Protein AF-A0A9P5LDB5-F1 (afdb_monomer)

Foldseek 3Di:
DDDDDPPPPVVVVVCPVVPPPDDDFQEEEEAEAAALDDFDRHLLVLLVVVLCVVVVRYYYDYQDFQSYCQDVSSPRDHLLQRLVRSLLSCLVVLQVSCVVVLNHAYEYGAAESRLSSCLCQQQACAFVSNPGPGRDRSHDPSSNVRHQAYEYALYQQDAAPQPQEDEAAHGFFPRHHDPPRDGPSSLRYHHYDYCQRVGGHVHDDVVVSSCCCVVCSVVRSVSSCVRSVPPDDDDDDDDDDDDDDDDDDDDDDDDDDDDDDDDDDDDDDDDDDDDDDPDPPPPPQDKDFFFAADDPPVWFKFFWADFPDDAFDWDAAQQFGTWTHTLADIDTGGHNHTFGFHDAPDDHGDMHGGGHTGTIGGHDDDRDDDDDDDDDDDDDDDDDDDDDDDDDDDDDDDDDDDDDDDDDPDPPPPDDDDDDDDDDPPDDDDDDPPDDDDDDDDDDSNVVVVVVQLVVLVVQFPKDKDKDKFFQVVVVVVCVVCQVVLCVVPVFGQDCVLLLVLLLLVLCVVQQLQLWFADDPPSHDDIGTDPAAKEFEWEAAPVGIATFIHGRSNPDHSRRVRVVVVVVNVCRPVVNQDPNRRDDGSEYEYECAVVVAQDDDDGDRPRHFKYKYKHHFDFDFDQDPNDTDTTRMIMIMMIGGCVRDDPCSRVSSVVSSSVCSNPVVVSVD

InterPro domains:
  IPR000089 Biotin/lipoyl attachment [PF00364] (290-361)
  IPR000089 Biotin/lipoyl attachment [PS50968] (287-362)
  IPR000675 Cutinase/acetylxylan esterase [PF01083] (23-228)
  IPR000675 Cutinase/acetylxylan esterase [SM01110] (22-228)
  IPR001078 2-oxoacid dehydrogenase acyltransferase, catalytic domain [PF00198] (437-669)
  IPR003016 2-oxo acid dehydrogenase, lipoyl-binding site [PS00189] (312-341)
  IPR006255 Dihydrolipoamide succinyltransferase [TIGR01347] (290-669)
  IPR011053 Single hybrid motif [SSF51230] (288-377)
  IPR023213 Chloramphenicol acetyltransferase-like domain superfamily [G3DSA:3.30.559.10] (424-667)
  IPR029058 Alpha/Beta hydrolase fold [G3DSA:3.40.50.1820] (23-229)
  IPR029058 Alpha/Beta hydrolase fold [SSF53474] (23-228)
  IPR050537 2-oxoacid dehydrogenase [PTHR43416] (258-669)

Structure (mmCIF, N/CA/C/O backbone):
data_AF-A0A9P5LDB5-F1
#
_entry.id   AF-A0A9P5LDB5-F1
#
loop_
_atom_site.group_PDB
_atom_site.id
_atom_site.type_symbol
_atom_site.label_atom_id
_atom_site.label_alt_id
_atom_site.label_comp_id
_atom_site.label_asym_id
_atom_site.label_entity_id
_atom_site.label_seq_id
_atom_site.pdbx_PDB_ins_code
_atom_site.Cartn_x
_atom_site.Cartn_y
_atom_site.Cartn_z
_atom_site.occupancy
_atom_site.B_iso_or_equiv
_atom_site.auth_seq_id
_atom_site.auth_comp_id
_atom_site.auth_asym_id
_atom_site.auth_atom_id
_atom_site.pdbx_PDB_model_num
ATOM 1 N N . MET A 1 1 ? 12.053 -43.725 -1.637 1.00 34.31 1 MET A N 1
ATOM 2 C CA . MET A 1 1 ? 11.702 -43.994 -3.046 1.00 34.31 1 MET A CA 1
ATOM 3 C C . MET A 1 1 ? 10.293 -43.474 -3.301 1.00 34.31 1 MET A C 1
ATOM 5 O O . MET A 1 1 ? 9.358 -44.252 -3.274 1.00 34.31 1 MET A O 1
ATOM 9 N N . TRP A 1 2 ? 10.161 -42.161 -3.485 1.00 26.25 2 TRP A N 1
ATOM 10 C CA . TRP A 1 2 ? 9.055 -41.468 -4.162 1.00 26.25 2 TRP A CA 1
ATOM 11 C C . TRP A 1 2 ? 9.595 -40.092 -4.571 1.00 26.25 2 TRP A C 1
ATOM 13 O O . TRP A 1 2 ? 10.530 -39.595 -3.939 1.00 26.25 2 TRP A O 1
ATOM 23 N N . SER A 1 3 ? 9.137 -39.592 -5.717 1.00 30.70 3 SER A N 1
ATOM 24 C CA . SER A 1 3 ? 9.854 -38.575 -6.494 1.00 30.70 3 SER A CA 1
ATOM 25 C C . SER A 1 3 ? 9.546 -37.149 -6.048 1.00 30.70 3 SER A C 1
ATOM 27 O O . SER A 1 3 ? 8.459 -36.865 -5.553 1.00 30.70 3 SER A O 1
ATOM 29 N N . ASN A 1 4 ? 10.486 -36.242 -6.328 1.00 35.53 4 ASN A N 1
ATOM 30 C CA . ASN A 1 4 ? 10.155 -34.839 -6.556 1.00 35.53 4 ASN A CA 1
ATOM 31 C C . ASN A 1 4 ? 9.077 -34.753 -7.639 1.00 35.53 4 ASN A C 1
ATOM 33 O O . ASN A 1 4 ? 9.261 -35.334 -8.711 1.00 35.53 4 ASN A O 1
ATOM 37 N N . ASP A 1 5 ? 8.045 -33.951 -7.400 1.00 32.66 5 ASP A N 1
ATOM 38 C CA . ASP A 1 5 ? 7.218 -33.413 -8.472 1.00 32.66 5 ASP A CA 1
ATOM 39 C C . ASP A 1 5 ? 6.846 -31.959 -8.149 1.00 32.66 5 ASP A C 1
ATOM 41 O O . ASP A 1 5 ? 5.915 -31.668 -7.398 1.00 32.66 5 ASP A O 1
ATOM 45 N N . LYS A 1 6 ? 7.649 -31.020 -8.664 1.00 32.81 6 LYS A N 1
ATOM 46 C CA . LYS A 1 6 ? 7.428 -29.570 -8.491 1.00 32.81 6 LYS A CA 1
ATOM 47 C C . LYS A 1 6 ? 6.323 -29.029 -9.413 1.00 32.81 6 LYS A C 1
ATOM 49 O O . LYS A 1 6 ? 6.007 -27.845 -9.354 1.00 32.81 6 LYS A O 1
ATOM 54 N N . SER A 1 7 ? 5.722 -29.893 -10.228 1.00 31.25 7 SER A N 1
ATOM 55 C CA . SER A 1 7 ? 4.744 -29.547 -11.262 1.00 31.25 7 SER A CA 1
ATOM 56 C C . SER A 1 7 ? 3.359 -29.188 -10.706 1.00 31.25 7 SER A C 1
ATOM 58 O O . SER A 1 7 ? 2.568 -28.554 -11.395 1.00 31.25 7 SER A O 1
ATOM 60 N N . LEU A 1 8 ? 3.050 -29.563 -9.457 1.00 32.16 8 LEU A N 1
ATOM 61 C CA . LEU A 1 8 ? 1.697 -29.423 -8.899 1.00 32.16 8 LEU A CA 1
ATOM 62 C C . LEU A 1 8 ? 1.356 -28.014 -8.375 1.00 32.16 8 LEU A C 1
ATOM 64 O O . LEU A 1 8 ? 0.181 -27.685 -8.247 1.00 32.16 8 LEU A O 1
ATOM 68 N N . PHE A 1 9 ? 2.357 -27.179 -8.072 1.00 30.17 9 PHE A N 1
ATOM 69 C CA . PHE A 1 9 ? 2.138 -25.856 -7.460 1.00 30.17 9 PHE A CA 1
ATOM 70 C C . PHE A 1 9 ? 1.911 -24.715 -8.466 1.00 30.17 9 PHE A C 1
ATOM 72 O O . PHE A 1 9 ? 1.441 -23.654 -8.072 1.00 30.17 9 PHE A O 1
ATOM 79 N N . LEU A 1 10 ? 2.191 -24.932 -9.756 1.00 31.20 10 LEU A N 1
ATOM 80 C CA . LEU A 1 10 ? 1.934 -23.954 -10.826 1.00 31.20 10 LEU A CA 1
ATOM 81 C C . LEU A 1 10 ? 0.507 -24.034 -11.399 1.00 31.20 10 LEU A C 1
ATOM 83 O O . LEU A 1 10 ? 0.040 -23.086 -12.017 1.00 31.20 10 LEU A O 1
ATOM 87 N N . ILE A 1 11 ? -0.213 -25.133 -11.155 1.00 32.62 11 ILE A N 1
ATOM 88 C CA . ILE A 1 11 ? -1.557 -25.376 -11.714 1.00 32.62 11 ILE A CA 1
ATOM 89 C C . ILE A 1 11 ? -2.665 -24.705 -10.869 1.00 32.62 11 ILE A C 1
ATOM 91 O O . ILE A 1 11 ? -3.774 -24.476 -11.347 1.00 32.62 11 ILE A O 1
ATOM 95 N N . LEU A 1 12 ? -2.376 -24.343 -9.614 1.00 30.19 12 LEU A N 1
ATOM 96 C CA . LEU A 1 12 ? -3.375 -23.823 -8.670 1.00 30.19 12 LEU A CA 1
ATOM 97 C C . LEU A 1 12 ? -3.737 -22.339 -8.854 1.00 30.19 12 LEU A C 1
ATOM 99 O O . LEU A 1 12 ? -4.822 -21.953 -8.430 1.00 30.19 12 LEU A O 1
ATOM 103 N N . SER A 1 13 ? -2.913 -21.535 -9.537 1.00 34.22 13 SER A N 1
ATOM 104 C CA . SER A 1 13 ? -3.291 -20.158 -9.906 1.00 34.22 13 SER A CA 1
ATOM 105 C C . SER A 1 13 ? -4.214 -20.109 -11.130 1.00 34.22 13 SER A C 1
ATOM 107 O O . SER A 1 13 ? -5.124 -19.288 -11.167 1.00 34.22 13 SER A O 1
ATOM 109 N N . ALA A 1 14 ? -4.058 -21.032 -12.088 1.00 31.95 14 ALA A N 1
ATOM 110 C CA . ALA A 1 14 ? -4.931 -21.122 -13.265 1.00 31.95 14 ALA A CA 1
ATOM 111 C C . ALA A 1 14 ? -6.365 -21.573 -12.912 1.00 31.95 14 ALA A C 1
ATOM 113 O O . ALA A 1 14 ? -7.330 -21.185 -13.563 1.00 31.95 14 ALA A O 1
ATOM 114 N N . LEU A 1 15 ? -6.550 -22.352 -11.835 1.00 31.67 15 LEU A N 1
ATOM 115 C CA . LEU A 1 15 ? -7.893 -22.769 -11.407 1.00 31.67 15 LEU A CA 1
ATOM 116 C C . LEU A 1 15 ? -8.741 -21.647 -10.778 1.00 31.67 15 LEU A C 1
ATOM 118 O O . LEU A 1 15 ? -9.950 -21.840 -10.634 1.00 31.67 15 LEU A O 1
ATOM 122 N N . ALA A 1 16 ? -8.166 -20.490 -10.431 1.00 34.69 16 ALA A N 1
ATOM 123 C CA . ALA A 1 16 ? -8.909 -19.398 -9.794 1.00 34.69 16 ALA A CA 1
ATOM 124 C C . ALA A 1 16 ? -9.986 -18.776 -10.710 1.00 34.69 16 ALA A C 1
ATOM 126 O O . ALA A 1 16 ? -11.029 -18.346 -10.214 1.00 34.69 16 ALA A O 1
ATOM 127 N N . LEU A 1 17 ? -9.806 -18.808 -12.039 1.00 34.59 17 LEU A N 1
ATOM 128 C CA . LEU A 1 17 ? -10.821 -18.335 -12.996 1.00 34.59 17 LEU A CA 1
ATOM 129 C C . LEU A 1 17 ? -12.061 -19.248 -13.078 1.00 34.59 17 LEU A C 1
ATOM 131 O O . LEU A 1 17 ? -13.136 -18.801 -13.481 1.00 34.59 17 LEU A O 1
ATOM 135 N N . ARG A 1 18 ? -11.973 -20.516 -12.649 1.00 40.00 18 ARG A N 1
ATOM 136 C CA . ARG A 1 18 ? -13.082 -21.486 -12.780 1.00 40.00 18 ARG A CA 1
ATOM 137 C C . ARG A 1 18 ? -14.210 -21.329 -11.754 1.00 40.00 18 ARG A C 1
ATOM 139 O O . ARG A 1 18 ? -15.162 -22.106 -11.795 1.00 40.00 18 ARG A O 1
ATOM 146 N N . ALA A 1 19 ? -14.137 -20.348 -10.853 1.00 33.22 19 ALA A N 1
ATOM 147 C CA . ALA A 1 19 ? -15.140 -20.150 -9.804 1.00 33.22 19 ALA A CA 1
ATOM 148 C C . ALA A 1 19 ? -16.340 -19.266 -10.210 1.00 33.22 19 ALA A C 1
ATOM 150 O O . ALA A 1 19 ? -17.417 -19.442 -9.646 1.00 33.22 19 ALA A O 1
ATOM 151 N N . ASN A 1 20 ? -16.182 -18.342 -11.171 1.00 36.16 20 ASN A N 1
ATOM 152 C CA . ASN A 1 20 ? -17.122 -17.220 -11.357 1.00 36.16 20 ASN A CA 1
ATOM 153 C C . ASN A 1 20 ? -17.871 -17.154 -12.703 1.00 36.16 20 ASN A C 1
ATOM 155 O O . ASN A 1 20 ? -18.594 -16.189 -12.934 1.00 36.16 20 ASN A O 1
ATOM 159 N N . GLY A 1 21 ? -17.753 -18.159 -13.581 1.00 38.62 21 GLY A N 1
ATOM 160 C CA . GLY A 1 21 ? -18.580 -18.252 -14.801 1.00 38.62 21 GLY A CA 1
ATOM 161 C C . GLY A 1 21 ? -18.473 -17.043 -15.743 1.00 38.62 21 GLY A C 1
ATOM 162 O O . GLY A 1 21 ? -19.442 -16.695 -16.416 1.00 38.62 21 GLY A O 1
ATOM 163 N N . GLN A 1 22 ? -17.320 -16.378 -15.743 1.00 52.81 22 GLN A N 1
ATOM 164 C CA . GLN A 1 22 ? -17.105 -15.111 -16.427 1.00 52.81 22 GLN A CA 1
ATOM 165 C C . GLN A 1 22 ? -16.874 -15.363 -17.923 1.00 52.81 22 GLN A C 1
ATOM 167 O O . GLN A 1 22 ? -16.046 -16.191 -18.300 1.00 52.81 22 GLN A O 1
ATOM 172 N N . SER A 1 23 ? -17.645 -14.692 -18.778 1.00 81.38 23 SER A N 1
ATOM 173 C CA . SER A 1 23 ? -17.515 -14.797 -20.233 1.00 81.38 23 SER A CA 1
ATOM 174 C C . SER A 1 23 ? -16.180 -14.226 -20.706 1.00 81.38 23 SER A C 1
ATOM 176 O O . SER A 1 23 ? -15.759 -13.183 -20.206 1.00 81.38 23 SER A O 1
ATOM 178 N N . CYS A 1 24 ? -15.567 -14.861 -21.708 1.00 90.38 24 CYS A N 1
ATOM 179 C CA . CYS A 1 24 ? -14.395 -14.318 -22.390 1.00 90.38 24 CYS A CA 1
ATOM 180 C C . CYS A 1 24 ? -14.658 -12.872 -22.855 1.00 90.38 24 CYS A C 1
ATOM 182 O O . CYS A 1 24 ? -15.714 -12.617 -23.445 1.00 90.38 24 CYS A O 1
ATOM 184 N N . PRO A 1 25 ? -13.745 -11.927 -22.580 1.00 93.12 25 PRO A N 1
ATOM 185 C CA . PRO A 1 25 ? -13.914 -10.531 -22.958 1.00 93.12 25 PRO A CA 1
ATOM 186 C C . PRO A 1 25 ? -13.691 -10.342 -24.460 1.00 93.12 25 PRO A C 1
ATOM 188 O O . PRO A 1 25 ? -13.112 -11.191 -25.137 1.00 93.12 25 PRO A O 1
ATOM 191 N N . GLU A 1 26 ? -14.143 -9.210 -24.989 1.00 92.19 26 GLU A N 1
ATOM 192 C CA . GLU A 1 26 ? -13.971 -8.861 -26.404 1.00 92.19 26 GLU A CA 1
ATOM 193 C C . GLU A 1 26 ? -12.502 -8.550 -26.734 1.00 92.19 26 GLU A C 1
ATOM 195 O O . GLU A 1 26 ? -11.965 -9.029 -27.737 1.00 92.19 26 GLU A O 1
ATOM 200 N N . VAL A 1 27 ? -11.841 -7.811 -25.837 1.00 96.81 27 VAL A N 1
ATOM 201 C CA . VAL A 1 27 ? -10.433 -7.410 -25.926 1.00 96.81 27 VAL A CA 1
ATOM 202 C C . VAL A 1 27 ? -9.714 -7.778 -24.628 1.00 96.81 27 VAL A C 1
ATOM 204 O O . VAL A 1 27 ? -10.236 -7.559 -23.534 1.00 96.81 27 VAL A O 1
ATOM 207 N N . TYR A 1 28 ? -8.504 -8.318 -24.744 1.00 98.06 28 TYR A N 1
ATOM 208 C CA . TYR A 1 28 ? -7.637 -8.660 -23.622 1.00 98.06 28 TYR A CA 1
ATOM 209 C C . TYR A 1 28 ? -6.236 -8.081 -23.813 1.00 98.06 28 TYR A C 1
ATOM 211 O O . TYR A 1 28 ? -5.644 -8.217 -24.885 1.00 98.06 28 TYR A O 1
ATOM 219 N N . ILE A 1 29 ? -5.701 -7.432 -22.781 1.00 98.62 29 ILE A N 1
ATOM 220 C CA . ILE A 1 29 ? -4.459 -6.660 -22.864 1.00 98.62 29 ILE A CA 1
ATOM 221 C C . ILE A 1 29 ? -3.402 -7.269 -21.940 1.00 98.62 29 ILE A C 1
ATOM 223 O O . ILE A 1 29 ? -3.539 -7.240 -20.718 1.00 98.62 29 ILE A O 1
ATOM 227 N N . PHE A 1 30 ? -2.311 -7.773 -22.510 1.00 98.75 30 PHE A N 1
ATOM 228 C CA . PHE A 1 30 ? -1.143 -8.186 -21.733 1.00 98.75 30 PHE A CA 1
ATOM 229 C C . PHE A 1 30 ? -0.166 -7.024 -21.617 1.00 98.75 30 PHE A C 1
ATOM 231 O O . PHE A 1 30 ? 0.255 -6.472 -22.634 1.00 98.75 30 PHE A O 1
ATOM 238 N N . GLY A 1 31 ? 0.233 -6.688 -20.393 1.00 98.44 31 GLY A N 1
ATOM 239 C CA . GLY A 1 31 ? 1.203 -5.628 -20.129 1.00 98.44 31 GLY A CA 1
ATOM 240 C C . GLY A 1 31 ? 2.512 -6.141 -19.532 1.00 98.44 31 GLY A C 1
ATOM 241 O O . GLY A 1 31 ? 2.486 -6.923 -18.583 1.00 98.44 31 GLY A O 1
ATOM 242 N N . ALA A 1 32 ? 3.659 -5.685 -20.033 1.00 98.50 32 ALA A N 1
ATOM 243 C CA . ALA A 1 32 ? 4.974 -6.001 -19.478 1.00 98.50 32 ALA A CA 1
ATOM 244 C C . ALA A 1 32 ? 5.755 -4.726 -19.125 1.00 98.50 32 ALA A C 1
ATOM 246 O O . ALA A 1 32 ? 6.035 -3.885 -19.978 1.00 98.50 32 ALA A O 1
ATOM 247 N N . ARG A 1 33 ? 6.112 -4.624 -17.843 1.00 97.75 33 ARG A N 1
ATOM 248 C CA . ARG A 1 33 ? 6.837 -3.501 -17.234 1.00 97.75 33 ARG A CA 1
ATOM 249 C C . ARG A 1 33 ? 8.315 -3.427 -17.616 1.00 97.75 33 ARG A C 1
ATOM 251 O O . ARG A 1 33 ? 8.891 -4.376 -18.129 1.00 97.75 33 ARG A O 1
ATOM 258 N N . GLU A 1 34 ? 8.940 -2.319 -17.259 1.00 96.62 34 GLU A N 1
ATOM 259 C CA . GLU A 1 34 ? 10.363 -2.046 -17.404 1.00 96.62 34 GLU A CA 1
ATOM 260 C C . GLU A 1 34 ? 11.257 -2.709 -16.339 1.00 96.62 34 GLU A C 1
ATOM 262 O O . GLU A 1 34 ? 10.808 -3.185 -15.293 1.00 96.62 34 GLU A O 1
ATOM 267 N N . THR A 1 35 ? 12.569 -2.730 -16.599 1.00 95.31 35 THR A N 1
ATOM 268 C CA . THR A 1 35 ? 13.573 -3.255 -15.659 1.00 95.31 35 THR A CA 1
ATOM 269 C C . THR A 1 35 ? 13.516 -2.514 -14.318 1.00 95.31 35 THR A C 1
ATOM 271 O O . THR A 1 35 ? 13.441 -1.291 -14.275 1.00 95.31 35 THR A O 1
ATOM 274 N N . THR A 1 36 ? 13.637 -3.246 -13.213 1.00 92.06 36 THR A N 1
ATOM 275 C CA . THR A 1 36 ? 13.550 -2.804 -11.806 1.00 92.06 36 THR A CA 1
ATOM 276 C C . THR A 1 36 ? 12.183 -2.314 -11.327 1.00 92.06 36 THR A C 1
ATOM 278 O O . THR A 1 36 ? 12.018 -2.088 -10.126 1.00 92.06 36 THR A O 1
ATOM 281 N N . ALA A 1 37 ? 11.181 -2.230 -12.203 1.00 92.06 37 ALA A N 1
ATOM 282 C CA . ALA A 1 37 ? 9.819 -1.914 -11.799 1.00 92.06 37 ALA A CA 1
ATOM 283 C C . ALA A 1 37 ? 9.223 -3.009 -10.898 1.00 92.06 37 ALA A C 1
ATOM 285 O O . ALA A 1 37 ? 9.471 -4.209 -11.072 1.00 92.06 37 ALA A O 1
ATOM 286 N N . SER A 1 38 ? 8.391 -2.595 -9.941 1.00 89.81 38 SER A N 1
ATOM 287 C CA . SER A 1 38 ? 7.624 -3.516 -9.090 1.00 89.81 38 SER A CA 1
ATOM 288 C C . SER A 1 38 ? 6.597 -4.301 -9.910 1.00 89.81 38 SER A C 1
ATOM 290 O O . SER A 1 38 ? 6.120 -3.811 -10.929 1.00 89.81 38 SER A O 1
ATOM 292 N N . ALA A 1 39 ? 6.242 -5.511 -9.465 1.00 90.19 39 ALA A N 1
ATOM 293 C CA . ALA A 1 39 ? 5.260 -6.356 -10.150 1.00 90.19 39 ALA A CA 1
ATOM 294 C C . ALA A 1 39 ? 3.942 -5.605 -10.437 1.00 90.19 39 ALA A C 1
ATOM 296 O O . ALA A 1 39 ? 3.437 -4.871 -9.589 1.00 90.19 39 ALA A O 1
ATOM 297 N N . GLY A 1 40 ? 3.414 -5.788 -11.648 1.00 94.12 40 GLY A N 1
AT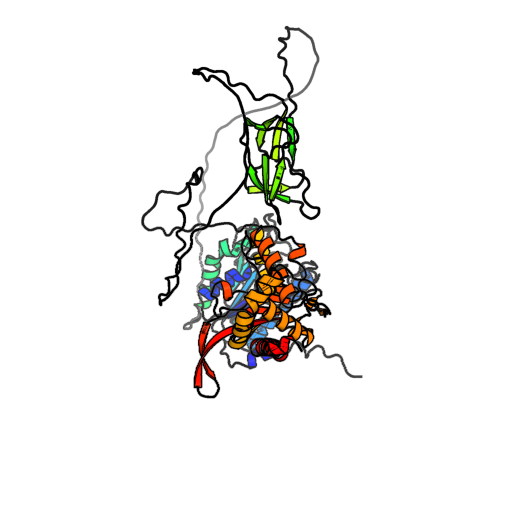OM 298 C CA . GLY A 1 40 ? 2.376 -4.943 -12.239 1.00 94.12 40 GLY A CA 1
ATOM 299 C C . GLY A 1 40 ? 2.798 -4.456 -13.628 1.00 94.12 40 GLY A C 1
ATOM 300 O O . GLY A 1 40 ? 3.689 -5.040 -14.247 1.00 94.12 40 GLY A O 1
ATOM 301 N N . PHE A 1 41 ? 2.159 -3.391 -14.112 1.00 96.12 41 PHE A N 1
ATOM 302 C CA . PHE A 1 41 ? 2.352 -2.879 -15.473 1.00 96.12 41 PHE A CA 1
ATOM 303 C C . PHE A 1 41 ? 3.557 -1.943 -15.657 1.00 96.12 41 PHE A C 1
ATOM 305 O O . PHE A 1 41 ? 4.018 -1.786 -16.782 1.00 96.12 41 PHE A O 1
ATOM 312 N N . GLY A 1 42 ? 4.083 -1.330 -14.589 1.00 95.88 42 GLY A N 1
ATOM 313 C CA . GLY A 1 42 ? 5.099 -0.273 -14.715 1.00 95.88 42 GLY A CA 1
ATOM 314 C C . GLY A 1 42 ? 4.613 0.878 -15.604 1.00 95.88 42 GLY A C 1
ATOM 315 O O . GLY A 1 42 ? 3.419 1.191 -15.618 1.00 95.88 42 GLY A O 1
ATOM 316 N N . SER A 1 43 ? 5.513 1.457 -16.392 1.00 95.81 43 SER A N 1
ATOM 317 C CA . SER A 1 43 ? 5.218 2.528 -17.353 1.00 95.81 43 SER A CA 1
ATOM 318 C C . SER A 1 43 ? 4.340 2.090 -18.533 1.00 95.81 43 SER A C 1
ATOM 320 O O . SER A 1 43 ? 3.682 2.937 -19.137 1.00 95.81 43 SER A O 1
ATOM 322 N N . ALA A 1 44 ? 4.213 0.783 -18.813 1.00 96.81 44 ALA A N 1
ATOM 323 C CA . ALA A 1 44 ? 3.193 0.286 -19.748 1.00 96.81 44 ALA A CA 1
ATOM 324 C C . ALA A 1 44 ? 1.759 0.560 -19.249 1.00 96.81 44 ALA A C 1
ATOM 326 O O . ALA A 1 44 ? 0.837 0.637 -20.060 1.00 96.81 44 ALA A O 1
ATOM 327 N N . GLY A 1 45 ? 1.565 0.737 -17.934 1.00 97.31 45 GLY A N 1
ATOM 328 C CA . GLY A 1 45 ? 0.252 0.941 -17.317 1.00 97.31 45 GLY A CA 1
ATOM 329 C C . GLY A 1 45 ? -0.514 2.127 -17.898 1.00 97.31 45 GLY A C 1
ATOM 330 O O . GLY A 1 45 ? -1.672 1.970 -18.256 1.00 97.31 45 GLY A O 1
ATOM 331 N N . ALA A 1 46 ? 0.147 3.268 -18.113 1.00 96.56 46 ALA A N 1
ATOM 332 C CA . ALA A 1 46 ? -0.512 4.457 -18.657 1.00 96.56 46 ALA A CA 1
ATOM 333 C C . ALA A 1 46 ? -1.054 4.241 -20.087 1.00 96.56 46 ALA A C 1
ATOM 335 O O . ALA A 1 46 ? -2.129 4.731 -20.420 1.00 96.56 46 ALA A O 1
ATOM 336 N N . MET A 1 47 ? -0.354 3.460 -20.918 1.00 98.06 47 MET A N 1
ATOM 337 C CA . MET A 1 47 ? -0.832 3.087 -22.256 1.00 98.06 47 MET A CA 1
ATOM 338 C C . MET A 1 47 ? -2.008 2.097 -22.181 1.00 98.06 47 MET A C 1
ATOM 340 O O . MET A 1 47 ? -2.944 2.177 -22.972 1.00 98.06 47 MET A O 1
ATOM 344 N N . ILE A 1 48 ? -1.986 1.176 -21.214 1.00 98.19 48 ILE A N 1
ATOM 345 C CA . ILE A 1 48 ? -3.072 0.210 -20.982 1.00 98.19 48 ILE A CA 1
ATOM 346 C C . ILE A 1 48 ? -4.330 0.928 -20.479 1.00 98.19 48 ILE A C 1
ATOM 348 O O . ILE A 1 48 ? -5.414 0.666 -20.996 1.00 98.19 48 ILE A O 1
ATOM 352 N N . ASP A 1 49 ? -4.186 1.883 -19.558 1.00 97.62 49 ASP A N 1
ATOM 353 C CA . ASP A 1 49 ? -5.280 2.723 -19.062 1.00 97.62 49 ASP A CA 1
ATOM 354 C C . ASP A 1 49 ? -5.936 3.524 -20.204 1.00 97.62 49 ASP A C 1
ATOM 356 O O . ASP A 1 49 ? -7.163 3.602 -20.271 1.00 97.62 49 ASP A O 1
ATOM 360 N N . MET A 1 50 ? -5.146 4.053 -21.152 1.00 97.94 50 MET A N 1
ATOM 361 C CA . MET A 1 50 ? -5.665 4.711 -22.364 1.00 97.94 50 MET A CA 1
ATOM 362 C C . MET A 1 50 ? -6.473 3.754 -23.256 1.00 97.94 50 MET A C 1
ATOM 364 O O . MET A 1 50 ? -7.542 4.128 -23.736 1.00 97.94 50 MET A O 1
ATOM 368 N N . ILE A 1 51 ? -6.007 2.515 -23.454 1.00 97.19 51 ILE A N 1
ATOM 369 C CA . ILE A 1 51 ? -6.731 1.515 -24.259 1.00 97.19 51 ILE A CA 1
ATOM 370 C C . ILE A 1 51 ? -8.029 1.086 -23.556 1.00 97.19 51 ILE A C 1
ATOM 372 O O . ILE A 1 51 ? -9.060 0.978 -24.213 1.00 97.19 51 ILE A O 1
ATOM 376 N N . ILE A 1 52 ? -8.019 0.885 -22.234 1.00 96.69 52 ILE A N 1
ATOM 377 C CA . ILE A 1 52 ? -9.223 0.528 -21.459 1.00 96.69 52 ILE A CA 1
ATOM 378 C C . ILE A 1 52 ? -10.237 1.682 -21.436 1.00 96.69 52 ILE A C 1
ATOM 380 O O . ILE A 1 52 ? -11.443 1.437 -21.451 1.00 96.69 52 ILE A O 1
ATOM 384 N N . ALA A 1 53 ? -9.780 2.937 -21.432 1.00 95.38 53 ALA A N 1
ATOM 385 C CA . ALA A 1 53 ? -10.667 4.098 -21.494 1.00 95.38 53 ALA A CA 1
ATOM 386 C C . ALA A 1 53 ? -11.460 4.175 -22.814 1.00 95.38 53 ALA A C 1
ATOM 388 O O . ALA A 1 53 ? -12.620 4.590 -22.795 1.00 95.38 53 ALA A O 1
ATOM 389 N N . ASP A 1 54 ? -10.859 3.756 -23.933 1.00 95.38 54 ASP A N 1
ATOM 390 C CA . ASP A 1 54 ? -11.512 3.712 -25.250 1.00 95.38 54 ASP A CA 1
ATOM 391 C C . ASP A 1 54 ? -12.281 2.392 -25.488 1.00 95.38 54 ASP A C 1
ATOM 393 O O . ASP A 1 54 ? -13.335 2.381 -26.124 1.00 95.38 54 ASP A O 1
ATOM 397 N N . HIS A 1 55 ? -11.816 1.287 -24.888 1.00 94.12 55 HIS A N 1
ATOM 398 C CA . HIS A 1 55 ? -12.442 -0.043 -24.923 1.00 94.12 55 HIS A CA 1
ATOM 399 C C . HIS A 1 55 ? -12.891 -0.472 -23.515 1.00 94.12 55 HIS A C 1
ATOM 401 O O . HIS A 1 55 ? -12.255 -1.332 -22.906 1.00 94.12 55 HIS A O 1
ATOM 407 N N . PRO A 1 56 ? -14.009 0.054 -22.975 1.00 88.69 56 PRO A N 1
ATOM 408 C CA . PRO A 1 56 ? -14.414 -0.168 -21.578 1.00 88.69 56 PRO A CA 1
ATOM 409 C C . PRO A 1 56 ? -14.816 -1.615 -21.232 1.00 88.69 56 PRO A C 1
ATOM 411 O O . PRO A 1 56 ? -15.001 -1.934 -20.059 1.00 88.69 56 PRO A O 1
ATOM 414 N N . ASN A 1 57 ? -14.955 -2.492 -22.234 1.00 88.50 57 ASN A N 1
ATOM 415 C CA . ASN A 1 57 ? -15.156 -3.937 -22.060 1.00 88.50 57 ASN A CA 1
ATOM 416 C C . ASN A 1 57 ? -13.837 -4.738 -22.089 1.00 88.50 57 ASN A C 1
ATOM 418 O O . ASN A 1 57 ? -13.866 -5.964 -21.955 1.00 88.50 57 ASN A O 1
ATOM 422 N N . ALA A 1 58 ? -12.696 -4.079 -22.311 1.00 93.69 58 ALA A N 1
ATOM 423 C CA . ALA A 1 58 ? -11.391 -4.718 -22.291 1.00 93.69 58 ALA A CA 1
ATOM 424 C C . ALA A 1 58 ? -10.974 -5.064 -20.857 1.00 93.69 58 ALA A C 1
ATOM 426 O O . ALA A 1 58 ? -11.224 -4.313 -19.913 1.00 93.69 58 ALA A O 1
ATOM 427 N N . THR A 1 59 ? -10.276 -6.184 -20.700 1.00 95.12 59 THR A N 1
ATOM 428 C CA . THR A 1 59 ? -9.602 -6.537 -19.444 1.00 95.12 59 THR A CA 1
ATOM 429 C C . THR A 1 59 ? -8.103 -6.652 -19.670 1.00 95.12 59 THR A C 1
ATOM 431 O O . THR A 1 59 ? -7.656 -6.898 -20.788 1.00 95.12 59 THR A O 1
ATOM 434 N N . SER A 1 60 ? -7.308 -6.508 -18.613 1.00 96.56 60 SER A N 1
ATOM 435 C CA . SER A 1 60 ? -5.848 -6.537 -18.714 1.00 96.56 60 SER A CA 1
ATOM 436 C C . SER A 1 60 ? -5.194 -7.359 -17.613 1.00 96.56 60 SER A C 1
ATOM 438 O O . SER A 1 60 ? -5.643 -7.301 -16.467 1.00 96.56 60 SER A O 1
ATOM 440 N N . GLU A 1 61 ? -4.068 -8.005 -17.918 1.00 96.69 61 GLU A N 1
ATOM 441 C CA . GLU A 1 61 ? -3.191 -8.604 -16.908 1.00 96.69 61 GLU A CA 1
ATOM 442 C C . GLU A 1 61 ? -1.710 -8.290 -17.144 1.00 96.69 61 GLU A C 1
ATOM 444 O O . GLU A 1 61 ? -1.244 -8.115 -18.274 1.00 96.69 61 GLU A O 1
ATOM 449 N N . ALA A 1 62 ? -0.957 -8.207 -16.048 1.00 97.56 62 ALA A N 1
ATOM 450 C CA . ALA A 1 62 ? 0.472 -7.945 -16.086 1.00 97.56 62 ALA A CA 1
ATOM 451 C C . ALA A 1 62 ? 1.261 -9.255 -16.199 1.00 97.56 62 ALA A C 1
ATOM 453 O O . ALA A 1 62 ? 1.084 -10.168 -15.392 1.00 97.56 62 ALA A O 1
ATOM 454 N N . ILE A 1 63 ? 2.199 -9.319 -17.143 1.00 97.69 63 ILE A N 1
ATOM 455 C CA . ILE A 1 63 ? 3.119 -10.446 -17.292 1.00 97.69 63 ILE A CA 1
ATOM 456 C C . ILE A 1 63 ? 3.989 -10.565 -16.034 1.00 97.69 63 ILE A C 1
ATOM 458 O O . ILE A 1 63 ? 4.778 -9.676 -15.692 1.00 97.69 63 ILE A O 1
ATOM 462 N N . VAL A 1 64 ? 3.867 -11.701 -15.346 1.00 96.00 64 VAL A N 1
ATOM 463 C CA . VAL A 1 64 ? 4.645 -12.005 -14.142 1.00 96.00 64 VAL A CA 1
ATOM 464 C C . VAL A 1 64 ? 5.994 -12.601 -14.540 1.00 96.00 64 VAL A C 1
ATOM 466 O O . VAL A 1 64 ? 6.112 -13.767 -14.902 1.00 96.00 64 VAL A O 1
ATOM 469 N N . TYR A 1 65 ? 7.034 -11.777 -14.451 1.00 96.94 65 TYR A N 1
ATOM 470 C CA . TYR A 1 65 ? 8.429 -12.155 -14.681 1.00 96.94 65 TYR A CA 1
ATOM 471 C C . TYR A 1 65 ? 9.373 -11.299 -13.807 1.00 96.94 65 TYR A C 1
ATOM 473 O O . TYR A 1 65 ? 8.899 -10.330 -13.196 1.00 96.94 65 TYR A O 1
ATOM 481 N N . PRO A 1 66 ? 10.683 -11.619 -13.709 1.00 96.50 66 PRO A N 1
ATOM 482 C CA . PRO A 1 66 ? 11.586 -10.951 -12.766 1.00 96.50 66 PRO A CA 1
ATOM 483 C C . PRO A 1 66 ? 11.757 -9.442 -12.986 1.00 96.50 66 PRO A C 1
ATOM 485 O O . PRO A 1 66 ? 11.873 -8.709 -12.008 1.00 96.50 66 PRO A O 1
ATOM 488 N N . ALA A 1 67 ? 11.747 -8.977 -14.241 1.00 96.56 67 ALA A N 1
ATOM 489 C CA . ALA A 1 67 ? 12.057 -7.596 -14.627 1.00 96.56 67 ALA A CA 1
ATOM 490 C C . ALA A 1 67 ? 13.341 -7.056 -13.962 1.00 96.56 67 ALA A C 1
ATOM 492 O O . ALA A 1 67 ? 13.351 -5.963 -13.406 1.00 96.56 67 ALA A O 1
ATOM 493 N N . CYS A 1 68 ? 14.419 -7.840 -13.953 1.00 95.94 68 CYS A N 1
ATOM 494 C CA . CYS A 1 68 ? 15.654 -7.524 -13.239 1.00 95.94 68 CYS A CA 1
ATOM 495 C C . CYS A 1 68 ? 16.851 -7.309 -14.170 1.00 95.94 68 CYS A C 1
ATOM 497 O O . CYS A 1 68 ? 16.881 -7.821 -15.288 1.00 95.94 68 CYS A O 1
ATOM 499 N N . GLY A 1 69 ? 17.845 -6.560 -13.689 1.00 93.19 69 GLY A N 1
ATOM 500 C CA . GLY A 1 69 ? 19.143 -6.349 -14.336 1.00 93.19 69 GLY A CA 1
ATOM 501 C C . GLY A 1 69 ? 20.332 -6.732 -13.447 1.00 93.19 69 GLY A C 1
ATOM 502 O O . GLY A 1 69 ? 21.436 -6.241 -13.660 1.00 93.19 69 GLY A O 1
ATOM 503 N N . GLY A 1 70 ? 20.116 -7.581 -12.436 1.00 91.19 70 GLY A N 1
ATOM 504 C CA . GLY A 1 70 ? 21.109 -7.975 -11.428 1.00 91.19 70 GLY A CA 1
ATOM 505 C C . GLY A 1 70 ? 21.020 -7.222 -10.094 1.00 91.19 70 GLY A C 1
ATOM 506 O O . GLY A 1 70 ? 21.792 -7.515 -9.183 1.00 91.19 70 GLY A O 1
ATOM 507 N N . GLN A 1 71 ? 20.091 -6.273 -9.938 1.00 89.75 71 GLN A N 1
ATOM 508 C CA . GLN A 1 71 ? 19.889 -5.539 -8.685 1.00 89.75 71 GLN A CA 1
ATOM 509 C C . GLN A 1 71 ? 19.238 -6.423 -7.605 1.00 89.75 71 GLN A C 1
ATOM 511 O O . GLN A 1 71 ? 18.337 -7.218 -7.876 1.00 89.75 71 GLN A O 1
ATOM 516 N N . SER A 1 72 ? 19.629 -6.231 -6.344 1.00 87.38 72 SER A N 1
ATOM 517 C CA . SER A 1 72 ? 19.047 -6.961 -5.207 1.00 87.38 72 SER A CA 1
ATOM 518 C C . SER A 1 72 ? 17.554 -6.681 -5.002 1.00 87.38 72 SER A C 1
ATOM 520 O O . SER A 1 72 ? 16.824 -7.573 -4.576 1.00 87.38 72 SER A O 1
ATOM 522 N N . SER A 1 73 ? 17.081 -5.486 -5.372 1.00 81.62 73 SER A N 1
ATOM 523 C CA . SER A 1 73 ? 15.668 -5.080 -5.317 1.00 81.62 73 SER A CA 1
ATOM 524 C C . SER A 1 73 ? 14.733 -5.909 -6.205 1.00 81.62 73 SER A C 1
ATOM 526 O O . SER A 1 73 ? 13.532 -5.927 -5.957 1.00 81.62 73 SER A O 1
ATOM 528 N N . CYS A 1 74 ? 15.266 -6.609 -7.210 1.00 80.06 74 CYS A N 1
ATOM 529 C CA . CYS A 1 74 ? 14.520 -7.485 -8.117 1.00 80.06 74 CYS A CA 1
ATOM 530 C C . CYS A 1 74 ? 15.006 -8.949 -8.060 1.00 80.06 74 CYS A C 1
ATOM 532 O O . CYS A 1 74 ? 14.823 -9.723 -9.000 1.00 80.06 74 CYS A O 1
ATOM 534 N N . GLY A 1 75 ? 15.620 -9.346 -6.938 1.00 83.75 75 GLY A N 1
ATOM 535 C CA . GLY A 1 75 ? 16.032 -10.728 -6.672 1.00 83.75 75 GLY A CA 1
ATOM 536 C C . GLY A 1 75 ? 17.421 -11.113 -7.191 1.00 83.75 75 GLY A C 1
ATOM 537 O O . GLY A 1 75 ? 17.733 -12.301 -7.229 1.00 83.75 75 GLY A O 1
ATOM 538 N N . SER A 1 76 ? 18.256 -10.145 -7.587 1.00 91.00 76 SER A N 1
ATOM 539 C CA . SER A 1 76 ? 19.624 -10.358 -8.101 1.00 91.00 76 SER A CA 1
ATOM 540 C C . SER A 1 76 ? 19.719 -11.251 -9.351 1.00 91.00 76 SER A C 1
ATOM 542 O O . SER A 1 76 ? 20.794 -11.754 -9.676 1.00 91.00 76 SER A O 1
ATOM 544 N N . ILE A 1 77 ? 18.607 -11.455 -10.064 1.00 93.94 77 ILE A N 1
ATOM 545 C CA . ILE A 1 77 ? 18.559 -12.222 -11.316 1.00 93.94 77 ILE A CA 1
ATOM 546 C C . ILE A 1 77 ? 19.226 -11.395 -12.419 1.00 93.94 77 ILE A C 1
ATOM 548 O O . ILE A 1 77 ? 18.968 -10.196 -12.534 1.00 93.94 77 ILE A O 1
ATOM 552 N N . SER A 1 78 ? 20.092 -12.022 -13.223 1.00 96.62 78 SER A N 1
ATOM 553 C CA . SER A 1 78 ? 20.802 -11.326 -14.301 1.00 96.62 78 SER A CA 1
ATOM 554 C C . SER A 1 78 ? 19.828 -10.761 -15.343 1.00 96.62 78 SER A C 1
ATOM 556 O O . SER A 1 78 ? 18.724 -11.281 -15.517 1.00 96.62 78 SER A O 1
ATOM 558 N N . TYR A 1 79 ? 20.240 -9.714 -16.066 1.00 96.25 79 TYR A N 1
ATOM 559 C CA . TYR A 1 79 ? 19.416 -9.137 -17.135 1.00 96.25 79 TYR A CA 1
ATOM 560 C C . TYR A 1 79 ? 19.000 -10.197 -18.167 1.00 96.25 79 TYR A C 1
ATOM 562 O O . TYR A 1 79 ? 17.825 -10.313 -18.514 1.00 96.25 79 TYR A O 1
ATOM 570 N N . ALA A 1 80 ? 19.959 -11.031 -18.577 1.00 96.31 80 ALA A N 1
ATOM 571 C CA . ALA A 1 80 ? 19.758 -12.107 -19.536 1.00 96.31 80 ALA A CA 1
ATOM 572 C C . ALA A 1 80 ? 18.749 -13.157 -19.043 1.00 96.31 80 ALA A C 1
ATOM 574 O O . ALA A 1 80 ? 17.799 -13.491 -19.751 1.00 96.31 80 ALA A O 1
ATOM 575 N N . ASP A 1 81 ? 18.911 -13.641 -17.806 1.00 97.25 81 ASP A N 1
ATOM 576 C CA . ASP A 1 81 ? 18.006 -14.634 -17.214 1.00 97.25 81 ASP A CA 1
ATOM 577 C C . ASP A 1 81 ? 16.594 -14.061 -17.011 1.00 97.25 81 ASP A C 1
ATOM 579 O O . ASP A 1 81 ? 15.605 -14.770 -17.204 1.00 97.25 81 ASP A O 1
ATOM 583 N N . SER A 1 82 ? 16.488 -12.769 -16.675 1.00 97.44 82 SER A N 1
ATOM 584 C CA . SER A 1 82 ? 15.212 -12.058 -16.560 1.00 97.44 82 SER A CA 1
ATOM 585 C C . SER A 1 82 ? 14.485 -11.968 -17.902 1.00 97.44 82 SER A C 1
ATOM 587 O O . SER A 1 82 ? 13.314 -12.347 -17.988 1.00 97.44 82 SER A O 1
ATOM 589 N N . ALA A 1 83 ? 15.174 -11.533 -18.962 1.00 97.50 83 ALA A N 1
ATOM 590 C CA . ALA A 1 83 ? 14.617 -11.463 -20.312 1.00 97.50 83 ALA A CA 1
ATOM 591 C C . ALA A 1 83 ? 14.229 -12.857 -20.847 1.00 97.50 83 ALA A C 1
ATOM 593 O O . ALA A 1 83 ? 13.161 -13.033 -21.441 1.00 97.50 83 ALA A O 1
ATOM 594 N N . LYS A 1 84 ? 15.032 -13.889 -20.566 1.00 97.50 84 LYS A N 1
ATOM 595 C CA . LYS A 1 84 ? 14.739 -15.282 -20.938 1.00 97.50 84 LYS A CA 1
ATOM 596 C C . LYS A 1 84 ? 13.519 -15.854 -20.214 1.00 97.50 84 LYS A C 1
ATOM 598 O O . LYS A 1 84 ? 12.654 -16.470 -20.848 1.00 97.50 84 LYS A O 1
ATOM 603 N N . ALA A 1 85 ? 13.421 -15.626 -18.905 1.00 97.44 85 ALA A N 1
ATOM 604 C CA . ALA A 1 85 ? 12.261 -16.020 -18.111 1.00 97.44 85 ALA A CA 1
ATOM 605 C C . ALA A 1 85 ? 10.997 -15.272 -18.564 1.00 97.44 85 ALA A C 1
ATOM 607 O O . ALA A 1 85 ? 9.960 -15.899 -18.764 1.00 97.44 85 ALA A O 1
ATOM 608 N N . GLY A 1 86 ? 11.094 -13.960 -18.801 1.00 97.94 86 GLY A N 1
ATOM 609 C CA . GLY A 1 86 ? 9.978 -13.143 -19.277 1.00 97.94 86 GLY A CA 1
ATOM 610 C C . GLY A 1 86 ? 9.489 -13.530 -20.669 1.00 97.94 86 GLY A C 1
ATOM 611 O O . GLY A 1 86 ? 8.287 -13.672 -20.858 1.00 97.94 86 GLY A O 1
ATOM 612 N N . THR A 1 87 ? 10.392 -13.809 -21.615 1.00 98.44 87 THR A N 1
ATOM 613 C CA . THR A 1 87 ? 10.017 -14.291 -22.962 1.00 98.44 87 THR A CA 1
ATOM 614 C C . THR A 1 87 ? 9.201 -15.587 -22.868 1.00 98.44 87 THR A C 1
ATOM 616 O O . THR A 1 87 ? 8.176 -15.745 -23.530 1.00 98.44 87 THR A O 1
ATOM 619 N N . SER A 1 88 ? 9.625 -16.497 -21.984 1.00 97.69 88 SER A N 1
ATOM 620 C CA . SER A 1 88 ? 8.923 -17.761 -21.723 1.00 97.69 88 SER A CA 1
ATOM 621 C C . SER A 1 88 ? 7.565 -17.537 -21.042 1.00 97.69 88 SER A C 1
ATOM 623 O O . SER A 1 88 ? 6.595 -18.226 -21.358 1.00 97.69 88 SER A O 1
ATOM 625 N N . ALA A 1 89 ? 7.473 -16.557 -20.135 1.00 98.12 89 ALA A N 1
ATOM 626 C CA . ALA A 1 89 ? 6.233 -16.183 -19.459 1.00 98.12 89 ALA A CA 1
ATOM 627 C C . ALA A 1 89 ? 5.201 -15.594 -20.436 1.00 98.12 89 ALA A C 1
ATOM 629 O O . ALA A 1 89 ? 4.074 -16.080 -20.457 1.00 98.12 89 ALA A O 1
ATOM 630 N N . VAL A 1 90 ? 5.586 -14.636 -21.295 1.00 98.50 90 VAL A N 1
ATOM 631 C CA . VAL A 1 90 ? 4.698 -14.078 -22.339 1.00 98.50 90 VAL A CA 1
ATOM 632 C C . VAL A 1 90 ? 4.134 -15.198 -23.209 1.00 98.50 90 VAL A C 1
ATOM 634 O O . VAL A 1 90 ? 2.922 -15.295 -23.376 1.00 98.50 90 VAL A O 1
ATOM 637 N N . ALA A 1 91 ? 5.001 -16.077 -23.717 1.00 98.12 91 ALA A N 1
ATOM 638 C CA . ALA A 1 91 ? 4.585 -17.192 -24.561 1.00 98.12 91 ALA A CA 1
ATOM 639 C C . ALA A 1 91 ? 3.597 -18.133 -23.856 1.00 98.12 91 ALA A C 1
ATOM 641 O O . ALA A 1 91 ? 2.617 -18.554 -24.464 1.00 98.12 91 ALA A O 1
ATOM 642 N N . THR A 1 92 ? 3.838 -18.443 -22.579 1.00 98.12 92 THR A N 1
ATOM 643 C CA . THR A 1 92 ? 2.981 -19.338 -21.788 1.00 98.12 92 THR A CA 1
ATOM 644 C C . THR A 1 92 ? 1.601 -18.720 -21.578 1.00 98.12 92 THR A C 1
ATOM 646 O O . THR A 1 92 ? 0.615 -19.265 -22.066 1.00 98.12 92 THR A O 1
ATOM 649 N N . VAL A 1 93 ? 1.523 -17.544 -20.942 1.00 97.69 93 VAL A N 1
ATOM 650 C CA . VAL A 1 93 ? 0.231 -16.956 -20.542 1.00 97.69 93 VAL A CA 1
ATOM 651 C C . VAL A 1 93 ? -0.624 -16.596 -21.765 1.00 97.69 93 VAL A C 1
ATOM 653 O O . VAL A 1 93 ? -1.822 -16.859 -21.769 1.00 97.69 93 VAL A O 1
ATOM 656 N N . VAL A 1 94 ? -0.024 -16.088 -22.849 1.00 98.12 94 VAL A N 1
ATOM 657 C CA . VAL A 1 94 ? -0.760 -15.752 -24.084 1.00 98.12 94 VAL A CA 1
ATOM 658 C C . VAL A 1 94 ? -1.305 -17.002 -24.796 1.00 98.12 94 VAL A C 1
ATOM 660 O O . VAL A 1 94 ? -2.409 -16.965 -25.345 1.00 98.12 94 VAL A O 1
ATOM 663 N N . ASN A 1 95 ? -0.566 -18.119 -24.789 1.00 98.31 95 ASN A N 1
ATOM 664 C CA . ASN A 1 95 ? -1.026 -19.383 -25.378 1.00 98.31 95 ASN A CA 1
ATOM 665 C C . ASN A 1 95 ? -2.108 -20.060 -24.524 1.00 98.31 95 ASN A C 1
ATOM 667 O O . ASN A 1 95 ? -3.098 -20.556 -25.072 1.00 98.31 95 ASN A O 1
ATOM 671 N N . ASP A 1 96 ? -1.937 -20.057 -23.203 1.00 97.50 96 ASP A N 1
ATOM 672 C CA . ASP A 1 96 ? -2.905 -20.620 -22.261 1.00 97.50 96 ASP A CA 1
ATOM 673 C C . ASP A 1 96 ? -4.218 -19.822 -22.319 1.00 97.50 96 ASP A C 1
ATOM 675 O O . ASP A 1 96 ? -5.278 -20.404 -22.552 1.00 97.50 96 ASP A O 1
ATOM 679 N N . PHE A 1 97 ? -4.150 -18.486 -22.266 1.00 97.38 97 PHE A N 1
ATOM 680 C CA . PHE A 1 97 ? -5.322 -17.618 -22.409 1.00 97.38 97 PHE A CA 1
ATOM 681 C C . PHE A 1 97 ? -6.051 -17.828 -23.742 1.00 97.38 97 PHE A C 1
ATOM 683 O O . PHE A 1 97 ? -7.271 -17.957 -23.754 1.00 97.38 97 PHE A O 1
ATOM 690 N N . ASN A 1 98 ? -5.340 -17.932 -24.873 1.00 97.56 98 ASN A N 1
ATOM 691 C CA . ASN A 1 98 ? -5.990 -18.218 -26.158 1.00 97.56 98 ASN A CA 1
ATOM 692 C C . ASN A 1 98 ? -6.618 -19.624 -26.220 1.00 97.56 98 ASN A C 1
ATOM 694 O O . ASN A 1 98 ? -7.540 -19.848 -27.002 1.00 97.56 98 ASN A O 1
ATOM 698 N N . THR A 1 99 ? -6.151 -20.569 -25.404 1.00 96.88 99 THR A N 1
ATOM 699 C CA . THR A 1 99 ? -6.771 -21.898 -25.292 1.00 96.88 99 THR A CA 1
ATOM 700 C C . THR A 1 99 ? -8.091 -21.838 -24.515 1.00 96.88 99 THR A C 1
ATOM 702 O O . THR A 1 99 ? -9.017 -22.585 -24.830 1.00 96.88 99 THR A O 1
ATOM 705 N N . GLU A 1 100 ? -8.204 -20.941 -23.531 1.00 94.88 100 GLU A N 1
ATOM 706 C CA . GLU A 1 100 ? -9.441 -20.714 -22.767 1.00 94.88 100 GLU A CA 1
ATOM 707 C C . GLU A 1 100 ? -10.429 -19.786 -23.497 1.00 94.88 100 GLU A C 1
ATOM 709 O O . GLU A 1 100 ? -11.633 -20.048 -23.503 1.00 94.88 100 GLU A O 1
ATOM 714 N N . CYS A 1 101 ? -9.915 -18.751 -24.165 1.00 95.81 101 CYS A N 1
ATOM 715 C CA . CYS A 1 101 ? -10.659 -17.724 -24.889 1.00 95.81 101 CYS A CA 1
ATOM 716 C C . CYS A 1 101 ? -10.156 -17.597 -26.344 1.00 95.81 101 CYS A C 1
ATOM 718 O O . CYS A 1 101 ? -9.391 -16.683 -26.673 1.00 95.81 101 CYS A O 1
ATOM 720 N N . PRO A 1 102 ? -10.572 -18.511 -27.246 1.00 96.06 102 PRO A N 1
ATOM 721 C CA . PRO A 1 102 ? -10.030 -18.604 -28.604 1.00 96.06 102 PRO A CA 1
ATOM 722 C C . PRO A 1 102 ? -10.409 -17.437 -29.522 1.00 96.06 102 PRO A C 1
ATOM 724 O O . PRO A 1 102 ? -9.654 -17.146 -30.448 1.00 96.06 102 PRO A O 1
ATOM 727 N N . ASP A 1 103 ? -11.535 -16.769 -29.255 1.00 95.00 103 ASP A N 1
ATOM 728 C CA . ASP A 1 103 ? -12.105 -15.710 -30.102 1.00 95.00 103 ASP A CA 1
ATOM 729 C C . ASP A 1 103 ? -11.864 -14.282 -29.565 1.00 95.00 103 ASP A C 1
ATOM 731 O O . ASP A 1 103 ? -12.168 -13.303 -30.247 1.00 95.00 103 ASP A O 1
ATOM 735 N N . THR A 1 104 ? -11.263 -14.136 -28.378 1.00 96.31 104 THR A N 1
ATOM 736 C CA . THR A 1 104 ? -10.925 -12.831 -27.783 1.00 96.31 104 THR A CA 1
ATOM 737 C C . THR A 1 104 ? -9.782 -12.149 -28.531 1.00 96.31 104 THR A C 1
ATOM 739 O O . THR A 1 104 ? -8.758 -12.768 -28.823 1.00 96.31 104 THR A O 1
ATOM 742 N N . GLN A 1 105 ? -9.916 -10.852 -28.817 1.00 97.94 105 GLN A N 1
ATOM 743 C CA . GLN A 1 105 ? -8.861 -10.064 -29.454 1.00 97.94 105 GLN A CA 1
ATOM 744 C C . GLN A 1 105 ? -7.773 -9.711 -28.436 1.00 97.94 105 GLN A C 1
ATOM 746 O O . GLN A 1 105 ? -8.078 -9.296 -27.324 1.00 97.94 105 GLN A O 1
ATOM 751 N N . ILE A 1 106 ? -6.500 -9.857 -28.803 1.00 98.56 106 ILE A N 1
ATOM 752 C CA . ILE A 1 106 ? -5.375 -9.655 -27.883 1.00 98.56 106 ILE A CA 1
ATOM 753 C C . ILE A 1 106 ? -4.582 -8.402 -28.276 1.00 98.56 106 ILE A C 1
ATOM 755 O O . ILE A 1 106 ? -4.260 -8.196 -29.451 1.00 98.56 106 ILE A O 1
ATOM 759 N N . VAL A 1 107 ? -4.220 -7.588 -27.288 1.00 98.75 107 VAL A N 1
ATOM 760 C CA . VAL A 1 107 ? -3.258 -6.486 -27.414 1.00 98.75 107 VAL A CA 1
ATOM 761 C C . VAL A 1 107 ? -2.081 -6.753 -26.478 1.00 98.75 107 VAL A C 1
ATOM 763 O O . VAL A 1 107 ? -2.267 -7.204 -25.350 1.00 98.75 107 VAL A O 1
ATOM 766 N N . LEU A 1 108 ? -0.863 -6.496 -26.947 1.00 98.81 108 LEU A N 1
ATOM 767 C CA . LEU A 1 108 ? 0.356 -6.581 -26.139 1.00 98.81 108 LEU A CA 1
ATOM 768 C C . LEU A 1 108 ? 0.922 -5.169 -25.923 1.00 98.81 108 LEU A C 1
ATOM 770 O O . LEU A 1 108 ? 0.980 -4.389 -26.874 1.00 98.81 108 LEU A O 1
ATOM 774 N N . VAL A 1 109 ? 1.349 -4.835 -24.706 1.00 98.81 109 VAL A N 1
ATOM 775 C CA . VAL A 1 109 ? 1.971 -3.540 -24.378 1.00 98.81 109 VAL A CA 1
ATOM 776 C C . VAL A 1 109 ? 3.218 -3.768 -23.523 1.00 98.81 109 VAL A C 1
ATOM 778 O O . VAL A 1 109 ? 3.115 -4.192 -22.373 1.00 98.81 109 VAL A O 1
ATOM 781 N N . GLY A 1 110 ? 4.400 -3.496 -24.071 1.00 98.44 110 GLY A N 1
ATOM 782 C CA . GLY A 1 110 ? 5.687 -3.735 -23.417 1.00 98.44 110 GLY A CA 1
ATOM 783 C C . GLY A 1 110 ? 6.516 -2.461 -23.282 1.00 98.44 110 GLY A C 1
ATOM 784 O O . GLY A 1 110 ? 6.591 -1.670 -24.219 1.00 98.44 110 GLY A O 1
ATOM 785 N N . TYR A 1 111 ? 7.167 -2.277 -22.133 1.00 98.44 111 TYR A N 1
ATOM 786 C CA . TYR A 1 111 ? 8.039 -1.132 -21.856 1.00 98.44 111 TYR A CA 1
ATOM 787 C C . TYR A 1 111 ? 9.458 -1.591 -21.500 1.00 98.44 111 TYR A C 1
ATOM 789 O O . TYR A 1 111 ? 9.624 -2.452 -20.636 1.00 98.44 111 TYR A O 1
ATOM 797 N N . SER A 1 112 ? 10.500 -1.030 -22.119 1.00 97.62 112 SER A N 1
ATOM 798 C CA . SER A 1 112 ? 11.907 -1.388 -21.856 1.00 97.62 112 SER A CA 1
ATOM 799 C C . SER A 1 112 ? 12.160 -2.906 -22.006 1.00 97.62 112 SER A C 1
ATOM 801 O O . SER A 1 112 ? 11.813 -3.482 -23.036 1.00 97.62 112 SER A O 1
ATOM 803 N N . GLN A 1 113 ? 12.694 -3.596 -20.984 1.00 97.81 113 GLN A N 1
ATOM 804 C CA . GLN A 1 113 ? 12.809 -5.070 -20.957 1.00 97.81 113 GLN A CA 1
ATOM 805 C C . GLN A 1 113 ? 11.453 -5.780 -21.172 1.00 97.81 113 GLN A C 1
ATOM 807 O O . GLN A 1 113 ? 11.419 -6.883 -21.711 1.00 97.81 113 GLN A O 1
ATOM 812 N N . GLY A 1 114 ? 10.335 -5.161 -20.783 1.00 98.19 114 GLY A N 1
ATOM 813 C CA . GLY A 1 114 ? 8.983 -5.631 -21.083 1.00 98.19 114 GLY A CA 1
ATOM 814 C C . GLY A 1 114 ? 8.660 -5.617 -22.580 1.00 98.19 114 GLY A C 1
ATOM 815 O O . GLY A 1 114 ? 7.986 -6.521 -23.070 1.00 98.19 114 GLY A O 1
ATOM 816 N N . GLY A 1 115 ? 9.206 -4.640 -23.313 1.00 98.00 115 GLY A N 1
ATOM 817 C CA . GLY A 1 115 ? 9.213 -4.612 -24.776 1.00 98.00 115 GLY A CA 1
ATOM 818 C C . GLY A 1 115 ? 9.997 -5.798 -25.336 1.00 98.00 115 GLY A C 1
ATOM 819 O O . GLY A 1 115 ? 9.416 -6.644 -26.012 1.00 98.00 115 GLY A O 1
ATOM 820 N N . GLN A 1 116 ? 11.260 -5.947 -24.920 1.00 98.12 116 GLN A N 1
ATOM 821 C CA . GLN A 1 116 ? 12.148 -7.031 -25.365 1.00 98.12 116 GLN A CA 1
ATOM 822 C C . GLN A 1 116 ? 11.522 -8.424 -25.234 1.00 98.12 116 GLN A C 1
ATOM 824 O O . GLN A 1 116 ? 11.622 -9.240 -26.152 1.00 98.12 116 GLN A O 1
ATOM 829 N N . ILE A 1 117 ? 10.879 -8.730 -24.102 1.00 98.50 117 ILE A N 1
ATOM 830 C CA . ILE A 1 117 ? 10.285 -10.061 -23.900 1.00 98.50 117 ILE A CA 1
ATOM 831 C C . ILE A 1 117 ? 9.041 -10.296 -24.763 1.00 98.50 117 ILE A C 1
ATOM 833 O O . ILE A 1 117 ? 8.777 -11.438 -25.142 1.00 98.50 117 ILE A O 1
ATOM 837 N N . MET A 1 118 ? 8.303 -9.236 -25.104 1.00 98.44 118 MET A N 1
ATOM 838 C CA . MET A 1 118 ? 7.177 -9.305 -26.033 1.00 98.44 118 MET A CA 1
ATOM 839 C C . MET A 1 118 ? 7.653 -9.406 -27.484 1.00 98.44 118 MET A C 1
ATOM 841 O O . MET A 1 118 ? 7.153 -10.269 -28.202 1.00 98.44 118 MET A O 1
ATOM 845 N N . ASP A 1 119 ? 8.656 -8.628 -27.901 1.00 97.69 119 ASP A N 1
ATOM 846 C CA . ASP A 1 119 ? 9.294 -8.743 -29.221 1.00 97.69 119 ASP A CA 1
ATOM 847 C C . ASP A 1 119 ? 9.883 -10.147 -29.431 1.00 97.69 119 ASP A C 1
ATOM 849 O O . ASP A 1 119 ? 9.608 -10.803 -30.437 1.00 97.69 119 ASP A O 1
ATOM 853 N N . ASN A 1 120 ? 10.609 -10.686 -28.448 1.00 98.06 120 ASN A N 1
ATOM 854 C CA . ASN A 1 120 ? 11.137 -12.049 -28.519 1.00 98.06 120 ASN A CA 1
ATOM 855 C C . ASN A 1 120 ? 10.022 -13.111 -28.625 1.00 98.06 120 ASN A C 1
ATOM 857 O O . ASN A 1 120 ? 10.136 -14.032 -29.437 1.00 98.06 120 ASN A O 1
ATOM 861 N N . ALA A 1 121 ? 8.932 -12.988 -27.858 1.00 98.25 121 ALA A N 1
ATOM 862 C CA . ALA A 1 121 ? 7.822 -13.947 -27.885 1.00 98.25 121 ALA A CA 1
ATOM 863 C C . ALA A 1 121 ? 6.948 -13.848 -29.155 1.00 98.25 121 ALA A C 1
ATOM 865 O O . ALA A 1 121 ? 6.435 -14.863 -29.634 1.00 98.25 121 ALA A O 1
ATOM 866 N N . LEU A 1 122 ? 6.794 -12.646 -29.717 1.00 97.81 122 LEU A N 1
ATOM 867 C CA . LEU A 1 122 ? 5.961 -12.363 -30.891 1.00 97.81 122 LEU A CA 1
ATOM 868 C C . LEU A 1 122 ? 6.698 -12.563 -32.223 1.00 97.81 122 LEU A C 1
ATOM 870 O O . LEU A 1 122 ? 6.080 -12.959 -33.218 1.00 97.81 122 LEU A O 1
ATOM 874 N N . CYS A 1 123 ? 7.996 -12.258 -32.255 1.00 96.69 123 CYS A N 1
ATOM 875 C CA . CYS A 1 123 ? 8.805 -12.237 -33.472 1.00 96.69 123 CYS A CA 1
ATOM 876 C C . CYS A 1 123 ? 9.794 -13.409 -33.574 1.00 96.69 123 CYS A C 1
ATOM 878 O O . CYS A 1 123 ? 10.293 -13.675 -34.668 1.00 96.69 123 CYS A O 1
ATOM 880 N N . GLY A 1 124 ? 10.076 -14.125 -32.478 1.00 95.44 124 GLY A N 1
ATOM 881 C CA . GLY A 1 124 ? 11.051 -15.220 -32.463 1.00 95.44 124 GLY A CA 1
ATOM 882 C C . GLY A 1 124 ? 12.469 -14.714 -32.731 1.00 95.44 124 GLY A C 1
ATOM 883 O O . GLY A 1 124 ? 12.908 -13.735 -32.128 1.00 95.44 124 GLY A O 1
ATOM 884 N N . GLY A 1 125 ? 13.200 -15.361 -33.641 1.00 90.19 125 GLY A N 1
ATOM 885 C CA . GLY A 1 125 ? 14.484 -14.872 -34.166 1.00 90.19 125 GLY A CA 1
ATOM 886 C C . GLY A 1 125 ? 15.702 -15.029 -33.249 1.00 90.19 125 GLY A C 1
ATOM 887 O O . GLY A 1 125 ? 16.814 -14.733 -33.681 1.00 90.19 125 GLY A O 1
ATOM 888 N N . GLY A 1 126 ? 15.510 -15.521 -32.023 1.00 90.06 126 GLY A N 1
ATOM 889 C CA . GLY A 1 126 ? 16.564 -15.688 -31.025 1.00 90.06 126 GLY A CA 1
ATOM 890 C C . GLY A 1 126 ? 17.024 -14.373 -30.393 1.00 90.06 126 GLY A C 1
ATOM 891 O O . GLY A 1 126 ? 16.781 -13.276 -30.901 1.00 90.06 126 GLY A O 1
ATOM 892 N N . ASP A 1 127 ? 17.710 -14.496 -29.264 1.00 94.69 127 ASP A N 1
ATOM 893 C CA . ASP A 1 127 ? 18.256 -13.389 -28.487 1.00 94.69 127 ASP A CA 1
ATOM 894 C C . ASP A 1 127 ? 19.568 -13.832 -27.828 1.00 94.69 127 ASP A C 1
ATOM 896 O O . ASP A 1 127 ? 19.580 -14.585 -26.855 1.00 94.69 127 ASP A O 1
ATOM 900 N N . SER A 1 128 ? 20.697 -13.387 -28.381 1.00 90.81 128 SER A N 1
ATOM 901 C CA . SER A 1 128 ? 22.019 -13.704 -27.840 1.00 90.81 128 SER A CA 1
ATOM 902 C C . SER A 1 128 ? 22.321 -12.997 -26.518 1.00 90.81 128 SER A C 1
ATOM 904 O O . SER A 1 128 ? 23.071 -13.564 -25.724 1.00 90.81 128 SER A O 1
ATOM 906 N N . GLY A 1 129 ? 21.745 -11.815 -26.267 1.00 89.56 129 GLY A N 1
ATOM 907 C CA . GLY A 1 129 ? 21.897 -11.090 -25.003 1.00 89.56 129 GLY A CA 1
ATOM 908 C C . GLY A 1 129 ? 21.196 -11.821 -23.860 1.00 89.56 129 GLY A C 1
ATOM 909 O O . GLY A 1 129 ? 21.783 -12.017 -22.796 1.00 89.56 129 GLY A O 1
ATOM 910 N N . ALA A 1 130 ? 19.997 -12.349 -24.122 1.00 92.19 130 ALA A N 1
ATOM 911 C CA . ALA A 1 130 ? 19.237 -13.185 -23.189 1.00 92.19 130 ALA A CA 1
ATOM 912 C C . ALA A 1 130 ? 19.623 -14.683 -23.190 1.00 92.19 130 ALA A C 1
ATOM 914 O O . ALA A 1 130 ? 19.082 -15.471 -22.412 1.00 92.19 130 ALA A O 1
ATOM 915 N N . GLY A 1 131 ? 20.531 -15.131 -24.063 1.00 92.69 131 GLY A N 1
ATOM 916 C CA . GLY A 1 131 ? 20.891 -16.552 -24.183 1.00 92.69 131 GLY A CA 1
ATOM 917 C C . GLY A 1 131 ? 19.740 -17.448 -24.678 1.00 92.69 131 GLY A C 1
ATOM 918 O O . GLY A 1 131 ? 19.618 -18.606 -24.253 1.00 92.69 131 GLY A O 1
ATOM 919 N N . ILE A 1 132 ? 18.878 -16.916 -25.545 1.00 94.06 132 ILE A N 1
ATOM 920 C CA . ILE A 1 132 ? 17.813 -17.615 -26.273 1.00 94.06 132 ILE A CA 1
ATOM 921 C C . ILE A 1 132 ? 18.349 -17.988 -27.661 1.00 94.06 132 ILE A C 1
ATOM 923 O O . ILE A 1 132 ? 18.496 -17.143 -28.540 1.00 94.06 132 ILE A O 1
ATOM 927 N N . THR A 1 133 ? 18.648 -19.268 -27.869 1.00 93.75 133 THR A N 1
ATOM 928 C CA . THR A 1 133 ? 19.179 -19.783 -29.146 1.00 93.75 133 THR A CA 1
ATOM 929 C C . THR A 1 133 ? 18.106 -20.324 -30.088 1.00 93.75 133 THR A C 1
ATOM 931 O O . THR A 1 133 ? 18.406 -20.606 -31.244 1.00 93.75 133 THR A O 1
ATOM 934 N N . ASP A 1 134 ? 16.882 -20.525 -29.597 1.00 92.88 134 ASP A N 1
ATOM 935 C CA . ASP A 1 134 ? 15.747 -20.919 -30.430 1.00 92.88 134 ASP A CA 1
ATOM 936 C C . ASP A 1 134 ? 15.259 -19.700 -31.223 1.00 92.88 134 ASP A C 1
ATOM 938 O O . ASP A 1 134 ? 15.061 -18.621 -30.662 1.00 92.88 134 ASP A O 1
ATOM 942 N N . THR A 1 135 ? 15.117 -19.863 -32.536 1.00 94.44 135 THR A N 1
ATOM 943 C CA . THR A 1 135 ? 14.699 -18.804 -33.461 1.00 94.44 135 THR A CA 1
ATOM 944 C C . THR A 1 135 ? 13.242 -18.930 -33.897 1.00 94.44 135 THR A C 1
ATOM 946 O O . THR A 1 135 ? 12.750 -18.057 -34.618 1.00 94.44 135 THR A O 1
ATOM 949 N N . THR A 1 136 ? 12.537 -19.980 -33.465 1.00 96.25 136 THR A N 1
ATOM 950 C CA . THR A 1 136 ? 11.091 -20.120 -33.678 1.00 96.25 136 THR A CA 1
ATOM 951 C C . THR A 1 136 ? 10.316 -19.041 -32.915 1.00 96.25 136 THR A C 1
ATOM 953 O O . THR A 1 136 ? 10.853 -18.392 -32.020 1.00 96.25 136 THR A O 1
ATOM 956 N N . VAL A 1 137 ? 9.058 -18.800 -33.301 1.00 97.94 137 VAL A N 1
ATOM 957 C CA . VAL A 1 137 ? 8.165 -17.870 -32.592 1.00 97.94 137 VAL A CA 1
ATOM 958 C C . VAL A 1 137 ? 7.519 -18.615 -31.414 1.00 97.94 137 VAL A C 1
ATOM 960 O O . VAL A 1 137 ? 6.806 -19.588 -31.667 1.00 97.94 137 VAL A O 1
ATOM 963 N N . PRO A 1 138 ? 7.735 -18.198 -30.150 1.00 97.69 138 PRO A N 1
ATOM 964 C CA . PRO A 1 138 ? 7.177 -18.890 -28.982 1.00 97.69 138 PRO A CA 1
ATOM 965 C C . PRO A 1 138 ? 5.643 -18.855 -28.869 1.00 97.69 138 PRO A C 1
ATOM 967 O O . PRO A 1 138 ? 5.040 -19.772 -28.305 1.00 97.69 138 PRO A O 1
ATOM 970 N N . ILE A 1 139 ? 4.990 -17.804 -29.377 1.00 98.25 139 ILE A N 1
ATOM 971 C CA . ILE A 1 139 ? 3.524 -17.709 -29.386 1.00 98.25 139 ILE A CA 1
ATOM 972 C C . ILE A 1 139 ? 2.947 -18.588 -30.512 1.00 98.25 139 ILE A C 1
ATOM 974 O O . ILE A 1 139 ? 3.385 -18.550 -31.662 1.00 98.25 139 ILE A O 1
ATOM 978 N N . SER A 1 140 ? 1.935 -19.382 -30.170 1.00 97.94 140 SER A N 1
ATOM 979 C CA . SER A 1 140 ? 1.261 -20.331 -31.056 1.00 97.94 140 SER A CA 1
ATOM 980 C C . SER A 1 140 ? 0.531 -19.648 -32.216 1.00 97.94 140 SER A C 1
ATOM 982 O O . SER A 1 140 ? 0.054 -18.519 -32.118 1.00 97.94 140 SER A O 1
ATOM 984 N N . THR A 1 141 ? 0.364 -20.359 -33.335 1.00 97.69 141 THR A N 1
ATOM 985 C CA . THR A 1 141 ? -0.302 -19.812 -34.530 1.00 97.69 141 THR A CA 1
ATOM 986 C C . THR A 1 141 ? -1.777 -19.447 -34.307 1.00 97.69 141 THR A C 1
ATOM 988 O O . THR A 1 141 ? -2.306 -18.628 -35.058 1.00 97.69 141 THR A O 1
ATOM 991 N N . SER A 1 142 ? -2.463 -20.021 -33.311 1.00 97.38 142 SER A N 1
ATOM 992 C CA . SER A 1 142 ? -3.816 -19.590 -32.931 1.00 97.38 142 SER A CA 1
ATOM 993 C C . SER A 1 142 ? -3.771 -18.249 -32.198 1.00 97.38 142 SER A C 1
ATOM 995 O O . SER A 1 142 ? -4.390 -17.291 -32.662 1.00 97.38 142 SER A O 1
ATOM 997 N N . ALA A 1 143 ? -2.943 -18.126 -31.158 1.00 97.69 143 ALA A N 1
ATOM 998 C CA . ALA A 1 143 ? -2.802 -16.887 -30.398 1.00 97.69 143 ALA A CA 1
ATOM 999 C C . ALA A 1 143 ? -2.262 -15.735 -31.267 1.00 97.69 143 ALA A C 1
ATOM 1001 O O . ALA A 1 143 ? -2.781 -14.620 -31.217 1.00 97.69 143 ALA A O 1
ATOM 1002 N N . LEU A 1 144 ? -1.316 -16.016 -32.175 1.00 97.88 144 LEU A N 1
ATOM 1003 C CA . LEU A 1 144 ? -0.816 -15.050 -33.162 1.00 97.88 144 LEU A CA 1
ATOM 1004 C C . LEU A 1 144 ? -1.910 -14.480 -34.079 1.00 97.88 144 LEU A C 1
ATOM 1006 O O . LEU A 1 144 ? -1.750 -13.359 -34.560 1.00 97.88 144 LEU A O 1
ATOM 1010 N N . LYS A 1 145 ? -3.015 -15.192 -34.354 1.00 97.06 145 LYS A N 1
ATOM 1011 C CA . LYS A 1 145 ? -4.155 -14.641 -35.126 1.00 97.06 145 LYS A CA 1
ATOM 1012 C C . LYS A 1 145 ? -5.001 -13.674 -34.298 1.00 97.06 145 LYS A C 1
ATOM 1014 O O . LYS A 1 145 ? -5.592 -12.740 -34.853 1.00 97.06 145 LYS A O 1
ATOM 1019 N N . MET A 1 146 ? -5.045 -13.903 -32.991 1.00 97.81 146 MET A N 1
ATOM 1020 C CA . MET A 1 146 ? -5.862 -13.145 -32.053 1.00 97.81 146 MET A CA 1
ATOM 1021 C C . MET A 1 146 ? -5.172 -11.884 -31.557 1.00 97.81 146 MET A C 1
ATOM 1023 O O . MET A 1 146 ? -5.853 -10.878 -31.389 1.00 97.81 146 MET A O 1
ATOM 1027 N N . ILE A 1 147 ? -3.839 -11.875 -31.472 1.00 98.50 147 ILE A N 1
ATOM 1028 C CA . ILE A 1 147 ? -3.059 -10.639 -31.321 1.00 98.50 147 ILE A CA 1
ATOM 1029 C C . ILE A 1 147 ? -3.362 -9.709 -32.503 1.00 98.50 147 ILE A C 1
ATOM 1031 O O . ILE A 1 147 ? -3.150 -10.084 -33.661 1.00 98.50 147 ILE A O 1
ATOM 1035 N N . LYS A 1 148 ? -3.882 -8.511 -32.227 1.00 98.44 148 LYS A N 1
ATOM 1036 C CA . LYS A 1 148 ? -4.228 -7.489 -33.232 1.00 98.44 148 LYS A CA 1
ATOM 1037 C C . LYS A 1 148 ? -3.203 -6.362 -33.274 1.00 98.44 148 LYS A C 1
ATOM 1039 O O . LYS A 1 148 ? -2.793 -5.969 -34.364 1.00 98.44 148 LYS A O 1
ATOM 1044 N N . ALA A 1 149 ? -2.766 -5.907 -32.103 1.00 98.50 149 ALA A N 1
ATOM 1045 C CA . ALA A 1 149 ? -1.785 -4.844 -31.934 1.00 98.50 149 ALA A CA 1
ATOM 1046 C C . ALA A 1 149 ? -0.734 -5.211 -30.874 1.00 98.50 149 ALA A C 1
ATOM 1048 O O . ALA A 1 149 ? -0.978 -6.005 -29.961 1.00 98.50 149 ALA A O 1
ATOM 1049 N N . THR A 1 150 ? 0.456 -4.641 -31.004 1.00 98.75 150 THR A N 1
ATOM 1050 C CA . THR A 1 150 ? 1.576 -4.776 -30.072 1.00 98.75 150 THR A CA 1
ATOM 1051 C C . THR A 1 150 ? 2.306 -3.443 -30.023 1.00 98.75 150 THR A C 1
ATOM 1053 O O . THR A 1 150 ? 2.832 -2.995 -31.039 1.00 98.75 150 THR A O 1
ATOM 1056 N N . ILE A 1 151 ? 2.322 -2.818 -28.852 1.00 98.75 151 ILE A N 1
ATOM 1057 C CA . ILE A 1 151 ? 2.992 -1.544 -28.590 1.00 98.75 151 ILE A CA 1
ATOM 1058 C C . ILE A 1 151 ? 4.243 -1.830 -27.763 1.00 98.75 151 ILE A C 1
ATOM 1060 O O . ILE A 1 151 ? 4.149 -2.419 -26.687 1.00 98.75 151 ILE A O 1
ATOM 1064 N N . LEU A 1 152 ? 5.408 -1.434 -28.265 1.00 98.56 152 LEU A N 1
ATOM 1065 C CA . LEU A 1 152 ? 6.703 -1.649 -27.623 1.00 98.56 152 LEU A CA 1
ATOM 1066 C C . LEU A 1 152 ? 7.374 -0.286 -27.432 1.00 98.56 152 LEU A C 1
ATOM 1068 O O . LEU A 1 152 ? 7.662 0.395 -28.410 1.00 98.56 152 LEU A O 1
ATOM 1072 N N . MET A 1 153 ? 7.599 0.148 -26.195 1.00 98.38 153 MET A N 1
ATOM 1073 C CA . MET A 1 153 ? 8.155 1.473 -25.890 1.00 98.38 153 MET A CA 1
ATOM 1074 C C . MET A 1 153 ? 9.534 1.350 -25.247 1.00 98.38 153 MET A C 1
ATOM 1076 O O . MET A 1 153 ? 9.692 0.634 -24.257 1.00 98.38 153 MET A O 1
ATOM 1080 N N . GLY A 1 154 ? 10.538 2.029 -25.807 1.00 97.38 154 GLY A N 1
ATOM 1081 C CA . GLY A 1 154 ? 11.909 1.984 -25.297 1.00 97.38 154 GLY A CA 1
ATOM 1082 C C . GLY A 1 154 ? 12.542 0.588 -25.360 1.00 97.38 154 GLY A C 1
ATOM 1083 O O . GLY A 1 154 ? 13.367 0.256 -24.512 1.00 97.38 154 GLY A O 1
ATOM 1084 N N . ASP A 1 155 ? 12.151 -0.250 -26.324 1.00 97.06 155 ASP A N 1
ATOM 1085 C CA . ASP A 1 155 ? 12.609 -1.640 -26.427 1.00 97.06 155 ASP A CA 1
ATOM 1086 C C . ASP A 1 155 ? 14.111 -1.736 -26.805 1.00 97.06 155 ASP A C 1
ATOM 1088 O O . ASP A 1 155 ? 14.486 -1.317 -27.906 1.00 97.06 155 ASP A O 1
ATOM 1092 N N . PRO A 1 156 ? 14.979 -2.338 -25.959 1.00 96.25 156 PRO A N 1
ATOM 1093 C CA . PRO A 1 156 ? 16.397 -2.577 -26.258 1.00 96.25 156 PRO A CA 1
ATOM 1094 C C . PRO A 1 156 ? 16.672 -3.326 -27.567 1.00 96.25 156 PRO A C 1
ATOM 1096 O O . PRO A 1 156 ? 17.777 -3.224 -28.105 1.00 96.25 156 PRO A O 1
ATOM 1099 N N . ARG A 1 157 ? 15.682 -4.069 -28.083 1.00 95.56 157 ARG A N 1
ATOM 1100 C CA . ARG A 1 157 ? 15.749 -4.830 -29.339 1.00 95.56 157 ARG A CA 1
ATOM 1101 C C . ARG A 1 157 ? 15.693 -3.952 -30.589 1.00 95.56 157 ARG A C 1
ATOM 1103 O O . ARG A 1 157 ? 15.947 -4.468 -31.681 1.00 95.56 157 ARG A O 1
ATOM 1110 N N . TYR A 1 158 ? 15.402 -2.655 -30.462 1.00 95.88 158 TYR A N 1
ATOM 1111 C CA . TYR A 1 158 ? 15.297 -1.738 -31.597 1.00 95.88 158 TYR A CA 1
ATOM 1112 C C . TYR A 1 158 ? 16.538 -1.742 -32.504 1.00 95.88 158 TYR A C 1
ATOM 1114 O O . TYR A 1 158 ? 17.684 -1.765 -32.052 1.00 95.88 158 TYR A O 1
ATOM 1122 N N . VAL A 1 159 ? 16.285 -1.656 -33.810 1.00 93.69 159 VAL A N 1
ATOM 1123 C CA . VAL A 1 159 ? 17.286 -1.416 -34.849 1.00 93.69 159 VAL A CA 1
ATOM 1124 C C . VAL A 1 159 ? 16.725 -0.406 -35.849 1.00 93.69 159 VAL A C 1
ATOM 1126 O O . VAL A 1 159 ? 15.543 -0.434 -36.185 1.00 93.69 159 VAL A O 1
ATOM 1129 N N . SER A 1 160 ? 17.574 0.501 -36.323 1.00 91.19 160 SER A N 1
ATOM 1130 C CA . SER A 1 160 ? 17.200 1.524 -37.303 1.00 91.19 160 SER A CA 1
ATOM 1131 C C . SER A 1 160 ? 16.636 0.935 -38.606 1.00 91.19 160 SER A C 1
ATOM 1133 O O . SER A 1 160 ? 17.148 -0.058 -39.129 1.00 91.19 160 SER A O 1
ATOM 1135 N N . GLY A 1 161 ? 15.599 1.576 -39.157 1.00 85.88 161 GLY A N 1
ATOM 1136 C CA . GLY A 1 161 ? 15.004 1.218 -40.452 1.00 85.88 161 GLY A CA 1
ATOM 1137 C C . GLY A 1 161 ? 13.933 0.120 -40.417 1.00 85.88 161 GLY A C 1
ATOM 1138 O O . GLY A 1 161 ? 13.529 -0.362 -41.477 1.00 85.88 161 GLY A O 1
ATOM 1139 N N . LEU A 1 162 ? 13.447 -0.279 -39.236 1.00 88.06 162 LEU A N 1
ATOM 1140 C CA . LEU A 1 162 ? 12.274 -1.151 -39.120 1.00 88.06 162 LEU A CA 1
ATOM 1141 C C . LEU A 1 162 ? 11.024 -0.457 -39.681 1.00 88.06 162 LEU A C 1
ATOM 1143 O O . LEU A 1 162 ? 10.705 0.662 -39.299 1.00 88.06 162 LEU A O 1
ATOM 1147 N N . ALA A 1 163 ? 10.249 -1.160 -40.514 1.00 89.12 163 ALA A N 1
ATOM 1148 C CA . ALA A 1 163 ? 8.986 -0.649 -41.072 1.00 89.12 163 ALA A CA 1
ATOM 1149 C C . ALA A 1 163 ? 7.876 -0.411 -40.021 1.00 89.12 163 ALA A C 1
ATOM 1151 O O . ALA A 1 163 ? 6.826 0.135 -40.344 1.00 89.12 163 ALA A O 1
ATOM 1152 N N . TYR A 1 164 ? 8.108 -0.858 -38.785 1.00 93.00 164 TYR A N 1
ATOM 1153 C CA . TYR A 1 164 ? 7.265 -0.673 -37.604 1.00 93.00 164 TYR A CA 1
ATOM 1154 C C . TYR A 1 164 ? 7.972 0.135 -36.499 1.00 93.00 164 TYR A C 1
ATOM 1156 O O . TYR A 1 164 ? 7.479 0.197 -35.374 1.00 93.00 164 TYR A O 1
ATOM 1164 N N . GLY A 1 165 ? 9.138 0.717 -36.798 1.00 93.75 165 GLY A N 1
ATOM 1165 C CA . GLY A 1 165 ? 9.841 1.633 -35.907 1.00 93.75 165 GLY A CA 1
ATOM 1166 C C . GLY A 1 165 ? 9.244 3.038 -35.982 1.00 93.75 165 GLY A C 1
ATOM 1167 O O . GLY A 1 165 ? 9.001 3.546 -37.077 1.00 93.75 165 GLY A O 1
ATOM 1168 N N . VAL A 1 166 ? 9.026 3.656 -34.826 1.00 95.69 166 VAL A N 1
ATOM 1169 C CA . VAL A 1 166 ? 8.545 5.033 -34.666 1.00 95.69 166 VAL A CA 1
ATOM 1170 C C . VAL A 1 166 ? 9.509 5.778 -33.739 1.00 95.69 166 VAL A C 1
ATOM 1172 O O . VAL A 1 166 ? 10.047 5.188 -32.804 1.00 95.69 166 VAL A O 1
ATOM 1175 N N . GLY A 1 167 ? 9.734 7.065 -33.999 1.00 94.88 167 GLY A N 1
ATOM 1176 C CA . GLY A 1 167 ? 10.675 7.901 -33.249 1.00 94.88 167 GLY A CA 1
ATOM 1177 C C . GLY A 1 167 ? 11.944 8.254 -34.026 1.00 94.88 167 GLY A C 1
ATOM 1178 O O . GLY A 1 167 ? 12.039 8.050 -35.241 1.00 94.88 167 GLY A O 1
ATOM 1179 N N . THR A 1 168 ? 12.909 8.852 -33.331 1.00 96.00 168 THR A N 1
ATOM 1180 C CA . THR A 1 168 ? 14.099 9.484 -33.931 1.00 96.00 168 THR A CA 1
ATOM 1181 C C . THR A 1 168 ? 15.363 8.612 -33.925 1.00 96.00 168 THR A C 1
ATOM 1183 O O . THR A 1 168 ? 16.376 9.012 -34.510 1.00 96.00 168 THR A O 1
ATOM 1186 N N . CYS A 1 169 ? 15.353 7.424 -33.303 1.00 96.19 169 CYS A N 1
ATOM 1187 C CA . CYS A 1 169 ? 16.567 6.613 -33.176 1.00 96.19 169 CYS A CA 1
ATOM 1188 C C . CYS A 1 169 ? 17.069 6.068 -34.527 1.00 96.19 169 CYS A C 1
ATOM 1190 O O . CYS A 1 169 ? 16.382 5.323 -35.230 1.00 96.19 169 CYS A O 1
ATOM 1192 N N . THR A 1 170 ? 18.332 6.371 -34.845 1.00 93.81 170 THR A N 1
ATOM 1193 C CA . THR A 1 170 ? 19.013 5.952 -36.087 1.00 93.81 170 THR A CA 1
ATOM 1194 C C . THR A 1 170 ? 20.091 4.881 -35.891 1.00 93.81 170 THR A C 1
ATOM 1196 O O . THR A 1 170 ? 20.670 4.427 -36.881 1.00 93.81 170 THR A O 1
ATOM 1199 N N . SER A 1 171 ? 20.325 4.440 -34.650 1.00 88.06 171 SER A N 1
ATOM 1200 C CA . SER A 1 171 ? 21.312 3.409 -34.294 1.00 88.06 171 SER A CA 1
ATOM 1201 C C . SER A 1 171 ? 20.622 2.097 -33.875 1.00 88.06 171 SER A C 1
ATOM 1203 O O . SER A 1 171 ? 20.216 1.304 -34.728 1.00 88.06 171 SER A O 1
ATOM 1205 N N . GLY A 1 172 ? 20.490 1.876 -32.567 1.00 88.19 172 GLY A N 1
ATOM 1206 C CA . GLY A 1 172 ? 19.979 0.671 -31.919 1.00 88.19 172 GLY A CA 1
ATOM 1207 C C . GLY A 1 172 ? 20.443 0.633 -30.459 1.00 88.19 172 GLY A C 1
ATOM 1208 O O . GLY A 1 172 ? 21.358 1.376 -30.090 1.00 88.19 172 GLY A O 1
ATOM 1209 N N . GLY A 1 173 ? 19.795 -0.200 -29.647 1.00 88.38 173 GLY A N 1
ATOM 1210 C CA . GLY A 1 173 ? 20.028 -0.290 -28.206 1.00 88.38 173 GLY A CA 1
ATOM 1211 C C . GLY A 1 173 ? 21.212 -1.176 -27.825 1.00 88.38 173 GLY A C 1
ATOM 1212 O O . GLY A 1 173 ? 21.945 -1.688 -28.676 1.00 88.38 173 GLY A O 1
ATOM 1213 N N . PHE A 1 174 ? 21.379 -1.415 -26.523 1.00 91.56 174 PHE A N 1
ATOM 1214 C CA . PHE A 1 174 ? 22.443 -2.294 -26.012 1.00 91.56 174 PHE A CA 1
ATOM 1215 C C . PHE A 1 174 ? 22.241 -3.786 -26.347 1.00 91.56 174 PHE A C 1
ATOM 1217 O O . PHE A 1 174 ? 23.186 -4.562 -26.211 1.00 91.56 174 PHE A O 1
ATOM 1224 N N . ASP A 1 175 ? 21.040 -4.185 -26.782 1.00 93.19 175 ASP A N 1
ATOM 1225 C CA . ASP A 1 175 ? 20.687 -5.561 -27.168 1.00 93.19 175 ASP A CA 1
ATOM 1226 C C . ASP A 1 175 ? 19.903 -5.588 -28.497 1.00 93.19 175 ASP A C 1
ATOM 1228 O O . ASP A 1 175 ? 18.946 -6.343 -28.675 1.00 93.19 175 ASP A O 1
ATOM 1232 N N . ALA A 1 176 ? 20.279 -4.714 -29.437 1.00 94.31 176 ALA A N 1
ATOM 1233 C CA . ALA A 1 176 ? 19.598 -4.549 -30.720 1.00 94.31 176 ALA A CA 1
ATOM 1234 C C . ALA A 1 176 ? 19.464 -5.865 -31.515 1.00 94.31 176 ALA A C 1
ATOM 1236 O O . ALA A 1 176 ? 20.367 -6.712 -31.534 1.00 94.31 176 ALA A O 1
ATOM 1237 N N . ARG A 1 177 ? 18.355 -6.017 -32.252 1.00 94.06 177 ARG A N 1
ATOM 1238 C CA . ARG A 1 177 ? 18.180 -7.104 -33.229 1.00 94.06 177 ARG A CA 1
ATOM 1239 C C . ARG A 1 177 ? 19.310 -7.103 -34.264 1.00 94.06 177 ARG A C 1
ATOM 1241 O O . ARG A 1 177 ? 19.831 -6.062 -34.660 1.00 94.06 177 ARG A O 1
ATOM 1248 N N . ALA A 1 178 ? 19.647 -8.292 -34.767 1.00 90.19 178 ALA A N 1
ATOM 1249 C CA . ALA A 1 178 ? 20.593 -8.428 -35.870 1.00 90.19 178 ALA A CA 1
ATOM 1250 C C . ALA A 1 178 ? 20.120 -7.622 -37.095 1.00 90.19 178 ALA A C 1
ATOM 1252 O O . ALA A 1 178 ? 18.947 -7.672 -37.468 1.00 90.19 178 ALA A O 1
ATOM 1253 N N . SER A 1 179 ? 21.041 -6.894 -37.735 1.00 86.06 179 SER A N 1
ATOM 1254 C CA . SER A 1 179 ? 20.726 -6.065 -38.903 1.00 86.06 179 SER A CA 1
ATOM 1255 C C . SER A 1 179 ? 20.065 -6.893 -40.013 1.00 86.06 179 SER A C 1
ATOM 1257 O O . SER A 1 179 ? 20.563 -7.957 -40.384 1.00 86.06 179 SER A O 1
ATOM 1259 N N . GLY A 1 180 ? 18.930 -6.411 -40.527 1.00 84.12 180 GLY A N 1
ATOM 1260 C CA . GLY A 1 180 ? 18.121 -7.120 -41.523 1.00 84.12 180 GLY A CA 1
ATOM 1261 C C . GLY A 1 180 ? 17.153 -8.169 -40.958 1.00 84.12 180 GLY A C 1
ATOM 1262 O O . GLY A 1 180 ? 16.500 -8.854 -41.744 1.00 84.12 180 GLY A O 1
ATOM 1263 N N . PHE A 1 181 ? 17.025 -8.309 -39.632 1.00 90.44 181 PHE A N 1
ATOM 1264 C CA . PHE A 1 181 ? 15.947 -9.096 -39.030 1.00 90.44 181 PHE A CA 1
ATOM 1265 C C . PHE A 1 181 ? 14.569 -8.508 -39.378 1.00 90.44 181 PHE A C 1
ATOM 1267 O O . PHE A 1 181 ? 14.376 -7.294 -39.364 1.00 90.44 181 PHE A O 1
ATOM 1274 N N . VAL A 1 182 ? 13.598 -9.382 -39.658 1.00 88.81 182 VAL A N 1
ATOM 1275 C CA . VAL A 1 182 ? 12.211 -9.007 -39.957 1.00 88.81 182 VAL A CA 1
ATOM 1276 C C . VAL A 1 182 ? 11.283 -9.820 -39.063 1.00 88.81 182 VAL A C 1
ATOM 1278 O O . VAL A 1 182 ? 11.226 -11.044 -39.177 1.00 88.81 182 VAL A O 1
ATOM 1281 N N . CYS A 1 183 ? 10.528 -9.142 -38.198 1.00 94.88 183 CYS A N 1
ATOM 1282 C CA . CYS A 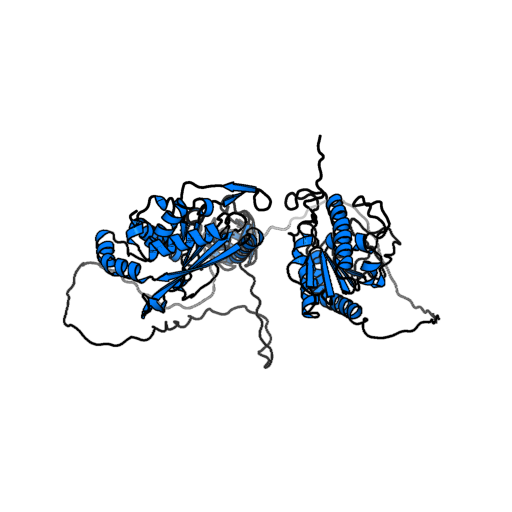1 183 ? 9.495 -9.782 -37.391 1.00 94.88 183 CYS A CA 1
ATOM 1283 C C . CYS A 1 183 ? 8.383 -10.375 -38.287 1.00 94.88 183 CYS A C 1
ATOM 1285 O O . CYS A 1 183 ? 7.770 -9.625 -39.052 1.00 94.88 183 CYS A O 1
ATOM 1287 N N . PRO A 1 184 ? 8.028 -11.671 -38.164 1.00 95.19 184 PRO A N 1
ATOM 1288 C CA . PRO A 1 184 ? 6.900 -12.264 -38.895 1.00 95.19 184 PRO A CA 1
ATOM 1289 C C . PRO A 1 184 ? 5.556 -11.562 -38.638 1.00 95.19 184 PRO A C 1
ATOM 1291 O O . PRO A 1 184 ? 4.677 -11.555 -39.497 1.00 95.19 184 PRO A O 1
ATOM 1294 N N . SER A 1 185 ? 5.415 -10.940 -37.465 1.00 95.94 185 SER A N 1
ATOM 1295 C CA . SER A 1 185 ? 4.224 -10.212 -37.016 1.00 95.94 185 SER A CA 1
ATOM 1296 C C . SER A 1 185 ? 4.312 -8.690 -37.229 1.00 95.94 185 SER A C 1
ATOM 1298 O O . SER A 1 185 ? 3.461 -7.972 -36.714 1.00 95.94 185 SER A O 1
ATOM 1300 N N . ALA A 1 186 ? 5.298 -8.182 -37.985 1.00 95.12 186 ALA A N 1
ATOM 1301 C CA . ALA A 1 186 ? 5.608 -6.748 -38.129 1.00 95.12 186 ALA A CA 1
ATOM 1302 C C . ALA A 1 186 ? 4.394 -5.831 -38.389 1.00 95.12 186 ALA A C 1
ATOM 1304 O O . ALA A 1 186 ? 4.315 -4.740 -37.840 1.00 95.12 186 ALA A O 1
ATOM 1305 N N . SER A 1 187 ? 3.405 -6.281 -39.170 1.00 95.75 187 SER A N 1
ATOM 1306 C CA . SER A 1 187 ? 2.173 -5.524 -39.477 1.00 95.75 187 SER A CA 1
ATOM 1307 C C . SER A 1 187 ? 1.247 -5.256 -38.275 1.00 95.75 187 SER A C 1
ATOM 1309 O O . SER A 1 187 ? 0.246 -4.541 -38.415 1.00 95.75 187 SER A O 1
ATOM 1311 N N . LYS A 1 188 ? 1.561 -5.838 -37.113 1.00 96.88 188 LYS A N 1
ATOM 1312 C CA . LYS A 1 188 ? 0.839 -5.724 -35.839 1.00 96.88 188 LYS A CA 1
ATOM 1313 C C . LYS A 1 188 ? 1.613 -4.937 -34.784 1.00 96.88 188 LYS A C 1
ATOM 1315 O O . LYS A 1 188 ? 1.064 -4.692 -33.717 1.00 96.88 188 LYS A O 1
ATOM 1320 N N . VAL A 1 189 ? 2.863 -4.572 -35.060 1.00 98.00 189 VAL A N 1
ATOM 1321 C CA . VAL A 1 189 ? 3.771 -3.943 -34.097 1.00 98.00 189 VAL A CA 1
ATOM 1322 C C . VAL A 1 189 ? 3.871 -2.443 -34.371 1.00 98.00 189 VAL A C 1
ATOM 1324 O O . VAL A 1 189 ? 3.865 -2.030 -35.529 1.00 98.00 189 VAL A O 1
ATOM 1327 N N . GLN A 1 190 ? 4.014 -1.651 -33.313 1.00 97.94 190 GLN A N 1
ATOM 1328 C CA . GLN A 1 190 ? 4.725 -0.374 -33.336 1.00 97.94 190 GLN A CA 1
ATOM 1329 C C . GLN A 1 190 ? 5.767 -0.381 -32.217 1.00 97.94 190 GLN A C 1
ATOM 1331 O O . GLN A 1 190 ? 5.451 -0.709 -31.071 1.00 97.94 190 GLN A O 1
ATOM 1336 N N . LEU A 1 191 ? 7.010 -0.056 -32.568 1.00 97.50 191 LEU A N 1
ATOM 1337 C CA . LEU A 1 191 ? 8.145 0.006 -31.655 1.00 97.50 191 LEU A CA 1
ATOM 1338 C C . LEU A 1 191 ? 8.654 1.450 -31.604 1.00 97.50 191 LEU A C 1
ATOM 1340 O O . LEU A 1 191 ? 9.204 1.946 -32.584 1.00 97.50 191 LEU A O 1
ATOM 1344 N N . TYR A 1 192 ? 8.473 2.101 -30.460 1.00 98.19 192 TYR A N 1
ATOM 1345 C CA . TYR A 1 192 ? 8.859 3.484 -30.203 1.00 98.19 192 TYR A CA 1
ATOM 1346 C C . TYR A 1 192 ? 10.271 3.559 -29.625 1.00 98.19 192 TYR A C 1
ATOM 1348 O O . TYR A 1 192 ? 10.535 2.985 -28.562 1.00 98.19 192 TYR A O 1
ATOM 1356 N N . CYS A 1 193 ? 11.166 4.267 -30.314 1.00 97.88 193 CYS A N 1
ATOM 1357 C CA . CYS A 1 193 ? 12.522 4.523 -29.848 1.00 97.88 193 CYS A CA 1
ATOM 1358 C C . CYS A 1 193 ? 13.104 5.835 -30.402 1.00 97.88 193 CYS A C 1
ATOM 1360 O O . CYS A 1 193 ? 13.220 6.024 -31.617 1.00 97.88 193 CYS A O 1
ATOM 1362 N N . ASP A 1 194 ? 13.550 6.707 -29.500 1.00 97.62 194 ASP A N 1
ATOM 1363 C CA . ASP A 1 194 ? 14.147 8.005 -29.823 1.00 97.62 194 ASP A CA 1
ATOM 1364 C C . ASP A 1 194 ? 15.667 8.036 -29.612 1.00 97.62 194 ASP A C 1
ATOM 1366 O O . ASP A 1 194 ? 16.238 7.238 -28.868 1.00 97.62 194 ASP A O 1
ATOM 1370 N N . ALA A 1 195 ? 16.343 8.961 -30.293 1.00 97.19 195 ALA A N 1
ATOM 1371 C CA . ALA A 1 195 ? 17.795 9.128 -30.264 1.00 97.19 195 ALA A CA 1
ATOM 1372 C C . ALA A 1 195 ? 18.331 9.544 -28.883 1.00 97.19 195 ALA A C 1
ATOM 1374 O O . ALA A 1 195 ? 19.491 9.287 -28.563 1.00 97.19 195 ALA A O 1
ATOM 1375 N N . GLU A 1 196 ? 17.489 10.178 -28.072 1.00 96.75 196 GLU A N 1
ATOM 1376 C CA . GLU A 1 196 ? 17.759 10.629 -26.712 1.00 96.75 196 GLU A CA 1
ATOM 1377 C C . GLU A 1 196 ? 17.855 9.466 -25.704 1.00 96.75 196 GLU A C 1
ATOM 1379 O O . GLU A 1 196 ? 18.555 9.586 -24.693 1.00 96.75 196 GLU A O 1
ATOM 1384 N N . ASP A 1 197 ? 17.219 8.326 -25.995 1.00 97.00 197 ASP A N 1
ATOM 1385 C CA . ASP A 1 197 ? 17.091 7.171 -25.100 1.00 97.00 197 ASP A CA 1
ATOM 1386 C C . ASP A 1 197 ? 18.387 6.322 -25.031 1.00 97.00 197 ASP A C 1
ATOM 1388 O O . ASP A 1 197 ? 18.870 5.835 -26.059 1.00 97.00 197 ASP A O 1
ATOM 1392 N N . PRO A 1 198 ? 18.968 6.097 -23.835 1.00 94.75 198 PRO A N 1
ATOM 1393 C CA . PRO A 1 198 ? 20.202 5.324 -23.666 1.00 94.75 198 PRO A CA 1
ATOM 1394 C C . PRO A 1 198 ? 20.016 3.792 -23.672 1.00 94.75 198 PRO A C 1
ATOM 1396 O O . PRO A 1 198 ? 21.007 3.068 -23.564 1.00 94.75 198 PRO A O 1
ATOM 1399 N N . TYR A 1 199 ? 18.781 3.281 -23.728 1.00 94.88 199 TYR A N 1
ATOM 1400 C CA . TYR A 1 199 ? 18.464 1.852 -23.612 1.00 94.88 199 TYR A CA 1
ATOM 1401 C C . TYR A 1 199 ? 18.056 1.228 -24.952 1.00 94.88 199 TYR A C 1
ATOM 1403 O O . TYR A 1 199 ? 18.613 0.198 -25.338 1.00 94.88 199 TYR A O 1
ATOM 1411 N N . CYS A 1 200 ? 17.108 1.849 -25.664 1.00 96.19 200 CYS A N 1
ATOM 1412 C CA . CYS A 1 200 ? 16.681 1.412 -27.003 1.00 96.19 200 CYS A CA 1
ATOM 1413 C C . CYS A 1 200 ? 17.522 2.024 -28.131 1.00 96.19 200 CYS A C 1
ATOM 1415 O O . CYS A 1 200 ? 17.547 1.506 -29.248 1.00 96.19 200 CYS A O 1
ATOM 1417 N N . CYS A 1 201 ? 18.224 3.117 -27.833 1.00 95.94 201 CYS A N 1
ATOM 1418 C CA . CYS A 1 201 ? 19.179 3.761 -28.716 1.00 95.94 201 CYS A CA 1
ATOM 1419 C C . CYS A 1 201 ? 20.534 3.896 -28.002 1.00 95.94 201 CYS A C 1
ATOM 1421 O O . CYS A 1 201 ? 20.832 3.183 -27.043 1.00 95.94 201 CYS A O 1
ATOM 1423 N N . ASN A 1 202 ? 21.370 4.813 -28.482 1.00 92.19 202 ASN A N 1
ATOM 1424 C CA . ASN A 1 202 ? 22.663 5.166 -27.902 1.00 92.19 202 ASN A CA 1
ATOM 1425 C C . ASN A 1 202 ? 22.675 6.593 -27.325 1.00 92.19 202 ASN A C 1
ATOM 1427 O O . ASN A 1 202 ? 23.716 7.256 -27.343 1.00 92.19 202 ASN A O 1
ATOM 1431 N N . GLY A 1 203 ? 21.516 7.062 -26.858 1.00 92.88 203 GLY A N 1
ATOM 1432 C CA . GLY A 1 203 ? 21.341 8.381 -26.266 1.00 92.88 203 GLY A CA 1
ATOM 1433 C C . GLY A 1 203 ? 21.950 8.519 -24.870 1.00 92.88 203 GLY A C 1
ATOM 1434 O O . GLY A 1 203 ? 22.730 7.684 -24.407 1.00 92.88 203 GLY A O 1
ATOM 1435 N N . SER A 1 204 ? 21.597 9.603 -24.183 1.00 92.19 204 SER A N 1
ATOM 1436 C CA . SER A 1 204 ? 22.114 9.919 -22.844 1.00 92.19 204 SER A CA 1
ATOM 1437 C C . SER A 1 204 ? 21.061 10.442 -21.867 1.00 92.19 204 SER A C 1
ATOM 1439 O O . SER A 1 204 ? 21.409 10.744 -20.725 1.00 92.19 204 SER A O 1
ATOM 1441 N N . ASP A 1 205 ? 19.798 10.564 -22.281 1.00 93.06 205 ASP A N 1
ATOM 1442 C CA . ASP A 1 205 ? 18.711 11.035 -21.426 1.00 93.06 205 ASP A CA 1
ATOM 1443 C C . ASP A 1 205 ? 17.885 9.855 -20.891 1.00 93.06 205 ASP A C 1
ATOM 1445 O O . ASP A 1 205 ? 16.938 9.361 -21.505 1.00 93.06 205 ASP A O 1
ATOM 1449 N N . ALA A 1 206 ? 18.241 9.404 -19.689 1.00 89.75 206 ALA A N 1
ATOM 1450 C CA . ALA A 1 206 ? 17.502 8.357 -18.990 1.00 89.75 206 ALA A CA 1
ATOM 1451 C C . ALA A 1 206 ? 16.088 8.790 -18.544 1.00 89.75 206 ALA A C 1
ATOM 1453 O O . ALA A 1 206 ? 15.284 7.921 -18.205 1.00 89.75 206 ALA A O 1
ATOM 1454 N N . ALA A 1 207 ? 15.771 10.092 -18.529 1.00 91.31 207 ALA A N 1
ATOM 1455 C CA . ALA A 1 207 ? 14.424 10.584 -18.250 1.00 91.31 207 ALA A CA 1
ATOM 1456 C C . ALA A 1 207 ? 13.532 10.543 -19.501 1.00 91.31 207 ALA A C 1
ATOM 1458 O O . ALA A 1 207 ? 12.328 10.319 -19.359 1.00 91.31 207 ALA A O 1
ATOM 1459 N N . HIS A 1 208 ? 14.094 10.698 -20.708 1.00 94.69 208 HIS A N 1
ATOM 1460 C CA . HIS A 1 208 ? 13.359 10.516 -21.973 1.00 94.69 208 HIS A CA 1
ATOM 1461 C C . HIS A 1 208 ? 12.778 9.104 -22.096 1.00 94.69 208 HIS A C 1
ATOM 1463 O O . HIS A 1 208 ? 11.631 8.939 -22.502 1.00 94.69 208 HIS A O 1
ATOM 1469 N N . HIS A 1 209 ? 13.523 8.093 -21.630 1.00 95.12 209 HIS A N 1
ATOM 1470 C CA . HIS A 1 209 ? 13.099 6.687 -21.642 1.00 95.12 209 HIS A CA 1
ATOM 1471 C C . HIS A 1 209 ? 11.718 6.442 -21.013 1.00 95.12 209 HIS A C 1
ATOM 1473 O O . HIS A 1 209 ? 11.052 5.492 -21.394 1.00 95.12 209 HIS A O 1
ATOM 1479 N N . GLN A 1 210 ? 11.278 7.279 -20.063 1.00 92.44 210 GLN A N 1
ATOM 1480 C CA . GLN A 1 210 ? 9.992 7.136 -19.363 1.00 92.44 210 GLN A CA 1
ATOM 1481 C C . GLN A 1 210 ? 8.850 7.973 -19.975 1.00 92.44 210 GLN A C 1
ATOM 1483 O O . GLN A 1 210 ? 7.745 8.001 -19.432 1.00 92.44 210 GLN A O 1
ATOM 1488 N N . GLN A 1 211 ? 9.090 8.676 -21.088 1.00 95.44 211 GLN A N 1
ATOM 1489 C CA . GLN A 1 211 ? 8.159 9.667 -21.648 1.00 95.44 211 GLN A CA 1
ATOM 1490 C C . GLN A 1 211 ? 7.379 9.181 -22.879 1.00 95.44 211 GLN A C 1
ATOM 1492 O O . GLN A 1 211 ? 6.497 9.901 -23.347 1.00 95.44 211 GLN A O 1
ATOM 1497 N N . TYR A 1 212 ? 7.613 7.962 -23.382 1.00 97.69 212 TYR A N 1
ATOM 1498 C CA . TYR A 1 212 ? 6.970 7.487 -24.619 1.00 97.69 212 TYR A CA 1
ATOM 1499 C C . TYR A 1 212 ? 5.436 7.544 -24.610 1.00 97.69 212 TYR A C 1
ATOM 1501 O O . TYR A 1 212 ? 4.854 7.902 -25.628 1.00 97.69 212 TYR A O 1
ATOM 1509 N N . VAL A 1 213 ? 4.763 7.273 -23.482 1.00 96.25 213 VAL A N 1
ATOM 1510 C CA . VAL A 1 213 ? 3.291 7.385 -23.418 1.00 96.25 213 VAL A CA 1
ATOM 1511 C C . VAL A 1 213 ? 2.843 8.846 -23.541 1.00 96.25 213 VAL A C 1
ATOM 1513 O O . VAL A 1 213 ? 1.884 9.131 -24.245 1.00 96.25 213 VAL A O 1
ATOM 1516 N N . SER A 1 214 ? 3.558 9.794 -22.927 1.00 95.88 214 SER A N 1
ATOM 1517 C CA . SER A 1 214 ? 3.249 11.227 -23.064 1.00 95.88 214 SER A CA 1
ATOM 1518 C C . SER A 1 214 ? 3.618 11.822 -24.427 1.00 95.88 214 SER A C 1
ATOM 1520 O O . SER A 1 214 ? 3.069 12.858 -24.789 1.00 95.88 214 SER A O 1
ATOM 1522 N N . LEU A 1 215 ? 4.540 11.197 -25.167 1.00 96.81 215 LEU A N 1
ATOM 1523 C CA . LEU A 1 215 ? 4.983 11.654 -26.490 1.00 96.81 215 LEU A CA 1
ATOM 1524 C C . LEU A 1 215 ? 4.164 11.031 -27.632 1.00 96.81 215 LEU A C 1
ATOM 1526 O O . LEU A 1 215 ? 3.856 11.718 -28.601 1.00 96.81 215 LEU A O 1
ATOM 1530 N N . TYR A 1 216 ? 3.797 9.752 -27.506 1.00 98.00 216 TYR A N 1
ATOM 1531 C CA . TYR A 1 216 ? 3.214 8.945 -28.584 1.00 98.00 216 TYR A CA 1
ATOM 1532 C C . TYR A 1 216 ? 1.924 8.200 -28.203 1.00 98.00 216 TYR A C 1
ATOM 1534 O O . TYR A 1 216 ? 1.395 7.458 -29.028 1.00 98.00 216 TYR A O 1
ATOM 1542 N N . GLY A 1 217 ? 1.398 8.361 -26.982 1.00 97.50 217 GLY A N 1
ATOM 1543 C CA . GLY A 1 217 ? 0.239 7.598 -26.495 1.00 97.50 217 GLY A CA 1
ATOM 1544 C C . GLY A 1 217 ? -1.000 7.713 -27.388 1.00 97.50 217 GLY A C 1
ATOM 1545 O O . GLY A 1 217 ? -1.644 6.704 -27.663 1.00 97.50 217 GLY A O 1
ATOM 1546 N N . ASP A 1 218 ? -1.289 8.907 -27.913 1.00 97.81 218 ASP A N 1
ATOM 1547 C CA . ASP A 1 218 ? -2.415 9.129 -28.832 1.00 97.81 218 ASP A CA 1
ATOM 1548 C C . ASP A 1 218 ? -2.207 8.431 -30.191 1.00 97.81 218 ASP A C 1
ATOM 1550 O O . ASP A 1 218 ? -3.148 7.874 -30.759 1.00 97.81 218 ASP A O 1
ATOM 1554 N N . GLU A 1 219 ? -0.971 8.404 -30.706 1.00 97.62 219 GLU A N 1
ATOM 1555 C CA . GLU A 1 219 ? -0.623 7.698 -31.948 1.00 97.62 219 GLU A CA 1
ATOM 1556 C C . GLU A 1 219 ? -0.719 6.175 -31.762 1.00 97.62 219 GLU A C 1
ATOM 1558 O O . GLU A 1 219 ? -1.324 5.478 -32.581 1.00 97.62 219 GLU A O 1
ATOM 1563 N N . ALA A 1 220 ? -0.181 5.668 -30.649 1.00 98.00 220 ALA A N 1
ATOM 1564 C CA . ALA A 1 220 ? -0.242 4.261 -30.273 1.00 98.00 220 ALA A CA 1
ATOM 1565 C C . ALA A 1 220 ? -1.692 3.793 -30.052 1.00 98.00 220 ALA A C 1
ATOM 1567 O O . ALA A 1 220 ? -2.068 2.705 -30.496 1.00 98.00 220 ALA A O 1
ATOM 1568 N N . LEU A 1 221 ? -2.534 4.621 -29.422 1.00 98.12 221 LEU A N 1
ATOM 1569 C CA . LEU A 1 221 ? -3.960 4.338 -29.243 1.00 98.12 221 LEU A CA 1
ATOM 1570 C C . LEU A 1 221 ? -4.686 4.308 -30.594 1.00 98.12 221 LEU A C 1
ATOM 1572 O O . LEU A 1 221 ? -5.412 3.354 -30.879 1.00 98.12 221 LEU A O 1
ATOM 1576 N N . ALA A 1 222 ? -4.437 5.289 -31.468 1.00 97.69 222 ALA A N 1
ATOM 1577 C CA . ALA A 1 222 ? -5.005 5.313 -32.815 1.00 97.69 222 ALA A CA 1
ATOM 1578 C C . ALA A 1 222 ? -4.621 4.062 -33.630 1.00 97.69 222 ALA A C 1
ATOM 1580 O O . ALA A 1 222 ? -5.467 3.491 -34.329 1.00 97.69 222 ALA A O 1
ATOM 1581 N N . PHE A 1 223 ? -3.382 3.578 -33.499 1.00 97.81 223 PHE A N 1
ATOM 1582 C CA . PHE A 1 223 ? -2.962 2.312 -34.096 1.00 97.81 223 PHE A CA 1
ATOM 1583 C C . PHE A 1 223 ? -3.705 1.113 -33.504 1.00 97.81 223 PHE A C 1
ATOM 1585 O O . PHE A 1 223 ? -4.276 0.341 -34.278 1.00 97.81 223 PHE A O 1
ATOM 1592 N N . VAL A 1 224 ? -3.758 0.960 -32.174 1.00 98.06 224 VAL A N 1
ATOM 1593 C CA . VAL A 1 224 ? -4.498 -0.135 -31.511 1.00 98.06 224 VAL A CA 1
ATOM 1594 C C . VAL A 1 224 ? -5.951 -0.168 -31.996 1.00 98.06 224 VAL A C 1
ATOM 1596 O O . VAL A 1 224 ? -6.424 -1.208 -32.465 1.00 98.06 224 VAL A O 1
ATOM 1599 N N . ASN A 1 225 ? -6.614 0.986 -32.012 1.00 97.19 225 ASN A N 1
ATOM 1600 C CA . ASN A 1 225 ? -7.989 1.144 -32.478 1.00 97.19 225 ASN A CA 1
ATOM 1601 C C . ASN A 1 225 ? -8.159 0.732 -33.945 1.00 97.19 225 ASN A C 1
ATOM 1603 O O . ASN A 1 225 ? -9.085 -0.014 -34.274 1.00 97.19 225 ASN A O 1
ATOM 1607 N N . SER A 1 226 ? -7.225 1.127 -34.819 1.00 96.56 226 SER A N 1
ATOM 1608 C CA . SER A 1 226 ? -7.232 0.720 -36.232 1.00 96.56 226 SER A CA 1
ATOM 1609 C C . SER A 1 226 ? -7.126 -0.800 -36.428 1.00 96.56 226 SER A C 1
ATOM 1611 O O . SER A 1 226 ? -7.605 -1.320 -37.435 1.00 96.56 226 SER A O 1
ATOM 1613 N N . LYS A 1 227 ? -6.522 -1.531 -35.479 1.00 96.19 227 LYS A N 1
ATOM 1614 C CA . LYS A 1 227 ? -6.384 -2.994 -35.542 1.00 96.19 227 LYS A CA 1
ATOM 1615 C C . LYS A 1 227 ? -7.596 -3.721 -34.963 1.00 96.19 227 LYS A C 1
ATOM 1617 O O . LYS A 1 227 ? -8.006 -4.724 -35.543 1.00 96.19 227 LYS A O 1
ATOM 1622 N N . LEU A 1 228 ? -8.189 -3.219 -33.879 1.00 93.50 228 LEU A N 1
ATOM 1623 C CA . LEU A 1 228 ? -9.373 -3.820 -33.245 1.00 93.50 228 LEU A CA 1
ATOM 1624 C C . LEU A 1 228 ? -10.648 -3.643 -34.097 1.00 93.50 228 LEU A C 1
ATOM 1626 O O . LEU A 1 228 ? -11.433 -4.582 -34.261 1.00 93.50 228 LEU A O 1
ATOM 1630 N N . ALA A 1 229 ? -10.814 -2.477 -34.733 1.00 72.00 229 ALA A N 1
ATOM 1631 C CA . ALA A 1 229 ? -12.005 -2.138 -35.522 1.00 72.00 229 ALA A CA 1
ATOM 1632 C C . ALA A 1 229 ? -12.211 -2.987 -36.800 1.00 72.00 229 ALA A C 1
ATOM 1634 O O . ALA A 1 229 ? -13.293 -2.974 -37.381 1.00 72.00 229 ALA A O 1
ATOM 1635 N N . THR A 1 230 ? -11.208 -3.752 -37.247 1.00 58.97 230 THR A N 1
ATOM 1636 C CA . THR A 1 230 ? -11.232 -4.502 -38.527 1.00 58.97 230 THR A CA 1
ATOM 1637 C C . THR A 1 230 ? -11.890 -5.889 -38.446 1.00 58.97 230 THR A C 1
ATOM 1639 O O . THR A 1 230 ? -11.548 -6.795 -39.203 1.00 58.97 230 THR A O 1
ATOM 1642 N N . SER A 1 231 ? -12.825 -6.083 -37.512 1.00 46.81 231 SER A N 1
ATOM 1643 C CA . SER A 1 231 ? -13.416 -7.392 -37.184 1.00 46.81 231 SER A CA 1
ATOM 1644 C C . SER A 1 231 ? -14.903 -7.554 -37.544 1.00 46.81 231 SER A C 1
ATOM 1646 O O . SER A 1 231 ? -15.471 -8.616 -37.292 1.00 46.81 231 SER A O 1
ATOM 1648 N N . THR A 1 232 ? -15.528 -6.559 -38.188 1.00 30.83 232 THR A N 1
ATOM 1649 C CA . THR A 1 232 ? -16.892 -6.668 -38.740 1.00 30.83 232 THR A CA 1
ATOM 1650 C C . THR A 1 232 ? -16.900 -6.755 -40.273 1.00 30.83 232 THR A C 1
ATOM 1652 O O . THR A 1 232 ? -16.427 -5.862 -40.963 1.00 30.83 232 THR A O 1
ATOM 1655 N N . ASP A 1 233 ? -17.499 -7.846 -40.758 1.00 29.31 233 ASP A N 1
ATOM 1656 C CA . ASP A 1 233 ? -17.903 -8.186 -42.132 1.00 29.31 233 ASP A CA 1
ATOM 1657 C C . ASP A 1 233 ? -16.873 -8.373 -43.277 1.00 29.31 233 ASP A C 1
ATOM 1659 O O . ASP A 1 233 ? -16.296 -7.444 -43.833 1.00 29.31 233 ASP A O 1
ATOM 1663 N N . SER A 1 234 ? -16.935 -9.601 -43.814 1.00 28.64 234 SER A N 1
ATOM 1664 C CA . SER A 1 234 ? -16.901 -9.955 -45.247 1.00 28.64 234 SER A CA 1
ATOM 1665 C C . SER A 1 234 ? -15.571 -10.102 -46.014 1.00 28.64 234 SER A C 1
ATOM 1667 O O . SER A 1 234 ? -14.484 -9.740 -45.581 1.00 28.64 234 SER A O 1
ATOM 1669 N N . SER A 1 235 ? -15.713 -10.818 -47.131 1.00 29.42 235 SER A N 1
ATOM 1670 C CA . SER A 1 235 ? -14.731 -11.522 -47.956 1.00 29.42 235 SER A CA 1
ATOM 1671 C C . SER A 1 235 ? -14.078 -10.689 -49.073 1.00 29.42 235 SER A C 1
ATOM 1673 O O . SER A 1 235 ? -14.481 -9.560 -49.325 1.00 29.42 235 SER A O 1
ATOM 1675 N N . ASP A 1 236 ? -13.158 -11.358 -49.791 1.00 29.97 236 ASP A N 1
ATOM 1676 C CA . ASP A 1 236 ? -12.529 -11.036 -51.096 1.00 29.97 236 ASP A CA 1
ATOM 1677 C C . ASP A 1 236 ? -11.116 -10.428 -50.932 1.00 29.97 236 ASP A C 1
ATOM 1679 O O . ASP A 1 236 ? -10.929 -9.408 -50.281 1.00 29.97 236 ASP A O 1
ATOM 1683 N N . ASP A 1 237 ? -10.006 -11.099 -51.264 1.00 27.50 237 ASP A N 1
ATOM 1684 C CA . ASP A 1 237 ? -9.523 -11.747 -52.506 1.00 27.50 237 ASP A CA 1
ATOM 1685 C C . ASP A 1 237 ? -8.942 -10.781 -53.572 1.00 27.50 237 ASP A C 1
ATOM 1687 O O . ASP A 1 237 ? -9.481 -9.720 -53.863 1.00 27.50 237 ASP A O 1
ATOM 1691 N N . ALA A 1 238 ? -7.808 -11.202 -54.144 1.00 28.19 238 ALA A N 1
ATOM 1692 C CA . ALA A 1 238 ? -7.118 -10.717 -55.348 1.00 28.19 238 ALA A CA 1
ATOM 1693 C C . ALA A 1 238 ? -6.683 -9.225 -55.511 1.00 28.19 238 ALA A C 1
ATOM 1695 O O . ALA A 1 238 ? -7.375 -8.383 -56.069 1.00 28.19 238 ALA A O 1
ATOM 1696 N N . THR A 1 239 ? -5.382 -9.001 -55.273 1.00 27.58 239 THR A N 1
ATOM 1697 C CA . THR A 1 239 ? -4.404 -8.525 -56.291 1.00 27.58 239 THR A CA 1
ATOM 1698 C C . THR A 1 239 ? -4.615 -7.196 -57.054 1.00 27.58 239 THR A C 1
ATOM 1700 O O . THR A 1 239 ? -5.393 -7.120 -58.001 1.00 27.58 239 THR A O 1
ATOM 1703 N N . THR A 1 240 ? -3.680 -6.240 -56.895 1.00 25.59 240 THR A N 1
ATOM 1704 C CA . THR A 1 240 ? -3.059 -5.539 -58.054 1.00 25.59 240 THR A CA 1
ATOM 1705 C C . THR A 1 240 ? -1.656 -4.985 -57.744 1.00 25.59 240 THR A C 1
ATOM 1707 O O . THR A 1 240 ? -1.244 -4.933 -56.589 1.00 25.59 240 THR A O 1
ATOM 1710 N N . VAL A 1 241 ? -0.884 -4.653 -58.790 1.00 29.17 241 VAL A N 1
ATOM 1711 C CA . VAL A 1 241 ? 0.581 -4.456 -58.773 1.00 29.17 241 VAL A CA 1
ATOM 1712 C C . VAL A 1 241 ? 0.992 -3.222 -59.598 1.00 29.17 241 VAL A C 1
ATOM 1714 O O . VAL A 1 241 ? 0.486 -3.051 -60.703 1.00 29.17 241 VAL A O 1
ATOM 1717 N N . ALA A 1 242 ? 2.000 -2.477 -59.105 1.00 27.14 242 ALA A N 1
ATOM 1718 C CA . ALA A 1 242 ? 2.822 -1.469 -59.814 1.00 27.14 242 ALA A CA 1
ATOM 1719 C C . ALA A 1 242 ? 2.098 -0.167 -60.289 1.00 27.14 242 ALA A C 1
ATOM 1721 O O . ALA A 1 242 ? 0.879 -0.083 -60.243 1.00 27.14 242 ALA A O 1
ATOM 1722 N N . THR A 1 243 ? 2.761 0.932 -60.701 1.00 24.83 243 THR A N 1
ATOM 1723 C CA . THR A 1 243 ? 4.183 1.149 -61.077 1.00 24.83 243 THR A CA 1
ATOM 1724 C C . THR A 1 243 ? 4.639 2.610 -60.831 1.00 24.83 243 THR A C 1
ATOM 1726 O O . THR A 1 243 ? 3.823 3.520 -60.755 1.00 24.83 243 THR A O 1
ATOM 1729 N N . THR A 1 244 ? 5.961 2.803 -60.777 1.00 27.25 244 THR A N 1
ATOM 1730 C CA . THR A 1 244 ? 6.782 4.035 -60.902 1.00 27.25 244 THR A CA 1
ATOM 1731 C C . THR A 1 244 ? 6.269 5.204 -61.765 1.00 27.25 244 THR A C 1
ATOM 1733 O O . THR A 1 244 ? 5.751 4.954 -62.851 1.00 27.25 244 THR A O 1
ATOM 1736 N N . VAL A 1 245 ? 6.703 6.434 -61.431 1.00 25.70 245 VAL A N 1
ATOM 1737 C CA . VAL A 1 245 ? 7.352 7.390 -62.372 1.00 25.70 245 VAL A CA 1
ATOM 1738 C C . VAL A 1 245 ? 8.466 8.158 -61.629 1.00 25.70 245 VAL A C 1
ATOM 1740 O O . VAL A 1 245 ? 8.340 8.396 -60.430 1.00 25.70 245 VAL A O 1
ATOM 1743 N N . ALA A 1 246 ? 9.542 8.532 -62.331 1.00 26.31 246 ALA A N 1
ATOM 1744 C CA . ALA A 1 246 ? 10.614 9.421 -61.869 1.00 26.31 246 ALA A CA 1
ATOM 1745 C C . ALA A 1 246 ? 10.934 10.488 -62.942 1.00 26.31 246 ALA A C 1
ATOM 1747 O O . ALA A 1 246 ? 10.739 10.209 -64.120 1.00 26.31 246 ALA A O 1
ATOM 1748 N N . ASP A 1 247 ? 11.423 11.655 -62.509 1.00 25.31 247 ASP A N 1
ATOM 1749 C CA . ASP A 1 247 ? 12.209 12.694 -63.223 1.00 25.31 247 ASP A CA 1
ATOM 1750 C C . ASP A 1 247 ? 12.669 13.664 -62.103 1.00 25.31 247 ASP A C 1
ATOM 1752 O O . ASP A 1 247 ? 11.866 13.966 -61.220 1.00 25.31 247 ASP A O 1
ATOM 1756 N N . ASP A 1 248 ? 13.926 14.064 -61.877 1.00 25.28 248 ASP A N 1
ATOM 1757 C CA . ASP A 1 248 ? 15.101 14.444 -62.695 1.00 25.28 248 ASP A CA 1
ATOM 1758 C C . ASP A 1 248 ? 15.177 15.950 -63.063 1.00 25.28 248 ASP A C 1
ATOM 1760 O O . ASP A 1 248 ? 14.169 16.651 -63.128 1.00 25.28 248 ASP A O 1
ATOM 1764 N N . THR A 1 249 ? 16.408 16.431 -63.292 1.00 27.78 249 THR A N 1
ATOM 1765 C CA . THR A 1 249 ? 16.879 17.775 -63.710 1.00 27.78 249 THR A CA 1
ATOM 1766 C C . THR A 1 249 ? 17.263 18.816 -62.632 1.00 27.78 249 THR A C 1
ATOM 1768 O O . THR A 1 249 ? 16.520 19.705 -62.231 1.00 27.78 249 THR A O 1
ATOM 1771 N N . THR A 1 250 ? 18.527 18.707 -62.202 1.00 26.31 250 THR A N 1
ATOM 1772 C CA . THR A 1 250 ? 19.593 19.744 -62.264 1.00 26.31 250 THR A CA 1
ATOM 1773 C C . THR A 1 250 ? 19.246 21.218 -62.579 1.00 26.31 250 THR A C 1
ATOM 1775 O O . THR A 1 250 ? 18.661 21.483 -63.622 1.00 26.31 250 THR A O 1
ATOM 1778 N N . GLU A 1 251 ? 19.863 22.179 -61.860 1.00 26.92 251 GLU A N 1
ATOM 1779 C CA . GLU A 1 251 ? 20.992 22.993 -62.394 1.00 26.92 251 GLU A CA 1
ATOM 1780 C C . GLU A 1 251 ? 21.689 23.920 -61.356 1.00 26.92 251 GLU A C 1
ATOM 1782 O O . GLU A 1 251 ? 21.276 24.033 -60.204 1.00 26.92 251 GLU A O 1
ATOM 1787 N N . THR A 1 252 ? 22.819 24.526 -61.756 1.00 29.09 252 THR A N 1
ATOM 1788 C CA . THR A 1 252 ? 23.868 25.150 -60.911 1.00 29.09 252 THR A CA 1
ATOM 1789 C C . THR A 1 252 ? 24.101 26.656 -61.138 1.00 29.09 252 THR A C 1
ATOM 1791 O O . THR A 1 252 ? 24.083 27.094 -62.281 1.00 29.09 252 THR A O 1
ATOM 1794 N N . SER A 1 253 ? 24.523 27.402 -60.099 1.00 30.27 253 SER A N 1
ATOM 1795 C CA . SER A 1 253 ? 25.434 28.586 -60.156 1.00 30.27 253 SER A CA 1
ATOM 1796 C C . SER A 1 253 ? 25.811 28.995 -58.710 1.00 30.27 253 SER A C 1
ATOM 1798 O O . SER A 1 253 ? 24.912 29.129 -57.891 1.00 30.27 253 SER A O 1
ATOM 1800 N N . ALA A 1 254 ? 27.066 29.053 -58.227 1.00 29.95 254 ALA A N 1
ATOM 1801 C CA . ALA A 1 254 ? 28.212 29.924 -58.576 1.00 29.95 254 ALA A CA 1
ATOM 1802 C C . ALA A 1 254 ? 27.961 31.439 -58.326 1.00 29.95 254 ALA A C 1
ATOM 1804 O O . ALA A 1 254 ? 26.878 31.908 -58.657 1.00 29.95 254 ALA A O 1
ATOM 1805 N N . VAL A 1 255 ? 28.875 32.289 -57.806 1.00 28.91 255 VAL A N 1
ATOM 1806 C CA . VAL A 1 255 ? 30.249 32.180 -57.222 1.00 28.91 255 VAL A CA 1
ATOM 1807 C C . VAL A 1 255 ? 30.593 33.520 -56.505 1.00 28.91 255 VAL A C 1
ATOM 1809 O O . VAL A 1 255 ? 30.139 34.551 -56.990 1.00 28.91 255 VAL A O 1
ATOM 1812 N N . ALA A 1 256 ? 31.419 33.527 -55.433 1.00 28.00 256 ALA A N 1
ATOM 1813 C CA . ALA A 1 256 ? 32.463 34.545 -55.089 1.00 28.00 256 ALA A CA 1
ATOM 1814 C C . ALA A 1 256 ? 32.993 34.340 -53.636 1.00 28.00 256 ALA A C 1
ATOM 1816 O O . ALA A 1 256 ? 32.197 34.377 -52.708 1.00 28.00 256 ALA A O 1
ATOM 1817 N N . THR A 1 257 ? 34.242 33.945 -53.321 1.00 29.42 257 THR A N 1
ATOM 1818 C CA . THR A 1 257 ? 35.580 34.606 -53.439 1.00 29.42 257 THR A CA 1
ATOM 1819 C C . THR A 1 257 ? 35.763 35.889 -52.599 1.00 29.42 257 THR A C 1
ATOM 1821 O O . THR A 1 257 ? 34.954 36.794 -52.742 1.00 29.42 257 THR A O 1
ATOM 1824 N N . ALA A 1 258 ? 36.833 36.090 -51.801 1.00 29.59 258 ALA A N 1
ATOM 1825 C CA . ALA A 1 258 ? 38.025 35.256 -51.524 1.00 29.59 258 ALA A CA 1
ATOM 1826 C C . ALA A 1 258 ? 38.870 35.736 -50.305 1.00 29.59 258 ALA A C 1
ATOM 1828 O O . ALA A 1 258 ? 38.791 36.904 -49.950 1.00 29.59 258 ALA A O 1
ATOM 1829 N N . ALA A 1 259 ? 39.757 34.838 -49.816 1.00 29.23 259 ALA A N 1
ATOM 1830 C CA . ALA A 1 259 ? 41.063 35.045 -49.128 1.00 29.23 259 ALA A CA 1
ATOM 1831 C C . ALA A 1 259 ? 41.121 35.873 -47.811 1.00 29.23 259 ALA A C 1
ATOM 1833 O O . ALA A 1 259 ? 40.378 36.822 -47.628 1.00 29.23 259 ALA A O 1
ATOM 1834 N N . GLY A 1 260 ? 42.001 35.626 -46.824 1.00 27.39 260 GLY A N 1
ATOM 1835 C CA . GLY A 1 260 ? 43.175 34.735 -46.658 1.00 27.39 260 GLY A CA 1
ATOM 1836 C C . GLY A 1 260 ? 44.359 35.553 -46.080 1.00 27.39 260 GLY A C 1
ATOM 1837 O O . GLY A 1 260 ? 44.438 36.737 -46.368 1.00 27.39 260 GLY A O 1
ATOM 1838 N N . ALA A 1 261 ? 45.350 35.092 -45.306 1.00 28.55 261 ALA A N 1
ATOM 1839 C CA . ALA A 1 261 ? 45.691 33.865 -44.576 1.00 28.55 261 ALA A CA 1
ATOM 1840 C C . ALA A 1 261 ? 47.057 34.118 -43.841 1.00 28.55 261 ALA A C 1
ATOM 1842 O O . ALA A 1 261 ? 47.810 34.991 -44.265 1.00 28.55 261 ALA A O 1
ATOM 1843 N N . SER A 1 262 ? 47.413 33.314 -42.821 1.00 29.98 262 SER A N 1
ATOM 1844 C CA . SER A 1 262 ? 48.810 32.988 -42.381 1.00 29.98 262 SER A CA 1
ATOM 1845 C C . SER A 1 262 ? 49.697 33.962 -41.540 1.00 29.98 262 SER A C 1
ATOM 1847 O O . SER A 1 262 ? 50.442 34.773 -42.075 1.00 29.98 262 SER A O 1
ATOM 1849 N N . ILE A 1 263 ? 49.716 33.777 -40.201 1.00 33.88 263 ILE A N 1
ATOM 1850 C CA . ILE A 1 263 ? 50.805 33.181 -39.346 1.00 33.88 263 ILE A CA 1
ATOM 1851 C C . ILE A 1 263 ? 52.274 33.314 -39.875 1.00 33.88 263 ILE A C 1
ATOM 1853 O O . ILE A 1 263 ? 52.491 32.875 -41.006 1.00 33.88 263 ILE A O 1
ATOM 1857 N N . PRO A 1 264 ? 53.316 33.786 -39.107 1.00 43.84 264 PRO A N 1
ATOM 1858 C CA . PRO A 1 264 ? 53.976 32.984 -38.038 1.00 43.84 264 PRO A CA 1
ATOM 1859 C C . PRO A 1 264 ? 54.696 33.715 -36.849 1.00 43.84 264 PRO A C 1
ATOM 1861 O O . PRO A 1 264 ? 54.449 34.875 -36.545 1.00 43.84 264 PRO A O 1
ATOM 1864 N N . LEU A 1 265 ? 55.530 32.952 -36.112 1.00 33.34 265 LEU A N 1
ATOM 1865 C CA . LEU A 1 265 ? 55.976 33.096 -34.707 1.00 33.34 265 LEU A CA 1
ATOM 1866 C C . LEU A 1 265 ? 57.232 33.969 -34.389 1.00 33.34 265 LEU A C 1
ATOM 1868 O O . LEU A 1 265 ? 58.159 34.056 -35.187 1.00 33.34 265 LEU A O 1
ATOM 1872 N N . ARG A 1 266 ? 57.343 34.299 -33.078 1.00 32.31 266 ARG A N 1
ATOM 1873 C CA . ARG A 1 266 ? 58.512 34.171 -32.142 1.00 32.31 266 ARG A CA 1
ATOM 1874 C C . ARG A 1 266 ? 59.342 35.408 -31.692 1.00 32.31 266 ARG A C 1
ATOM 1876 O O . ARG A 1 266 ? 59.847 36.191 -32.475 1.00 32.31 266 ARG A O 1
ATOM 1883 N N . HIS A 1 267 ? 59.511 35.451 -30.358 1.00 36.31 267 HIS A N 1
ATOM 1884 C CA . HIS A 1 267 ? 60.375 36.220 -29.430 1.00 36.31 267 HIS A CA 1
ATOM 1885 C C . HIS A 1 267 ? 61.494 37.167 -29.927 1.00 36.31 267 HIS A C 1
ATOM 1887 O O . HIS A 1 267 ? 62.338 36.754 -30.713 1.00 36.31 267 HIS A O 1
ATOM 1893 N N . LEU A 1 268 ? 61.678 38.297 -29.206 1.00 30.73 268 LEU A N 1
ATOM 1894 C CA . LEU A 1 268 ? 62.918 38.612 -28.447 1.00 30.73 268 LEU A CA 1
ATOM 1895 C C . LEU A 1 268 ? 62.732 39.766 -27.413 1.00 30.73 268 LEU A C 1
ATOM 1897 O O . LEU A 1 268 ? 61.609 40.187 -27.154 1.00 30.73 268 LEU A O 1
ATOM 1901 N N . ARG A 1 269 ? 63.810 40.162 -26.710 1.00 30.03 269 ARG A N 1
ATOM 1902 C CA . ARG A 1 269 ? 63.822 40.821 -25.376 1.00 30.03 269 ARG A CA 1
ATOM 1903 C C . ARG A 1 269 ? 63.784 42.370 -25.342 1.00 30.03 269 ARG A C 1
ATOM 1905 O O . ARG A 1 269 ? 64.451 43.019 -26.130 1.00 30.03 269 ARG A O 1
ATOM 1912 N N . ALA A 1 270 ? 63.140 42.886 -24.282 1.00 30.62 270 ALA A N 1
ATOM 1913 C CA . ALA A 1 270 ? 63.483 44.026 -23.398 1.00 30.62 270 ALA A CA 1
ATOM 1914 C C . ALA A 1 270 ? 64.162 45.316 -23.935 1.00 30.62 270 ALA A C 1
ATOM 1916 O O . ALA A 1 270 ? 65.313 45.276 -24.350 1.00 30.62 270 ALA A O 1
ATOM 1917 N N . TRP A 1 271 ? 63.579 46.488 -23.613 1.00 31.23 271 TRP A N 1
ATOM 1918 C CA . TRP A 1 271 ? 64.089 47.321 -22.498 1.00 31.23 271 TRP A CA 1
ATOM 1919 C C . TRP A 1 271 ? 63.113 48.423 -22.024 1.00 31.23 271 TRP A C 1
ATOM 1921 O O . TRP A 1 271 ? 62.059 48.657 -22.601 1.00 31.23 271 TRP A O 1
ATOM 1931 N N . SER A 1 272 ? 63.465 49.050 -20.900 1.00 35.56 272 SER A N 1
ATOM 1932 C CA . SER A 1 272 ? 62.651 49.922 -20.040 1.00 35.56 272 SER A CA 1
ATOM 1933 C C . SER A 1 272 ? 62.374 51.348 -20.539 1.00 35.56 272 SER A C 1
ATOM 1935 O O . SER A 1 272 ? 63.292 52.011 -21.023 1.00 35.56 272 SER A O 1
ATOM 1937 N N . ARG A 1 273 ? 61.222 51.912 -20.139 1.00 36.69 273 ARG A N 1
ATOM 1938 C CA . ARG A 1 273 ? 61.120 53.300 -19.631 1.00 36.69 273 ARG A CA 1
ATOM 1939 C C . ARG A 1 273 ? 59.988 53.424 -18.599 1.00 36.69 273 ARG A C 1
ATOM 1941 O O . ARG A 1 273 ? 58.917 52.863 -18.790 1.00 36.69 273 ARG A O 1
ATOM 1948 N N . ARG A 1 274 ? 60.255 54.116 -17.483 1.00 36.34 274 ARG A N 1
ATOM 1949 C CA . ARG A 1 274 ? 59.306 54.330 -16.373 1.00 36.34 274 ARG A CA 1
ATOM 1950 C C . ARG A 1 274 ? 58.425 55.556 -16.633 1.00 36.34 274 ARG A C 1
ATOM 1952 O O . ARG A 1 274 ? 58.934 56.572 -17.099 1.00 36.34 274 ARG A O 1
ATOM 1959 N N . LEU A 1 275 ? 57.165 55.484 -16.211 1.00 40.34 275 LEU A N 1
ATOM 1960 C CA . LEU A 1 275 ? 56.287 56.623 -15.915 1.00 40.34 275 LEU A CA 1
ATOM 1961 C C . LEU A 1 275 ? 55.651 56.395 -14.524 1.00 40.34 275 LEU A C 1
ATOM 1963 O O . LEU A 1 275 ? 55.636 55.250 -14.062 1.00 40.34 275 LEU A O 1
ATOM 1967 N N . PRO A 1 276 ? 55.250 57.455 -13.797 1.00 36.22 276 PRO A N 1
ATOM 1968 C CA . PRO A 1 276 ? 55.032 57.379 -12.352 1.00 36.22 276 PRO A CA 1
ATOM 1969 C C . PRO A 1 276 ? 53.741 56.646 -11.961 1.00 36.22 276 PRO A C 1
ATOM 1971 O O . PRO A 1 276 ? 52.700 56.804 -12.594 1.00 36.22 276 PRO A O 1
ATOM 1974 N N . GLN A 1 277 ? 53.806 55.884 -10.866 1.00 33.75 277 GLN A N 1
ATOM 1975 C CA . GLN A 1 277 ? 52.635 55.269 -10.243 1.00 33.75 277 GLN A CA 1
ATOM 1976 C C . GLN A 1 277 ? 51.772 56.332 -9.557 1.00 33.75 277 GLN A C 1
ATOM 1978 O O . GLN A 1 277 ? 52.206 56.955 -8.589 1.00 33.75 277 GLN A O 1
ATOM 1983 N N . ILE A 1 278 ? 50.517 56.454 -9.988 1.00 42.56 278 ILE A N 1
ATOM 1984 C CA . ILE A 1 278 ? 49.441 56.892 -9.098 1.00 42.56 278 ILE A CA 1
ATOM 1985 C C . ILE A 1 278 ? 49.099 55.683 -8.225 1.00 42.56 278 ILE A C 1
ATOM 1987 O O . ILE A 1 278 ? 48.691 54.638 -8.734 1.00 42.56 278 ILE A O 1
ATOM 1991 N N . ALA A 1 279 ? 49.306 55.803 -6.916 1.00 37.47 279 ALA A N 1
ATOM 1992 C CA . ALA A 1 279 ? 48.953 54.758 -5.967 1.00 37.47 279 ALA A CA 1
ATOM 1993 C C . ALA A 1 279 ? 47.433 54.745 -5.746 1.00 37.47 279 ALA A C 1
ATOM 1995 O O . ALA A 1 279 ? 46.919 55.414 -4.855 1.00 37.47 279 ALA A O 1
ATOM 1996 N N . ILE A 1 280 ? 46.710 53.968 -6.557 1.00 39.38 280 ILE A N 1
ATOM 1997 C CA . ILE A 1 280 ? 45.352 53.544 -6.206 1.00 39.38 280 ILE A CA 1
ATOM 1998 C C . ILE A 1 280 ? 45.494 52.419 -5.185 1.00 39.38 280 ILE A C 1
ATOM 2000 O O . ILE A 1 280 ? 45.814 51.280 -5.534 1.00 39.38 280 ILE A O 1
ATOM 2004 N N . THR A 1 281 ? 45.260 52.739 -3.916 1.00 34.94 281 THR A N 1
ATOM 2005 C CA . THR A 1 281 ? 45.173 51.753 -2.840 1.00 34.94 281 THR A CA 1
ATOM 2006 C C . THR A 1 281 ? 43.910 50.915 -3.046 1.00 34.94 281 THR A C 1
ATOM 2008 O O . THR A 1 281 ? 42.839 51.255 -2.548 1.00 34.94 281 THR A O 1
ATOM 2011 N N . ARG A 1 282 ? 44.009 49.805 -3.790 1.00 35.31 282 ARG A N 1
ATOM 2012 C CA . ARG A 1 282 ? 42.978 48.762 -3.730 1.00 35.31 282 ARG A CA 1
ATOM 2013 C C . ARG A 1 282 ? 42.987 48.194 -2.312 1.00 35.31 282 ARG A C 1
ATOM 2015 O O . ARG A 1 282 ? 43.864 47.401 -1.979 1.00 35.31 282 ARG A O 1
ATOM 2022 N N . ARG A 1 283 ? 42.017 48.599 -1.487 1.00 37.66 283 ARG A N 1
ATOM 2023 C CA . ARG A 1 283 ? 41.636 47.815 -0.311 1.00 37.66 283 ARG A CA 1
ATOM 2024 C C . ARG A 1 283 ? 41.099 46.487 -0.828 1.00 37.66 283 ARG A C 1
ATOM 2026 O O . ARG A 1 283 ? 40.053 46.453 -1.467 1.00 37.66 283 ARG A O 1
ATOM 2033 N N . THR A 1 284 ? 41.845 45.415 -0.605 1.00 36.44 284 THR A N 1
ATOM 2034 C CA . THR A 1 284 ? 41.311 44.060 -0.698 1.00 36.44 284 THR A CA 1
ATOM 2035 C C . THR A 1 284 ? 40.517 43.814 0.574 1.00 36.44 284 THR A C 1
ATOM 2037 O O . THR A 1 284 ? 41.101 43.462 1.599 1.00 36.44 284 THR A O 1
ATOM 2040 N N . TYR A 1 285 ? 39.210 44.052 0.521 1.00 52.34 285 TYR A N 1
ATOM 2041 C CA . TYR A 1 285 ? 38.305 43.430 1.479 1.00 52.34 285 TYR A CA 1
ATOM 2042 C C . TYR A 1 285 ? 38.344 41.916 1.243 1.00 52.34 285 TYR A C 1
ATOM 2044 O O . TYR A 1 285 ? 38.548 41.460 0.112 1.00 52.34 285 TYR A O 1
ATOM 2052 N N . ALA A 1 286 ? 38.275 41.145 2.323 1.00 65.00 286 ALA A N 1
ATOM 2053 C CA . ALA A 1 286 ? 38.242 39.696 2.237 1.00 65.00 286 ALA A CA 1
ATOM 2054 C C . ALA A 1 286 ? 36.784 39.264 2.053 1.00 65.00 286 ALA A C 1
ATOM 2056 O O . ALA A 1 286 ? 35.942 39.552 2.900 1.00 65.00 286 ALA A O 1
ATOM 2057 N N . ASP A 1 287 ? 36.504 38.586 0.942 1.00 76.62 287 ASP A N 1
ATOM 2058 C CA . ASP A 1 287 ? 35.222 37.920 0.739 1.00 76.62 287 ASP A CA 1
ATOM 2059 C C . ASP A 1 287 ? 35.257 36.545 1.409 1.00 76.62 287 ASP A C 1
ATOM 2061 O O . ASP A 1 287 ? 36.201 35.773 1.195 1.00 76.62 287 ASP A O 1
ATOM 2065 N N . ILE A 1 288 ? 34.197 36.196 2.133 1.00 84.12 288 ILE A N 1
ATOM 2066 C CA . ILE A 1 288 ? 33.958 34.835 2.615 1.00 84.12 288 ILE A CA 1
ATOM 2067 C C . ILE A 1 288 ? 32.713 34.247 1.947 1.00 84.12 288 ILE A C 1
ATOM 2069 O O . ILE A 1 288 ? 31.761 34.950 1.609 1.00 84.12 288 ILE A O 1
ATOM 2073 N N . ILE A 1 289 ? 32.723 32.931 1.739 1.00 86.00 289 ILE A N 1
ATOM 2074 C CA . ILE A 1 289 ? 31.568 32.191 1.223 1.00 86.00 289 ILE A CA 1
ATOM 2075 C C . ILE A 1 289 ? 30.912 31.489 2.405 1.00 86.00 289 ILE A C 1
ATOM 2077 O O . ILE A 1 289 ? 31.497 30.559 2.968 1.00 86.00 289 ILE A O 1
ATOM 2081 N N . VAL A 1 290 ? 29.699 31.913 2.758 1.00 85.94 290 VAL A N 1
ATOM 2082 C CA . VAL A 1 290 ? 28.875 31.216 3.747 1.00 85.94 290 VAL A CA 1
ATOM 2083 C C . VAL A 1 290 ? 28.348 29.942 3.110 1.00 85.94 290 VAL A C 1
ATOM 2085 O O . VAL A 1 290 ? 27.820 29.958 1.994 1.00 85.94 290 VAL A O 1
ATOM 2088 N N . LYS A 1 291 ? 28.536 28.826 3.807 1.00 89.31 291 LYS A N 1
ATOM 2089 C CA . LYS A 1 291 ? 28.195 27.489 3.329 1.00 89.31 291 LYS A CA 1
ATOM 2090 C C . LYS A 1 291 ? 27.004 26.931 4.088 1.00 89.31 291 LYS A C 1
ATOM 2092 O O . LYS A 1 291 ? 26.805 27.275 5.249 1.00 89.31 291 LYS A O 1
ATOM 2097 N N . VAL A 1 292 ? 26.284 26.011 3.454 1.00 87.50 292 VAL A N 1
ATOM 2098 C CA . VAL A 1 292 ? 25.306 25.152 4.129 1.00 87.50 292 VAL A CA 1
ATOM 2099 C C . VAL A 1 292 ? 26.001 24.461 5.317 1.00 87.50 292 VAL A C 1
ATOM 2101 O O . VAL A 1 292 ? 27.019 23.788 5.094 1.00 87.50 292 VAL A O 1
ATOM 2104 N N . PRO A 1 293 ? 25.505 24.626 6.557 1.00 83.38 293 PRO A N 1
ATOM 2105 C CA . PRO A 1 293 ? 26.111 24.044 7.748 1.00 83.38 293 PRO A CA 1
ATOM 2106 C C . PRO A 1 293 ? 25.973 22.517 7.745 1.00 83.38 293 PRO A C 1
ATOM 2108 O O . PRO A 1 293 ? 25.229 21.938 6.950 1.00 83.38 293 PRO A O 1
ATOM 2111 N N . GLN A 1 294 ? 26.691 21.842 8.644 1.00 78.31 294 GLN A N 1
ATOM 2112 C CA . GLN A 1 294 ? 26.472 20.412 8.847 1.00 78.31 294 GLN A CA 1
ATOM 2113 C C . GLN A 1 294 ? 25.092 20.185 9.469 1.00 78.31 294 GLN A C 1
ATOM 2115 O O . GLN A 1 294 ? 24.788 20.710 10.538 1.00 78.31 294 GLN A O 1
ATOM 2120 N N . MET A 1 295 ? 24.268 19.406 8.773 1.00 81.00 295 MET A N 1
ATOM 2121 C CA . MET A 1 295 ? 22.974 18.932 9.257 1.00 81.00 295 MET A CA 1
ATOM 2122 C C . MET A 1 295 ? 23.170 17.658 10.102 1.00 81.00 295 MET A C 1
ATOM 2124 O O . MET A 1 295 ? 24.296 17.194 10.294 1.00 81.00 295 MET A O 1
ATOM 2128 N N . ALA A 1 296 ? 22.084 17.074 10.616 1.00 74.44 296 ALA A N 1
ATOM 2129 C CA . ALA A 1 296 ? 22.144 15.797 11.332 1.00 74.44 296 ALA A CA 1
ATOM 2130 C C . ALA A 1 296 ? 22.793 14.690 10.472 1.00 74.44 296 ALA A C 1
ATOM 2132 O O . ALA A 1 296 ? 22.613 14.679 9.258 1.00 74.44 296 ALA A O 1
ATOM 2133 N N . GLU A 1 297 ? 23.463 13.709 11.093 1.00 65.75 297 GLU A N 1
ATOM 2134 C CA . GLU A 1 297 ? 24.286 12.673 10.420 1.00 65.75 297 GLU A CA 1
ATOM 2135 C C . GLU A 1 297 ? 23.571 11.834 9.333 1.00 65.75 297 GLU A C 1
ATOM 2137 O O . GLU A 1 297 ? 24.221 11.104 8.589 1.00 65.75 297 GLU A O 1
ATOM 2142 N N . SER A 1 298 ? 22.240 11.933 9.217 1.00 64.38 298 SER A N 1
ATOM 2143 C CA . SER A 1 298 ? 21.424 11.268 8.188 1.00 64.38 298 SER A CA 1
ATOM 2144 C C . SER A 1 298 ? 20.963 12.176 7.034 1.00 64.38 298 SER A C 1
ATOM 2146 O O . SER A 1 298 ? 20.199 11.715 6.187 1.00 64.38 298 SER A O 1
ATOM 2148 N N . ILE A 1 299 ? 21.385 13.447 6.995 1.00 72.12 299 ILE A N 1
ATOM 2149 C CA . ILE A 1 299 ? 20.920 14.458 6.033 1.00 72.12 299 ILE A CA 1
ATOM 2150 C C . ILE A 1 299 ? 22.129 15.085 5.320 1.00 72.12 299 ILE A C 1
ATOM 2152 O O . ILE A 1 299 ? 22.897 15.840 5.911 1.00 72.12 299 ILE A O 1
ATOM 2156 N N . SER A 1 300 ? 22.305 14.770 4.035 1.00 76.88 300 SER A N 1
ATOM 2157 C CA . SER A 1 300 ? 23.404 15.282 3.196 1.00 76.88 300 SER A CA 1
ATOM 2158 C C . SER A 1 300 ? 23.017 16.470 2.305 1.00 76.88 300 SER A C 1
ATOM 2160 O O . SER A 1 300 ? 23.894 17.131 1.747 1.00 76.88 300 SER A O 1
ATOM 2162 N N . GLU A 1 301 ? 21.720 16.734 2.155 1.00 79.81 301 GLU A N 1
ATOM 2163 C CA . GLU A 1 301 ? 21.141 17.728 1.247 1.00 79.81 301 GLU A CA 1
ATOM 2164 C C . GLU A 1 301 ? 19.825 18.301 1.802 1.00 79.81 301 GLU A C 1
ATOM 2166 O O . GLU A 1 301 ? 19.112 17.637 2.557 1.00 79.81 301 GLU A O 1
ATOM 2171 N N . GLY A 1 302 ? 19.488 19.519 1.382 1.00 83.38 302 GLY A N 1
ATOM 2172 C CA . GLY A 1 302 ? 18.218 20.193 1.652 1.00 83.38 302 GLY A CA 1
ATOM 2173 C C . GLY A 1 302 ? 17.792 21.065 0.470 1.00 83.38 302 GLY A C 1
ATOM 2174 O O . GLY A 1 302 ? 18.439 21.072 -0.578 1.00 83.38 302 GLY A O 1
ATOM 2175 N N . THR A 1 303 ? 16.703 21.805 0.618 1.00 85.69 303 THR A N 1
ATOM 2176 C CA . THR A 1 303 ? 16.183 22.743 -0.382 1.00 85.69 303 THR A CA 1
ATOM 2177 C C . THR A 1 303 ? 16.149 24.138 0.233 1.00 85.69 303 THR A C 1
ATOM 2179 O O . THR A 1 303 ? 15.671 24.307 1.349 1.00 85.69 303 THR A O 1
ATOM 2182 N N . LEU A 1 304 ? 16.689 25.141 -0.459 1.00 88.06 304 LEU A N 1
ATOM 2183 C CA . LEU A 1 304 ? 16.673 26.517 0.038 1.00 88.06 304 LEU A CA 1
ATOM 2184 C C . LEU A 1 304 ? 15.235 27.055 -0.009 1.00 88.06 304 LEU A C 1
ATOM 2186 O O . LEU A 1 304 ? 14.660 27.129 -1.092 1.00 88.06 304 LEU A O 1
ATOM 2190 N N . GLU A 1 305 ? 14.652 27.426 1.130 1.00 81.31 305 GLU A N 1
ATOM 2191 C CA . GLU A 1 305 ? 13.271 27.921 1.179 1.00 81.31 305 GLU A CA 1
ATOM 2192 C C . GLU A 1 305 ? 13.204 29.383 0.713 1.00 81.31 305 GLU A C 1
ATOM 2194 O O . GLU A 1 305 ? 12.557 29.687 -0.291 1.00 81.31 305 GLU A O 1
ATOM 2199 N N . GLN A 1 306 ? 13.918 30.267 1.417 1.00 84.25 306 GLN A N 1
ATOM 2200 C CA . GLN A 1 306 ? 13.988 31.708 1.160 1.00 84.25 306 GLN A CA 1
ATOM 2201 C C . GLN A 1 306 ? 15.256 32.329 1.770 1.00 84.25 306 GLN A C 1
ATOM 2203 O O . GLN A 1 306 ? 15.850 31.771 2.702 1.00 84.25 306 GLN A O 1
ATOM 2208 N N . PHE A 1 307 ? 15.656 33.506 1.277 1.00 87.94 307 PHE A N 1
ATOM 2209 C CA . PHE A 1 307 ? 16.677 34.336 1.930 1.00 87.94 307 PHE A CA 1
ATOM 2210 C C . PHE A 1 307 ? 16.043 35.355 2.889 1.00 87.94 307 PHE A C 1
ATOM 2212 O O . PHE A 1 307 ? 15.240 36.198 2.490 1.00 87.94 307 PHE A O 1
ATOM 2219 N N . SER A 1 308 ? 16.486 35.366 4.147 1.00 83.88 308 SER A N 1
ATOM 2220 C CA . SER A 1 308 ? 15.993 36.284 5.194 1.00 83.88 308 SER A CA 1
ATOM 2221 C C . SER A 1 308 ? 16.483 37.734 5.021 1.00 83.88 308 SER A C 1
ATOM 2223 O O . SER A 1 308 ? 16.076 38.639 5.755 1.00 83.88 308 SER A O 1
ATOM 2225 N N . LYS A 1 309 ? 17.385 37.974 4.059 1.00 81.94 309 LYS A N 1
ATOM 2226 C CA . LYS A 1 309 ? 18.085 39.244 3.804 1.00 81.94 309 LYS A CA 1
ATOM 2227 C C . LYS A 1 309 ? 18.224 39.486 2.300 1.00 81.94 309 LYS A C 1
ATOM 2229 O O . LYS A 1 309 ? 18.226 38.545 1.515 1.00 81.94 309 LYS A O 1
ATOM 2234 N N . ARG A 1 310 ? 18.362 40.747 1.879 1.00 82.38 310 ARG A N 1
ATOM 2235 C CA . ARG A 1 310 ? 18.470 41.136 0.455 1.00 82.38 310 ARG A CA 1
ATOM 2236 C C . ARG A 1 310 ? 19.922 41.359 0.015 1.00 82.38 310 ARG A C 1
ATOM 2238 O O . ARG A 1 310 ? 20.789 41.671 0.828 1.00 82.38 310 ARG A O 1
ATOM 2245 N N . LEU A 1 311 ? 20.180 41.275 -1.294 1.00 78.12 311 LEU A N 1
ATOM 2246 C CA . LEU A 1 311 ? 21.465 41.679 -1.882 1.00 78.12 311 LEU A CA 1
ATOM 2247 C C . LEU A 1 311 ? 21.806 43.132 -1.507 1.00 78.12 311 LEU A C 1
ATOM 2249 O O . LEU A 1 311 ? 20.959 44.021 -1.602 1.00 78.12 311 LEU A O 1
ATOM 2253 N N . GLY A 1 312 ? 23.050 43.370 -1.091 1.00 76.75 312 GLY A N 1
ATOM 2254 C CA . GLY A 1 312 ? 23.537 44.664 -0.610 1.00 76.75 312 GLY A CA 1
ATOM 2255 C C . GLY A 1 312 ? 23.185 44.992 0.846 1.00 76.75 312 GLY A C 1
ATOM 2256 O O . GLY A 1 312 ? 23.564 46.061 1.320 1.00 76.75 312 GLY A O 1
ATOM 2257 N N . GLN A 1 313 ? 22.482 44.110 1.565 1.00 78.75 313 GLN A N 1
ATOM 2258 C CA . GLN A 1 313 ? 22.157 44.309 2.977 1.00 78.75 313 GLN A CA 1
ATOM 2259 C C . GLN A 1 313 ? 23.331 43.906 3.884 1.00 78.75 313 GLN A C 1
ATOM 2261 O O . GLN A 1 313 ? 24.025 42.919 3.629 1.00 78.75 313 GLN A O 1
ATOM 2266 N N . PHE A 1 314 ? 23.535 44.685 4.947 1.00 83.00 314 PHE A N 1
ATOM 2267 C CA . PHE A 1 314 ? 24.452 44.369 6.041 1.00 83.00 314 PHE A CA 1
ATOM 2268 C C . PHE A 1 314 ? 23.839 43.305 6.963 1.00 83.00 314 PHE A C 1
ATOM 2270 O O . PHE A 1 314 ? 22.636 43.363 7.241 1.00 83.00 314 PHE A O 1
ATOM 2277 N N . VAL A 1 315 ? 24.662 42.372 7.436 1.00 84.88 315 VAL A N 1
ATOM 2278 C CA . VAL A 1 315 ? 24.302 41.339 8.415 1.00 84.88 315 VAL A CA 1
ATOM 2279 C C . VAL A 1 315 ? 25.315 41.312 9.553 1.00 84.88 315 VAL A C 1
ATOM 2281 O O . VAL A 1 315 ? 26.516 41.496 9.327 1.00 84.88 315 VAL A O 1
ATOM 2284 N N . GLU A 1 316 ? 24.828 41.102 10.772 1.00 83.69 316 GLU A N 1
ATOM 2285 C CA . GLU A 1 316 ? 25.677 40.933 11.958 1.00 83.69 316 GLU A CA 1
ATOM 2286 C C . GLU A 1 316 ? 26.183 39.485 12.087 1.00 83.69 316 GLU A C 1
ATOM 2288 O O . GLU A 1 316 ? 25.694 38.569 11.422 1.00 83.69 316 GLU A O 1
ATOM 2293 N N . GLN A 1 317 ? 27.191 39.267 12.935 1.00 85.38 317 GLN A N 1
ATOM 2294 C CA . GLN A 1 317 ? 27.663 37.917 13.248 1.00 85.38 317 GLN A CA 1
ATOM 2295 C C . GLN A 1 317 ? 26.555 37.102 13.935 1.00 85.38 317 GLN A C 1
ATOM 2297 O O . GLN A 1 317 ? 25.818 37.621 14.771 1.00 85.38 317 GLN A O 1
ATOM 2302 N N . ASP A 1 318 ? 26.459 35.824 13.571 1.00 81.50 318 ASP A N 1
ATOM 2303 C CA . ASP A 1 318 ? 25.440 34.856 13.987 1.00 81.50 318 ASP A CA 1
ATOM 2304 C C . ASP A 1 318 ? 23.988 35.214 13.597 1.00 81.50 318 ASP A C 1
ATOM 2306 O O . ASP A 1 318 ? 23.057 34.511 13.996 1.00 81.50 318 ASP A O 1
ATOM 2310 N N . GLU A 1 319 ? 23.773 36.233 12.754 1.00 85.25 319 GLU A N 1
ATOM 2311 C CA . GLU A 1 319 ? 22.450 36.596 12.232 1.00 85.25 319 GLU A CA 1
ATOM 2312 C C . GLU A 1 319 ? 21.978 35.628 11.126 1.00 85.25 319 GLU A C 1
ATOM 2314 O O . GLU A 1 319 ? 22.757 35.237 10.255 1.00 85.25 319 GLU A O 1
ATOM 2319 N N . GLU A 1 320 ? 20.697 35.239 11.132 1.00 87.44 320 GLU A N 1
ATOM 2320 C CA . GLU A 1 320 ? 20.121 34.330 10.129 1.00 87.44 320 GLU A CA 1
ATOM 2321 C C . GLU A 1 320 ? 20.048 34.985 8.736 1.00 87.44 320 GLU A C 1
ATOM 2323 O O . GLU A 1 320 ? 19.486 36.072 8.558 1.00 87.44 320 GLU A O 1
ATOM 2328 N N . ILE A 1 321 ? 20.598 34.298 7.729 1.00 88.25 321 ILE A N 1
ATOM 2329 C CA . ILE A 1 321 ? 20.643 34.761 6.333 1.00 88.25 321 ILE A CA 1
ATOM 2330 C C . ILE A 1 321 ? 19.746 33.953 5.390 1.00 88.25 321 ILE A C 1
ATOM 2332 O O . ILE A 1 321 ? 19.343 34.478 4.350 1.00 88.25 321 ILE A O 1
ATOM 2336 N N . ALA A 1 322 ? 19.449 32.695 5.719 1.00 87.75 322 ALA A N 1
ATOM 2337 C CA . ALA A 1 322 ? 18.700 31.775 4.868 1.00 87.75 322 ALA A CA 1
ATOM 2338 C C . ALA A 1 322 ? 18.116 30.607 5.670 1.00 87.75 322 ALA A C 1
ATOM 2340 O O . ALA A 1 322 ? 18.761 30.120 6.598 1.00 87.75 322 ALA A O 1
ATOM 2341 N N . THR A 1 323 ? 16.969 30.091 5.233 1.00 85.75 323 THR A N 1
ATOM 2342 C CA . THR A 1 323 ? 16.325 28.904 5.818 1.00 85.75 323 THR A CA 1
ATOM 2343 C C . THR A 1 323 ? 16.336 27.754 4.801 1.00 85.75 323 THR A C 1
ATOM 2345 O O . THR A 1 323 ? 16.026 27.954 3.624 1.00 85.75 323 THR A O 1
ATOM 2348 N N . VAL A 1 324 ? 16.743 26.550 5.219 1.00 87.88 324 VAL A N 1
ATOM 2349 C CA . VAL A 1 324 ? 16.863 25.358 4.353 1.00 87.88 324 VAL A CA 1
ATOM 2350 C C . VAL A 1 324 ? 15.902 24.258 4.823 1.00 87.88 324 VAL A C 1
ATOM 2352 O O . VAL A 1 324 ? 16.123 23.660 5.876 1.00 87.88 324 VAL A O 1
ATOM 2355 N N . GLU A 1 325 ? 14.875 23.955 4.025 1.00 83.56 325 GLU A N 1
ATOM 2356 C CA . GLU A 1 325 ? 13.937 22.838 4.232 1.00 83.56 325 GLU A CA 1
ATOM 2357 C C . GLU A 1 325 ? 14.679 21.505 4.018 1.00 83.56 325 GLU A C 1
ATOM 2359 O O . GLU A 1 325 ? 15.281 21.269 2.963 1.00 83.56 325 GLU A O 1
ATOM 2364 N N . THR A 1 326 ? 14.647 20.599 4.997 1.00 83.88 326 THR A N 1
ATOM 2365 C CA . THR A 1 326 ? 15.230 19.247 4.862 1.00 83.88 326 THR A CA 1
ATOM 2366 C C . THR A 1 326 ? 14.148 18.166 4.784 1.00 83.88 326 THR A C 1
ATOM 2368 O O . THR A 1 326 ? 12.960 18.446 4.656 1.00 83.88 326 THR A O 1
ATOM 2371 N N . ASP A 1 327 ? 14.526 16.886 4.845 1.00 63.44 327 ASP A N 1
ATOM 2372 C CA . ASP A 1 327 ? 13.554 15.787 4.853 1.00 63.44 327 ASP A CA 1
ATOM 2373 C C . ASP A 1 327 ? 12.729 15.684 6.153 1.00 63.44 327 ASP A C 1
ATOM 2375 O O . ASP A 1 327 ? 11.791 14.881 6.204 1.00 63.44 327 ASP A O 1
ATOM 2379 N N . LYS A 1 328 ? 13.085 16.456 7.195 1.00 65.50 328 LYS A N 1
ATOM 2380 C CA . LYS A 1 328 ? 12.541 16.338 8.562 1.00 65.50 328 LYS A CA 1
ATOM 2381 C C . LYS A 1 328 ? 12.290 17.671 9.281 1.00 65.50 328 LYS A C 1
ATOM 2383 O O . LYS A 1 328 ? 11.301 17.752 10.004 1.00 65.50 328 LYS A O 1
ATOM 2388 N N . ILE A 1 329 ? 13.177 18.662 9.144 1.00 71.62 329 ILE A N 1
ATOM 2389 C CA . ILE A 1 329 ? 13.095 19.978 9.816 1.00 71.62 329 ILE A CA 1
ATOM 2390 C C . ILE A 1 329 ? 13.694 21.097 8.958 1.00 71.62 329 ILE A C 1
ATOM 2392 O O . ILE A 1 329 ? 14.551 20.839 8.113 1.00 71.62 329 ILE A O 1
ATOM 2396 N N . ASP A 1 330 ? 13.320 22.338 9.239 1.00 82.94 330 ASP A N 1
ATOM 2397 C CA . ASP A 1 330 ? 13.938 23.514 8.630 1.00 82.94 330 ASP A CA 1
ATOM 2398 C C . ASP A 1 330 ? 15.207 23.900 9.403 1.00 82.94 330 ASP A C 1
ATOM 2400 O O . ASP A 1 330 ? 15.229 23.912 10.638 1.00 82.94 330 ASP A O 1
ATOM 2404 N N . VAL A 1 331 ? 16.292 24.166 8.677 1.00 85.19 331 VAL A N 1
ATOM 2405 C CA . VAL A 1 331 ? 17.610 24.488 9.237 1.00 85.19 331 VAL A CA 1
ATOM 2406 C C . VAL A 1 331 ? 17.967 25.927 8.875 1.00 85.19 331 VAL A C 1
ATOM 2408 O O . VAL A 1 331 ? 18.215 26.239 7.711 1.00 85.19 331 VAL A O 1
ATOM 2411 N N . ALA A 1 332 ? 18.018 26.794 9.885 1.00 86.50 332 ALA A N 1
ATOM 2412 C CA . ALA A 1 332 ? 18.522 28.157 9.751 1.00 86.50 332 ALA A CA 1
ATOM 2413 C C . ALA A 1 332 ? 20.034 28.156 9.460 1.00 86.50 332 ALA A C 1
ATOM 2415 O O . ALA A 1 332 ? 20.807 27.412 10.075 1.00 86.50 332 ALA A O 1
ATOM 2416 N N . VAL A 1 333 ? 20.457 29.004 8.525 1.00 88.56 333 VAL A N 1
ATOM 2417 C CA . VAL A 1 333 ? 21.862 29.263 8.204 1.00 88.56 333 VAL A CA 1
ATOM 2418 C C . VAL A 1 333 ? 22.205 30.683 8.625 1.00 88.56 333 VAL A C 1
ATOM 2420 O O . VAL A 1 333 ? 21.595 31.640 8.145 1.00 88.56 333 VAL A O 1
ATOM 2423 N N . ASN A 1 334 ? 23.215 30.814 9.483 1.00 89.56 334 ASN A N 1
ATOM 2424 C CA . ASN A 1 334 ? 23.625 32.087 10.069 1.00 89.56 334 ASN A CA 1
ATOM 2425 C C . ASN A 1 334 ? 24.931 32.609 9.447 1.00 89.56 334 ASN A C 1
ATOM 2427 O O . ASN A 1 334 ? 25.756 31.838 8.945 1.00 89.56 334 ASN A O 1
ATOM 2431 N N . ALA A 1 335 ? 25.129 33.926 9.488 1.00 87.38 335 ALA A N 1
ATOM 2432 C CA . ALA A 1 335 ? 26.354 34.584 9.050 1.00 87.38 335 ALA A CA 1
ATOM 2433 C C . ALA A 1 335 ? 27.506 34.324 10.047 1.00 87.38 335 ALA A C 1
ATOM 2435 O O . ALA A 1 335 ? 27.380 34.664 11.219 1.00 87.38 335 ALA A O 1
ATOM 2436 N N . PRO A 1 336 ? 28.654 33.763 9.625 1.00 83.31 336 PRO A N 1
ATOM 2437 C CA . PRO A 1 336 ? 29.758 33.448 10.540 1.00 83.31 336 PRO A CA 1
ATOM 2438 C C . PRO A 1 336 ? 30.546 34.685 11.012 1.00 83.31 336 PRO A C 1
ATOM 2440 O O . PRO A 1 336 ? 31.214 34.622 12.042 1.00 83.31 336 PRO A O 1
ATOM 2443 N N . GLU A 1 337 ? 30.481 35.794 10.270 1.00 83.25 337 GLU A N 1
ATOM 2444 C CA . GLU A 1 337 ? 31.129 37.081 10.556 1.00 83.25 337 GLU A CA 1
ATOM 2445 C C . GLU A 1 337 ? 30.254 38.226 10.009 1.00 83.25 337 GLU A C 1
ATOM 2447 O O . GLU A 1 337 ? 29.471 38.015 9.077 1.00 83.25 337 GLU A O 1
ATOM 2452 N N . ALA A 1 338 ? 30.397 39.434 10.565 1.00 82.88 338 ALA A N 1
ATOM 2453 C CA . ALA A 1 338 ? 29.647 40.611 10.126 1.00 82.88 338 ALA A CA 1
ATOM 2454 C C . ALA A 1 338 ? 30.129 41.135 8.759 1.00 82.88 338 ALA A C 1
ATOM 2456 O O . ALA A 1 338 ? 31.331 41.207 8.474 1.00 82.88 338 ALA A O 1
ATOM 2457 N N . GLY A 1 339 ? 29.191 41.528 7.896 1.00 85.00 339 GLY A N 1
ATOM 2458 C CA . GLY A 1 339 ? 29.528 41.955 6.540 1.00 85.00 339 GLY A CA 1
ATOM 2459 C C . GLY A 1 339 ? 28.328 42.290 5.664 1.00 85.00 339 GLY A C 1
ATOM 2460 O O . GLY A 1 339 ? 27.187 42.328 6.113 1.00 85.00 339 GLY A O 1
ATOM 2461 N N . THR A 1 340 ? 28.585 42.553 4.382 1.00 84.69 340 THR A N 1
ATOM 2462 C CA . THR A 1 340 ? 27.540 42.883 3.397 1.00 84.69 340 THR A CA 1
ATOM 2463 C C . THR A 1 340 ? 27.352 41.754 2.389 1.00 84.69 340 THR A C 1
ATOM 2465 O O . THR A 1 340 ? 28.318 41.278 1.788 1.00 84.69 340 THR A O 1
ATOM 2468 N N . ILE A 1 341 ? 26.098 41.358 2.159 1.00 86.12 341 ILE A N 1
ATOM 2469 C CA . ILE A 1 341 ? 25.711 40.365 1.148 1.00 86.12 341 ILE A CA 1
ATOM 2470 C C . ILE A 1 341 ? 26.014 40.913 -0.250 1.00 86.12 341 ILE A C 1
ATOM 2472 O O . ILE A 1 341 ? 25.381 41.871 -0.697 1.00 86.12 341 ILE A O 1
ATOM 2476 N N . ARG A 1 342 ? 26.965 40.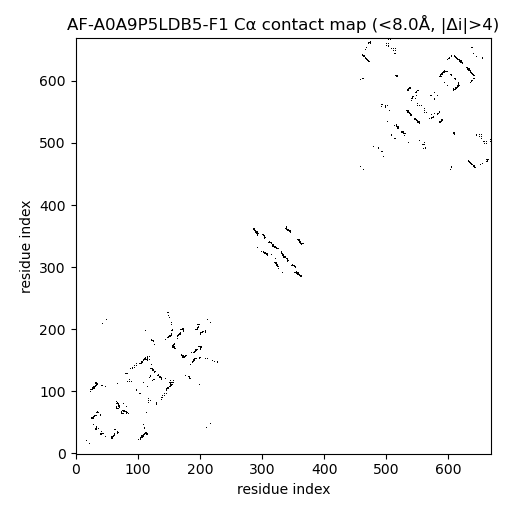302 -0.964 1.00 82.19 342 ARG A N 1
ATOM 2477 C CA . ARG A 1 342 ? 27.348 40.710 -2.328 1.00 82.19 342 ARG A CA 1
ATOM 2478 C C . ARG A 1 342 ? 26.649 39.919 -3.424 1.00 82.19 342 ARG A C 1
ATOM 2480 O O . ARG A 1 342 ? 26.283 40.504 -4.439 1.00 82.19 342 ARG A O 1
ATOM 2487 N N . GLU A 1 343 ? 26.486 38.616 -3.233 1.00 82.94 343 GLU A N 1
ATOM 2488 C CA . GLU A 1 343 ? 26.041 37.687 -4.274 1.00 82.94 343 GLU A CA 1
ATOM 2489 C C . GLU A 1 343 ? 25.368 36.464 -3.636 1.00 82.94 343 GLU A C 1
ATOM 2491 O O . GLU A 1 343 ? 25.873 35.922 -2.647 1.00 82.94 343 GLU A O 1
ATOM 2496 N N . PHE A 1 344 ? 24.247 36.026 -4.214 1.00 86.88 344 PHE A N 1
ATOM 2497 C CA . PHE A 1 344 ? 23.644 34.723 -3.937 1.00 86.88 344 PHE A CA 1
ATOM 2498 C C . PHE A 1 344 ? 24.168 33.718 -4.962 1.00 86.88 344 PHE A C 1
ATOM 2500 O O . PHE A 1 344 ? 24.143 33.980 -6.162 1.00 86.88 344 PHE A O 1
ATOM 2507 N N . LEU A 1 345 ? 24.660 32.578 -4.482 1.00 82.81 345 LEU A N 1
ATOM 2508 C CA . LEU A 1 345 ? 25.256 31.517 -5.303 1.00 82.81 345 LEU A CA 1
ATOM 2509 C C . LEU A 1 345 ? 24.240 30.427 -5.689 1.00 82.81 345 LEU A C 1
ATOM 2511 O O . LEU A 1 345 ? 24.586 29.480 -6.392 1.00 82.81 345 LEU A O 1
ATOM 2515 N N . VAL A 1 346 ? 23.011 30.547 -5.183 1.00 82.50 346 VAL A N 1
ATOM 2516 C CA . VAL A 1 346 ? 21.908 29.585 -5.265 1.00 82.50 346 VAL A CA 1
ATOM 2517 C C . VAL A 1 346 ? 20.591 30.372 -5.299 1.00 82.50 346 VAL A C 1
ATOM 2519 O O . VAL A 1 346 ? 20.496 31.414 -4.646 1.00 82.50 346 VAL A O 1
ATOM 2522 N N . SER A 1 347 ? 19.587 29.893 -6.034 1.00 82.25 347 SER A N 1
ATOM 2523 C CA . SER A 1 347 ? 18.248 30.499 -6.102 1.00 82.25 347 SER A CA 1
ATOM 2524 C C . SER A 1 347 ? 17.313 29.908 -5.046 1.00 82.25 347 SER A C 1
ATOM 2526 O O . SER A 1 347 ? 17.461 28.761 -4.628 1.00 82.25 347 SER A O 1
ATOM 2528 N N . GLU A 1 348 ? 16.290 30.656 -4.642 1.00 84.56 348 GLU A N 1
ATOM 2529 C CA . GLU A 1 348 ? 15.218 30.105 -3.805 1.00 84.56 348 GLU A CA 1
ATOM 2530 C C . GLU A 1 348 ? 14.557 28.904 -4.507 1.00 84.56 348 GLU A C 1
ATOM 2532 O O . GLU A 1 348 ? 14.267 28.957 -5.705 1.00 84.56 348 GLU A O 1
ATOM 2537 N N . LYS A 1 349 ? 14.305 27.831 -3.747 1.00 80.69 349 LYS A N 1
ATOM 2538 C CA . LYS A 1 349 ? 13.812 26.504 -4.173 1.00 80.69 349 LYS A CA 1
ATOM 2539 C C . LYS A 1 349 ? 14.830 25.597 -4.882 1.00 80.69 349 LYS A C 1
ATOM 2541 O O . LYS A 1 349 ? 14.467 24.472 -5.243 1.00 80.69 349 LYS A O 1
ATOM 2546 N N . ASP A 1 350 ? 16.091 26.009 -5.026 1.00 80.31 350 ASP A N 1
ATOM 2547 C CA . ASP A 1 350 ? 17.166 25.118 -5.485 1.00 80.31 350 ASP A CA 1
ATOM 2548 C C . ASP A 1 350 ? 17.572 24.101 -4.397 1.00 80.31 350 ASP A C 1
ATOM 2550 O O . ASP A 1 350 ? 17.390 24.307 -3.193 1.00 80.31 350 ASP A O 1
ATOM 2554 N N . THR A 1 351 ? 18.148 22.973 -4.824 1.00 82.25 351 THR A N 1
ATOM 2555 C CA . THR A 1 351 ? 18.679 21.938 -3.917 1.00 82.25 351 THR A CA 1
ATOM 2556 C C . THR A 1 351 ? 20.125 22.250 -3.537 1.00 82.25 351 THR A C 1
ATOM 2558 O O . THR A 1 351 ? 20.944 22.577 -4.397 1.00 82.25 351 THR A O 1
ATOM 2561 N N . VAL A 1 352 ? 20.438 22.138 -2.245 1.00 86.31 352 VAL A N 1
ATOM 2562 C CA . VAL A 1 352 ? 21.726 22.520 -1.658 1.00 86.31 352 VAL A CA 1
ATOM 2563 C C . VAL A 1 352 ? 22.327 21.383 -0.838 1.00 86.31 352 VAL A C 1
ATOM 2565 O O . VAL A 1 352 ? 21.658 20.755 -0.019 1.00 86.31 352 VAL A O 1
ATOM 2568 N N . ILE A 1 353 ? 23.611 21.112 -1.055 1.00 85.81 353 ILE A N 1
ATOM 2569 C CA . ILE A 1 353 ? 24.364 20.040 -0.391 1.00 85.81 353 ILE A CA 1
ATOM 2570 C C . ILE A 1 353 ? 25.122 20.617 0.813 1.00 85.81 353 ILE A C 1
ATOM 2572 O O . ILE A 1 353 ? 25.588 21.757 0.771 1.00 85.81 353 ILE A O 1
ATOM 2576 N N . VAL A 1 354 ? 25.293 19.840 1.888 1.00 83.69 354 VAL A N 1
ATOM 2577 C CA . VAL A 1 354 ? 26.116 20.243 3.047 1.00 83.69 354 VAL A CA 1
ATOM 2578 C C . VAL A 1 354 ? 27.515 20.693 2.589 1.00 83.69 354 VAL A C 1
ATOM 2580 O O . VAL A 1 354 ? 28.229 19.960 1.905 1.00 83.69 354 VAL A O 1
ATOM 2583 N N . GLY A 1 355 ? 27.922 21.909 2.968 1.00 79.25 355 GLY A N 1
ATOM 2584 C CA . GLY A 1 355 ? 29.187 22.525 2.546 1.00 79.25 355 GLY A CA 1
ATOM 2585 C C . GLY A 1 355 ? 29.165 23.283 1.206 1.00 79.25 355 GLY A C 1
ATOM 2586 O O . GLY A 1 355 ? 30.177 23.907 0.866 1.00 79.25 355 GLY A O 1
ATOM 2587 N N . GLN A 1 356 ? 28.050 23.287 0.466 1.00 85.31 356 GLN A N 1
ATOM 2588 C CA . GLN A 1 356 ? 27.842 24.140 -0.715 1.00 85.31 356 GLN A CA 1
ATOM 2589 C C . GLN A 1 356 ? 27.754 25.617 -0.304 1.00 85.31 356 GLN A C 1
ATOM 2591 O O . GLN A 1 356 ? 27.216 25.935 0.752 1.00 85.31 356 GLN A O 1
ATOM 2596 N N . GLY A 1 357 ? 28.293 26.528 -1.118 1.00 85.12 357 GLY A N 1
ATOM 2597 C CA . GLY A 1 357 ? 28.190 27.970 -0.868 1.00 85.12 357 GLY A CA 1
ATOM 2598 C C . GLY A 1 357 ? 26.788 28.499 -1.174 1.00 85.12 357 GLY A C 1
ATOM 2599 O O . GLY A 1 357 ? 26.268 28.218 -2.249 1.00 85.12 357 GLY A O 1
ATOM 2600 N N . LEU A 1 358 ? 26.208 29.273 -0.255 1.00 85.00 358 LEU A N 1
ATOM 2601 C CA . LEU A 1 358 ? 24.911 29.943 -0.426 1.00 85.00 358 LEU A CA 1
ATOM 2602 C C . LEU A 1 358 ? 25.082 31.428 -0.758 1.00 85.00 358 LEU A C 1
ATOM 2604 O O . LEU A 1 358 ? 24.464 31.938 -1.690 1.00 85.00 358 LEU A O 1
ATOM 2608 N N . VAL A 1 359 ? 25.934 32.120 0.004 1.00 86.81 359 VAL A N 1
ATOM 2609 C CA . VAL A 1 359 ? 26.068 33.582 -0.033 1.00 86.81 359 VAL A CA 1
ATOM 2610 C C . VAL A 1 359 ? 27.537 33.979 0.013 1.00 86.81 359 VAL A C 1
ATOM 2612 O O . VAL A 1 359 ? 28.322 33.401 0.768 1.00 86.81 359 VAL A O 1
ATOM 2615 N N . ARG A 1 360 ? 27.904 35.000 -0.761 1.00 85.31 360 ARG A N 1
ATOM 2616 C CA . ARG A 1 360 ? 29.199 35.679 -0.661 1.00 85.31 360 ARG A CA 1
ATOM 2617 C C . ARG A 1 360 ? 29.051 36.945 0.185 1.00 85.31 360 ARG A C 1
ATOM 2619 O O . ARG A 1 360 ? 28.338 37.869 -0.214 1.00 85.31 360 ARG A O 1
ATOM 2626 N N . LEU A 1 361 ? 29.716 36.978 1.338 1.00 85.88 361 LEU A N 1
ATOM 2627 C CA . LEU A 1 361 ? 29.796 38.141 2.227 1.00 85.88 361 LEU A CA 1
ATOM 2628 C C . LEU A 1 361 ? 31.128 38.865 2.019 1.00 85.88 361 LEU A C 1
ATOM 2630 O O . LEU A 1 361 ? 32.179 38.227 2.014 1.00 85.88 361 LEU A O 1
ATOM 2634 N N . GLU A 1 362 ? 31.088 40.189 1.903 1.00 85.44 362 GLU A N 1
ATOM 2635 C CA . GLU A 1 362 ? 32.271 41.048 2.047 1.00 85.44 362 GLU A CA 1
ATOM 2636 C C . GLU A 1 362 ? 32.375 41.500 3.509 1.00 85.44 362 GLU A C 1
ATOM 2638 O O . GLU A 1 362 ? 31.430 42.094 4.037 1.00 85.44 362 GLU A O 1
ATOM 2643 N N . LEU A 1 363 ? 33.503 41.209 4.163 1.00 78.94 363 LEU A N 1
ATOM 2644 C CA . LEU A 1 363 ? 33.705 41.483 5.590 1.00 78.94 363 LEU A CA 1
ATOM 2645 C C . LEU A 1 363 ? 33.878 42.977 5.900 1.00 78.94 363 LEU A C 1
ATOM 2647 O O . LEU A 1 363 ? 34.648 43.676 5.231 1.00 78.94 363 LEU A O 1
ATOM 2651 N N . GLY A 1 364 ? 33.243 43.449 6.977 1.00 72.69 364 GLY A N 1
ATOM 2652 C CA . GLY A 1 364 ? 33.483 44.791 7.515 1.00 72.69 364 GLY A CA 1
ATOM 2653 C C . GLY A 1 364 ? 32.571 45.170 8.683 1.00 72.69 364 GLY A C 1
ATOM 2654 O O . GLY A 1 364 ? 31.379 44.902 8.650 1.00 72.69 364 GLY A O 1
ATOM 2655 N N . ASP A 1 365 ? 33.121 45.875 9.675 1.00 55.31 365 ASP A N 1
ATOM 2656 C CA . ASP A 1 365 ? 32.445 46.209 10.945 1.00 55.31 365 ASP A CA 1
ATOM 2657 C C . ASP A 1 365 ? 31.550 47.471 10.902 1.00 55.31 365 ASP A C 1
ATOM 2659 O O . ASP A 1 365 ? 31.212 48.037 11.942 1.00 55.31 365 ASP A O 1
ATOM 2663 N N . THR A 1 366 ? 31.204 47.991 9.718 1.00 51.81 366 THR A N 1
ATOM 2664 C CA . THR A 1 366 ? 30.446 49.253 9.588 1.00 51.81 366 THR A CA 1
ATOM 2665 C C . THR A 1 366 ? 29.464 49.234 8.414 1.00 51.81 366 THR A C 1
ATOM 2667 O O . THR A 1 366 ? 29.908 48.993 7.286 1.00 51.81 366 THR A O 1
ATOM 2670 N N . PRO A 1 367 ? 28.177 49.589 8.617 1.00 46.62 367 PRO A N 1
ATOM 2671 C CA . PRO A 1 367 ? 27.221 49.768 7.526 1.00 46.62 367 PRO A CA 1
ATOM 2672 C C . PRO A 1 367 ? 27.684 50.837 6.516 1.00 46.62 367 PRO A C 1
ATOM 2674 O O . PRO A 1 367 ? 28.213 51.875 6.928 1.00 46.62 367 PRO A O 1
ATOM 2677 N N . PRO A 1 368 ? 27.471 50.640 5.201 1.00 42.06 368 PRO A N 1
ATOM 2678 C CA . PRO A 1 368 ? 27.855 51.620 4.191 1.00 42.06 368 PRO A CA 1
ATOM 2679 C C . PRO A 1 368 ? 27.004 52.895 4.294 1.00 42.06 368 PRO A C 1
ATOM 2681 O O . PRO A 1 368 ? 25.784 52.868 4.137 1.00 42.06 368 PRO A O 1
ATOM 2684 N N . SER A 1 369 ? 27.660 54.032 4.532 1.00 33.28 369 SER A N 1
ATOM 2685 C CA . SER A 1 369 ? 27.025 55.353 4.564 1.00 33.28 369 SER A CA 1
ATOM 2686 C C . SER A 1 369 ? 26.534 55.760 3.170 1.00 33.28 369 SER A C 1
ATOM 2688 O O . SER A 1 369 ? 27.315 55.778 2.219 1.00 33.28 369 SER A O 1
ATOM 2690 N N . ILE A 1 370 ? 25.253 56.120 3.052 1.00 33.75 370 ILE A N 1
ATOM 2691 C CA . ILE A 1 370 ? 24.685 56.720 1.839 1.00 33.75 370 ILE A CA 1
ATOM 2692 C C . ILE A 1 370 ? 24.628 58.236 2.043 1.00 33.75 370 ILE A C 1
ATOM 2694 O O . ILE A 1 370 ? 23.740 58.739 2.728 1.00 33.75 370 ILE A O 1
ATOM 2698 N N . ASP A 1 371 ? 25.562 58.961 1.429 1.00 29.67 371 ASP A N 1
ATOM 2699 C CA . ASP A 1 371 ? 25.495 60.420 1.334 1.00 29.67 371 ASP A CA 1
ATOM 2700 C C . ASP A 1 371 ? 24.550 60.834 0.196 1.00 29.67 371 ASP A C 1
ATOM 2702 O O . ASP A 1 371 ? 24.859 60.610 -0.977 1.00 29.67 371 ASP A O 1
ATOM 2706 N N . ASN A 1 372 ? 23.405 61.435 0.546 1.00 30.12 372 ASN A N 1
ATOM 2707 C CA . ASN A 1 372 ? 22.874 62.680 -0.043 1.00 30.12 372 ASN A CA 1
ATOM 2708 C C . ASN A 1 372 ? 21.542 63.095 0.636 1.00 30.12 372 ASN A C 1
ATOM 2710 O O . ASN A 1 372 ? 20.545 62.393 0.516 1.00 30.12 372 ASN A O 1
ATOM 2714 N N . GLU A 1 373 ? 21.594 64.233 1.347 1.00 30.91 373 GLU A N 1
ATOM 2715 C CA . GLU A 1 373 ? 20.579 65.282 1.640 1.00 30.91 373 GLU A CA 1
ATOM 2716 C C . GLU A 1 373 ? 19.051 64.993 1.534 1.00 30.91 373 GLU A C 1
ATOM 2718 O O . GLU A 1 373 ? 18.606 64.425 0.546 1.00 30.91 373 GLU A O 1
ATOM 2723 N N . VAL A 1 374 ? 18.101 65.499 2.355 1.00 31.34 374 VAL A N 1
ATOM 2724 C CA . VAL A 1 374 ? 17.938 66.281 3.633 1.00 31.34 374 VAL A CA 1
ATOM 2725 C C . VAL A 1 374 ? 16.392 66.573 3.739 1.00 31.34 374 VAL A C 1
ATOM 2727 O O . VAL A 1 374 ? 15.742 66.400 2.704 1.00 31.34 374 VAL A O 1
ATOM 2730 N N . PRO A 1 375 ? 15.719 67.017 4.846 1.00 34.00 375 PRO A N 1
ATOM 2731 C CA . PRO A 1 375 ? 16.146 67.414 6.205 1.00 34.00 375 PRO A CA 1
ATOM 2732 C C . PRO A 1 375 ? 15.529 66.601 7.378 1.00 34.00 375 PRO A C 1
ATOM 2734 O O . PRO A 1 375 ? 14.533 65.896 7.242 1.00 34.00 375 PRO A O 1
ATOM 2737 N N . GLN A 1 376 ? 16.082 66.810 8.580 1.00 31.64 376 GLN A N 1
ATOM 2738 C CA . GLN A 1 376 ? 15.472 66.471 9.879 1.00 31.64 376 GLN A CA 1
ATOM 2739 C C . GLN A 1 376 ? 14.547 67.592 10.394 1.00 31.64 376 GLN A C 1
ATOM 2741 O O . GLN A 1 376 ? 14.779 68.757 10.082 1.00 31.64 376 GLN A O 1
ATOM 2746 N N . GLU A 1 377 ? 13.656 67.275 11.342 1.00 26.88 377 GLU A N 1
ATOM 2747 C CA . GLU A 1 377 ? 13.441 68.156 12.504 1.00 26.88 377 GLU A CA 1
ATOM 2748 C C . GLU A 1 377 ? 13.276 67.332 13.802 1.00 26.88 377 GLU A C 1
ATOM 2750 O O . GLU A 1 377 ? 13.206 66.102 13.773 1.00 26.88 377 GLU A O 1
ATOM 2755 N N . SER A 1 378 ? 13.389 67.996 14.952 1.00 28.05 378 SER A N 1
ATOM 2756 C CA . SER A 1 378 ? 14.066 67.484 16.148 1.00 28.05 378 SER A CA 1
ATOM 2757 C C . SER A 1 378 ? 13.202 66.755 17.185 1.00 28.05 378 SER A C 1
ATOM 2759 O O . SER A 1 378 ? 12.033 67.054 17.420 1.00 28.05 378 SER A O 1
ATOM 2761 N N . ARG A 1 379 ? 13.856 65.840 17.912 1.00 31.41 379 ARG A N 1
ATOM 2762 C CA . ARG A 1 379 ? 13.430 65.357 19.234 1.00 31.41 379 ARG A CA 1
ATOM 2763 C C . ARG A 1 379 ? 13.963 66.314 20.312 1.00 31.41 379 ARG A C 1
ATOM 2765 O O . ARG A 1 379 ? 15.044 66.878 20.129 1.00 31.41 379 ARG A O 1
ATOM 2772 N N . PRO A 1 380 ? 13.300 66.406 21.472 1.00 28.94 380 PRO A N 1
ATOM 2773 C CA . PRO A 1 380 ? 14.080 66.409 22.704 1.00 28.94 380 PRO A CA 1
ATOM 2774 C C . PRO A 1 380 ? 13.673 65.298 23.676 1.00 28.94 380 PRO A C 1
ATOM 2776 O O . PRO A 1 380 ? 12.578 64.738 23.655 1.00 28.94 380 PRO A O 1
ATOM 2779 N N . GLU A 1 381 ? 14.647 64.973 24.504 1.00 32.47 381 GLU A N 1
ATOM 2780 C CA . GLU A 1 381 ? 14.728 63.867 25.445 1.00 32.47 381 GLU A CA 1
ATOM 2781 C C . GLU A 1 381 ? 14.273 64.311 26.843 1.00 32.47 381 GLU A C 1
ATOM 2783 O O . GLU A 1 381 ? 14.567 65.434 27.253 1.00 32.47 381 GLU A O 1
ATOM 2788 N N . ASN A 1 382 ? 13.602 63.435 27.601 1.00 23.48 382 ASN A N 1
ATOM 2789 C CA . ASN A 1 382 ? 13.754 63.432 29.057 1.00 23.48 382 ASN A CA 1
ATOM 2790 C C . ASN A 1 382 ? 13.358 62.088 29.684 1.00 23.48 382 ASN A C 1
ATOM 2792 O O . ASN A 1 382 ? 12.464 61.391 29.207 1.00 23.48 382 ASN A O 1
ATOM 2796 N N . GLU A 1 383 ? 14.018 61.765 30.787 1.00 30.78 383 GLU A N 1
ATOM 2797 C CA . GLU A 1 383 ? 13.972 60.497 31.512 1.00 30.78 383 GLU A CA 1
ATOM 2798 C C . GLU A 1 383 ? 13.600 60.778 32.980 1.00 30.78 383 GLU A C 1
ATOM 2800 O O . GLU A 1 383 ? 14.160 61.718 33.550 1.00 30.78 383 GLU A O 1
ATOM 2805 N N . LYS A 1 384 ? 12.706 59.974 33.602 1.00 26.05 384 LYS A N 1
ATOM 2806 C CA . LYS A 1 384 ? 12.844 59.440 34.990 1.00 26.05 384 LYS A CA 1
ATOM 2807 C C . LYS A 1 384 ? 11.593 58.795 35.619 1.00 26.05 384 LYS A C 1
ATOM 2809 O O . LYS A 1 384 ? 10.477 59.283 35.491 1.00 26.05 384 LYS A O 1
ATOM 2814 N N . SER A 1 385 ? 11.909 57.853 36.520 1.00 21.53 385 SER A N 1
ATOM 2815 C CA . SER A 1 385 ? 11.211 57.418 37.755 1.00 21.53 385 SER A CA 1
ATOM 2816 C C . SER A 1 385 ? 10.151 56.290 37.721 1.00 21.53 385 SER A C 1
ATOM 2818 O O . SER A 1 385 ? 9.229 56.281 36.917 1.00 21.53 385 SER A O 1
ATOM 2820 N N . TYR A 1 386 ? 10.343 55.346 38.660 1.00 25.88 386 TYR A N 1
ATOM 2821 C CA . TYR A 1 386 ? 9.564 54.136 39.020 1.00 25.88 386 TYR A CA 1
ATOM 2822 C C . TYR A 1 386 ? 8.717 54.398 40.315 1.00 25.88 386 TYR A C 1
ATOM 2824 O O . TYR A 1 386 ? 8.748 55.557 40.743 1.00 25.88 386 TYR A O 1
ATOM 2832 N N . PRO A 1 387 ? 8.130 53.425 41.090 1.00 42.06 387 PRO A N 1
ATOM 2833 C CA . PRO A 1 387 ? 7.732 51.988 40.908 1.00 42.06 387 PRO A CA 1
ATOM 2834 C C . PRO A 1 387 ? 6.314 51.609 41.517 1.00 42.06 387 PRO A C 1
ATOM 2836 O O . PRO A 1 387 ? 5.543 52.501 41.856 1.00 42.06 387 PRO A O 1
ATOM 2839 N N . ILE A 1 388 ? 6.072 50.299 41.820 1.00 25.91 388 ILE A N 1
ATOM 2840 C CA . ILE A 1 388 ? 5.058 49.664 42.750 1.00 25.91 388 ILE A CA 1
ATOM 2841 C C . ILE A 1 388 ? 3.622 49.508 42.120 1.00 25.91 388 ILE A C 1
ATOM 2843 O O . ILE A 1 388 ? 3.292 50.311 41.257 1.00 25.91 388 ILE A O 1
ATOM 2847 N N . THR A 1 389 ? 2.716 48.516 42.346 1.00 24.11 389 THR A N 1
ATOM 2848 C CA . THR A 1 389 ? 2.381 47.532 43.438 1.00 24.11 389 THR A CA 1
ATOM 2849 C C . THR A 1 389 ? 1.728 46.215 42.906 1.00 24.11 389 THR A C 1
ATOM 2851 O O . THR A 1 389 ? 1.373 46.162 41.732 1.00 24.11 389 THR A O 1
ATOM 2854 N N . GLU A 1 390 ? 1.510 45.198 43.764 1.00 27.95 390 GLU A N 1
ATOM 2855 C CA . GLU A 1 390 ? 0.707 43.955 43.551 1.00 27.95 390 GLU A CA 1
ATOM 2856 C C . GLU A 1 390 ? -0.737 44.021 44.149 1.00 27.95 390 GLU A C 1
ATOM 2858 O O . GLU A 1 390 ? -0.939 44.746 45.120 1.00 27.95 390 GLU A O 1
ATOM 2863 N N . ASP A 1 391 ? -1.669 43.191 43.621 1.00 23.47 391 ASP A N 1
ATOM 2864 C CA . ASP A 1 391 ? -2.881 42.560 44.242 1.00 23.47 391 ASP A CA 1
ATOM 2865 C C . ASP A 1 391 ? -4.044 43.392 44.888 1.00 23.47 391 ASP A C 1
ATOM 2867 O O . ASP A 1 391 ? -3.866 44.554 45.250 1.00 23.47 391 ASP A O 1
ATOM 2871 N N . PRO A 1 392 ? -5.248 42.809 45.172 1.00 39.38 392 PRO A N 1
ATOM 2872 C CA . PRO A 1 392 ? -6.094 41.890 44.369 1.00 39.38 392 PRO A CA 1
ATOM 2873 C C . PRO A 1 392 ? -7.635 42.225 44.379 1.00 39.38 392 PRO A C 1
ATOM 2875 O O . PRO A 1 392 ? -8.079 43.100 45.111 1.00 39.38 392 PRO A O 1
ATOM 2878 N N . GLU A 1 393 ? -8.434 41.489 43.574 1.00 34.78 393 GLU A N 1
ATOM 2879 C CA . GLU A 1 393 ? -9.908 41.170 43.586 1.00 34.78 393 GLU A CA 1
ATOM 2880 C C . GLU A 1 393 ? -10.998 42.030 44.318 1.00 34.78 393 GLU A C 1
ATOM 2882 O O . GLU A 1 393 ? -10.786 42.527 45.424 1.00 34.78 393 GLU A O 1
ATOM 2887 N N . PRO A 1 394 ? -12.257 42.122 43.787 1.00 33.81 394 PRO A N 1
ATOM 2888 C CA . PRO A 1 394 ? -13.306 41.181 44.258 1.00 33.81 394 PRO A CA 1
ATOM 2889 C C . PRO A 1 394 ? -14.500 40.829 43.318 1.00 33.81 394 PRO A C 1
ATOM 2891 O O . PRO A 1 394 ? -14.873 41.542 42.386 1.00 33.81 394 PRO A O 1
ATOM 2894 N N . ILE A 1 395 ? -15.184 39.739 43.694 1.00 29.69 395 ILE A N 1
ATOM 2895 C CA . ILE A 1 395 ? -16.376 39.097 43.092 1.00 29.69 395 ILE A CA 1
ATOM 2896 C C . ILE A 1 395 ? -17.686 39.924 43.177 1.00 29.69 395 ILE A C 1
ATOM 2898 O O . ILE A 1 395 ? -17.987 40.545 44.199 1.00 29.69 395 ILE A O 1
ATOM 2902 N N . ARG A 1 396 ? -18.580 39.775 42.177 1.00 27.14 396 ARG A N 1
ATOM 2903 C CA . ARG A 1 396 ? -20.052 39.895 42.341 1.00 27.14 396 ARG A CA 1
ATOM 2904 C C . ARG A 1 396 ? -20.799 38.735 41.659 1.00 27.14 396 ARG A C 1
ATOM 2906 O O . ARG A 1 396 ? -20.342 38.202 40.659 1.00 27.14 396 ARG A O 1
ATOM 2913 N N . ASN A 1 397 ? -21.929 38.335 42.248 1.00 25.91 397 ASN A N 1
ATOM 2914 C CA . ASN A 1 397 ? -22.630 37.050 42.051 1.00 25.91 397 ASN A CA 1
ATOM 2915 C C . ASN A 1 397 ? -24.149 37.273 41.779 1.00 25.91 397 ASN A C 1
ATOM 2917 O O . ASN A 1 397 ? -24.564 38.432 41.832 1.00 25.91 397 ASN A O 1
ATOM 2921 N N . ILE A 1 398 ? -24.958 36.192 41.637 1.00 27.80 398 ILE A N 1
ATOM 2922 C CA . ILE A 1 398 ? -26.453 36.094 41.520 1.00 27.80 398 ILE A CA 1
ATOM 2923 C C . ILE A 1 398 ? -26.949 36.062 40.038 1.00 27.80 398 ILE A C 1
ATOM 2925 O O . ILE A 1 398 ? -26.580 36.956 39.288 1.00 27.80 398 ILE A O 1
ATOM 2929 N N . LYS A 1 399 ? -27.781 35.121 39.512 1.00 24.61 399 LYS A N 1
ATOM 2930 C CA . LYS A 1 399 ? -28.672 34.058 40.080 1.00 24.61 399 LYS A CA 1
ATOM 2931 C C . LYS A 1 399 ? -28.952 32.866 39.112 1.00 24.61 399 LYS A C 1
ATOM 2933 O O . LYS A 1 399 ? -28.494 32.871 37.977 1.00 24.61 399 LYS A O 1
ATOM 2938 N N . GLU A 1 400 ? -29.736 31.883 39.575 1.00 29.09 400 GLU A N 1
ATOM 2939 C CA . GLU A 1 400 ? -30.088 30.588 38.940 1.00 29.09 400 GLU A CA 1
ATOM 2940 C C . GLU A 1 400 ? -31.149 30.594 37.798 1.00 29.09 400 GLU A C 1
ATOM 2942 O O . GLU A 1 400 ? -32.020 31.457 37.760 1.00 29.09 400 GLU A O 1
ATOM 2947 N N . GLN A 1 401 ? -31.031 29.562 36.934 1.00 29.20 401 GLN A N 1
ATOM 2948 C CA . GLN A 1 401 ? -31.984 28.734 36.127 1.00 29.20 401 GLN A CA 1
ATOM 2949 C C . GLN A 1 401 ? -33.530 28.945 36.161 1.00 29.20 401 GLN A C 1
ATOM 2951 O O . GLN A 1 401 ? -34.034 29.558 37.099 1.00 29.20 401 GLN A O 1
ATOM 2956 N N . PRO A 1 402 ? -34.331 28.289 35.264 1.00 41.72 402 PRO A N 1
ATOM 2957 C CA . PRO A 1 402 ? -34.014 27.524 34.024 1.00 41.72 402 PRO A CA 1
ATOM 2958 C C . PRO A 1 402 ? -34.878 27.900 32.779 1.00 41.72 402 PRO A C 1
ATOM 2960 O O . PRO A 1 402 ? -35.980 28.399 32.956 1.00 41.72 402 PRO A O 1
ATOM 2963 N N . ASP A 1 403 ? -34.454 27.567 31.543 1.00 24.67 403 ASP A N 1
ATOM 2964 C CA . ASP A 1 403 ? -35.243 26.731 30.591 1.00 24.67 403 ASP A CA 1
ATOM 2965 C C . ASP A 1 403 ? -34.492 26.387 29.273 1.00 24.67 403 ASP A C 1
ATOM 2967 O O . ASP A 1 403 ? -33.383 26.859 29.013 1.00 24.67 403 ASP A O 1
ATOM 2971 N N . LEU A 1 404 ? -35.107 25.519 28.463 1.00 35.72 404 LEU A N 1
ATOM 2972 C CA . LEU A 1 404 ? -34.619 24.891 27.228 1.00 35.72 404 LEU A CA 1
ATOM 2973 C C . LEU A 1 404 ? -34.372 25.851 26.039 1.00 35.72 404 LEU A C 1
ATOM 2975 O O . LEU A 1 404 ? -35.316 26.382 25.456 1.00 35.72 404 LEU A O 1
ATOM 2979 N N . ALA A 1 405 ? -33.128 25.918 25.547 1.00 28.72 405 ALA A N 1
ATOM 2980 C CA . ALA A 1 405 ? -32.822 26.252 24.149 1.00 28.72 405 ALA A CA 1
ATOM 2981 C C . ALA A 1 405 ? -31.466 25.664 23.717 1.00 28.72 405 ALA A C 1
ATOM 2983 O O . ALA A 1 405 ? -30.449 25.873 24.375 1.00 28.72 405 ALA A O 1
ATOM 2984 N N . VAL A 1 406 ? -31.439 24.944 22.591 1.00 33.50 406 VAL A N 1
ATOM 2985 C CA . VAL A 1 406 ? -30.195 24.497 21.941 1.00 33.50 406 VAL A CA 1
ATOM 2986 C C . VAL A 1 406 ? -29.585 25.692 21.197 1.00 33.50 406 VAL A C 1
ATOM 2988 O O . VAL A 1 406 ? -30.257 26.224 20.310 1.00 33.50 406 VAL A O 1
ATOM 2991 N N . PRO A 1 407 ? -28.346 26.129 21.493 1.00 32.91 407 PRO A N 1
ATOM 2992 C CA . PRO A 1 407 ? -27.671 27.103 20.646 1.00 32.91 407 PRO A CA 1
ATOM 2993 C C . PRO A 1 407 ? -27.270 26.440 19.314 1.00 32.91 407 PRO A C 1
ATOM 2995 O O . PRO A 1 407 ? -26.811 25.292 19.322 1.00 32.91 407 PRO A O 1
ATOM 2998 N N . PRO A 1 408 ? -27.428 27.122 18.164 1.00 37.22 408 PRO A N 1
ATOM 2999 C CA . PRO A 1 408 ? -26.955 26.610 16.880 1.00 37.22 408 PRO A CA 1
ATOM 3000 C C . PRO A 1 408 ? -25.423 26.453 16.886 1.00 37.22 408 PRO A C 1
ATOM 3002 O O . PRO A 1 408 ? -24.747 27.098 17.694 1.00 37.22 408 PRO A O 1
ATOM 3005 N N . PRO A 1 409 ? -24.851 25.614 15.999 1.00 32.75 409 PRO A N 1
ATOM 3006 C CA . PRO A 1 409 ? -23.406 25.445 15.922 1.00 32.75 409 PRO A CA 1
ATOM 3007 C C . PRO A 1 409 ? -22.729 26.794 15.679 1.00 32.75 409 PRO A C 1
ATOM 3009 O O . PRO A 1 409 ? -23.144 27.561 14.808 1.00 32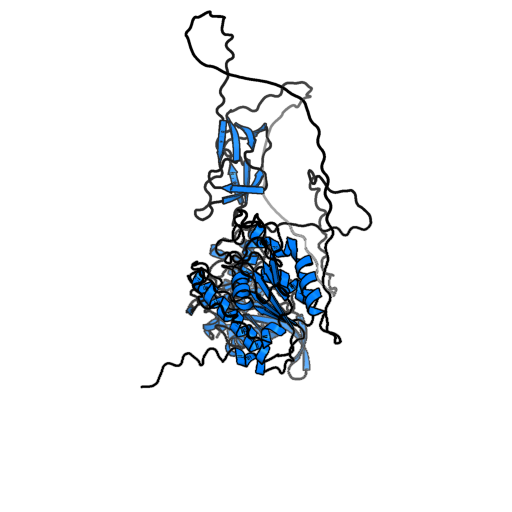.75 409 PRO A O 1
ATOM 3012 N N . VAL A 1 410 ? -21.681 27.069 16.458 1.00 28.56 410 VAL A N 1
ATOM 3013 C CA . VAL A 1 410 ? -20.861 28.269 16.298 1.00 28.56 410 VAL A CA 1
ATOM 3014 C C . VAL A 1 410 ? -20.219 28.215 14.918 1.00 28.56 410 VAL A C 1
ATOM 3016 O O . VAL A 1 410 ? -19.280 27.455 14.687 1.00 28.56 410 VAL A O 1
ATOM 3019 N N . VAL A 1 411 ? -20.734 29.034 14.002 1.00 28.84 411 VAL A N 1
ATOM 3020 C CA . VAL A 1 411 ? -20.017 29.391 12.782 1.00 28.84 411 VAL A CA 1
ATOM 3021 C C . VAL A 1 411 ? -18.760 30.111 13.243 1.00 28.84 411 VAL A C 1
ATOM 3023 O O . VAL A 1 411 ? -18.830 31.239 13.731 1.00 28.84 411 VAL A O 1
ATOM 3026 N N . VAL A 1 412 ? -17.614 29.442 13.128 1.00 28.84 412 VAL A N 1
ATOM 3027 C CA . VAL A 1 412 ? -16.320 30.103 13.270 1.00 28.84 412 VAL A CA 1
ATOM 3028 C C . VAL A 1 412 ? -16.235 31.087 12.113 1.00 28.84 412 VAL A C 1
ATOM 3030 O O . VAL A 1 412 ? -16.017 30.696 10.968 1.00 28.84 412 VAL A O 1
ATOM 3033 N N . MET A 1 413 ? -16.488 32.363 12.404 1.00 25.66 413 MET A N 1
ATOM 3034 C CA . MET A 1 413 ? -16.219 33.435 11.460 1.00 25.66 413 MET A CA 1
ATOM 3035 C C . MET A 1 413 ? -14.735 33.364 11.121 1.00 25.66 413 MET A C 1
ATOM 3037 O O . MET A 1 413 ? -13.893 33.517 12.006 1.00 25.66 413 MET A O 1
ATOM 3041 N N . HIS A 1 414 ? -14.421 33.126 9.849 1.00 31.50 414 HIS A N 1
ATOM 3042 C CA . HIS A 1 414 ? -13.075 33.358 9.357 1.00 31.50 414 HIS A CA 1
ATOM 3043 C C . HIS A 1 414 ? -12.743 34.827 9.610 1.00 31.50 414 HIS A C 1
ATOM 3045 O O . HIS A 1 414 ? -13.394 35.718 9.064 1.00 31.50 414 HIS A O 1
ATOM 3051 N N . THR A 1 415 ? -11.744 35.068 10.454 1.00 30.00 415 THR A N 1
ATOM 3052 C CA . THR A 1 415 ? -11.041 36.345 10.463 1.00 30.00 415 THR A CA 1
ATOM 3053 C C . THR A 1 415 ? -10.463 36.562 9.073 1.00 30.00 415 THR A C 1
ATOM 3055 O O . THR A 1 415 ? -9.795 35.682 8.527 1.00 30.00 415 THR A O 1
ATOM 3058 N N . GLU A 1 416 ? -10.781 37.719 8.509 1.00 32.50 416 GLU A N 1
ATOM 3059 C CA . GLU A 1 416 ? -10.281 38.220 7.234 1.00 32.50 416 GLU A CA 1
ATOM 3060 C C . GLU A 1 416 ? -8.747 38.076 7.169 1.00 32.50 416 GLU A C 1
ATOM 3062 O O . GLU A 1 416 ? -8.072 38.446 8.133 1.00 32.50 416 GLU A O 1
ATOM 3067 N N . PRO A 1 417 ? -8.175 37.489 6.099 1.00 33.75 417 PRO A N 1
ATOM 3068 C CA . PRO A 1 417 ? -6.731 37.341 6.002 1.00 33.75 417 PRO A CA 1
ATOM 3069 C C . PRO A 1 417 ? -6.092 38.713 5.777 1.00 33.75 417 PRO A C 1
ATOM 3071 O O . PRO A 1 417 ? -6.386 39.384 4.786 1.00 33.75 417 PRO A O 1
ATOM 3074 N N . GLU A 1 418 ? -5.193 39.117 6.677 1.00 32.09 418 GLU A N 1
ATOM 3075 C CA . GLU A 1 418 ? -4.357 40.298 6.459 1.00 32.09 418 GLU A CA 1
ATOM 3076 C C . GLU A 1 418 ? -3.574 40.161 5.146 1.00 32.09 418 GLU A C 1
ATOM 3078 O O . GLU A 1 418 ? -3.144 39.075 4.745 1.00 32.09 418 GLU A O 1
ATOM 3083 N N . SER A 1 419 ? -3.430 41.280 4.438 1.00 31.45 419 SER A N 1
ATOM 3084 C CA . SER A 1 419 ? -3.000 41.299 3.043 1.00 31.45 419 SER A CA 1
ATOM 3085 C C . SER A 1 419 ? -1.555 40.830 2.860 1.00 31.45 419 SER A C 1
ATOM 3087 O O . SER A 1 419 ? -0.616 41.612 3.028 1.00 31.45 419 SER A O 1
ATOM 3089 N N . ILE A 1 420 ? -1.380 39.583 2.420 1.00 32.97 420 ILE A N 1
ATOM 3090 C CA . ILE A 1 420 ? -0.116 39.105 1.853 1.00 32.97 420 ILE A CA 1
ATOM 3091 C C . ILE A 1 420 ? 0.186 39.940 0.603 1.00 32.97 420 ILE A C 1
ATOM 3093 O O . ILE A 1 420 ? -0.562 39.921 -0.376 1.00 32.97 420 ILE A O 1
ATOM 3097 N N . SER A 1 421 ? 1.291 40.683 0.636 1.00 30.28 421 SER A N 1
ATOM 3098 C CA . SER A 1 421 ? 1.727 41.530 -0.471 1.00 30.28 421 SER A CA 1
ATOM 3099 C C . SER A 1 421 ? 2.135 40.682 -1.678 1.00 30.28 421 SER A C 1
ATOM 3101 O O . SER A 1 421 ? 3.226 40.112 -1.716 1.00 30.28 421 SER A O 1
ATOM 3103 N N . THR A 1 422 ? 1.270 40.617 -2.688 1.00 34.44 422 THR A N 1
ATOM 3104 C CA . THR A 1 422 ? 1.546 39.939 -3.956 1.00 34.44 422 THR A CA 1
ATOM 3105 C C . THR A 1 422 ? 2.622 40.681 -4.751 1.00 34.44 422 THR A C 1
ATOM 3107 O O . THR A 1 422 ? 2.338 41.692 -5.396 1.00 34.44 422 THR A O 1
ATOM 3110 N N . SER A 1 423 ? 3.845 40.151 -4.775 1.00 36.09 423 SER A N 1
ATOM 3111 C CA . SER A 1 423 ? 4.876 40.557 -5.734 1.00 36.09 423 SER A CA 1
ATOM 3112 C C . SER A 1 423 ? 5.510 39.337 -6.402 1.00 36.09 423 SER A C 1
ATOM 3114 O O . SER A 1 423 ? 6.062 38.478 -5.723 1.00 36.09 423 SER A O 1
ATOM 3116 N N . SER A 1 424 ? 5.472 39.310 -7.739 1.00 38.44 424 SER A N 1
ATOM 3117 C CA . SER A 1 424 ? 6.054 38.294 -8.640 1.00 38.44 424 SER A CA 1
ATOM 3118 C C . SER A 1 424 ? 5.342 36.932 -8.778 1.00 38.44 424 SER A C 1
ATOM 3120 O O . SER A 1 424 ? 5.964 35.878 -8.731 1.00 38.44 424 SER A O 1
ATOM 3122 N N . ILE A 1 425 ? 4.056 36.956 -9.147 1.00 35.25 425 ILE A N 1
ATOM 3123 C CA . ILE A 1 425 ? 3.577 36.024 -10.187 1.00 35.25 425 ILE A CA 1
ATOM 3124 C C . ILE A 1 425 ? 3.524 36.826 -11.489 1.00 35.25 425 ILE A C 1
ATOM 3126 O O . ILE A 1 425 ? 2.549 37.520 -11.768 1.00 35.25 425 ILE A O 1
ATOM 3130 N N . ALA A 1 426 ? 4.625 36.810 -12.241 1.00 38.50 426 ALA A N 1
ATOM 3131 C CA . ALA A 1 426 ? 4.703 37.443 -13.551 1.00 38.50 426 ALA A CA 1
ATOM 3132 C C . ALA A 1 426 ? 4.460 36.394 -14.647 1.00 38.50 426 ALA A C 1
ATOM 3134 O O . ALA A 1 426 ? 5.159 35.385 -14.685 1.00 38.50 426 ALA A O 1
ATOM 3135 N N . SER A 1 427 ? 3.507 36.704 -15.533 1.00 44.00 427 SER A N 1
ATOM 3136 C CA . SER A 1 427 ? 3.051 35.951 -16.719 1.00 44.00 427 SER A CA 1
ATOM 3137 C C . SER A 1 427 ? 1.845 35.025 -16.524 1.00 44.00 427 SER A C 1
ATOM 3139 O O . SER A 1 427 ? 1.972 33.807 -16.456 1.00 44.00 427 SER A O 1
ATOM 3141 N N . ALA A 1 428 ? 0.655 35.627 -16.574 1.00 38.19 428 ALA A N 1
ATOM 3142 C CA . ALA A 1 428 ? -0.554 35.006 -17.108 1.00 38.19 428 ALA A CA 1
ATOM 3143 C C . ALA A 1 428 ? -1.330 36.064 -17.914 1.00 38.19 428 ALA A C 1
ATOM 3145 O O . ALA A 1 428 ? -1.359 37.234 -17.523 1.00 38.19 428 ALA A O 1
ATOM 3146 N N . ASP A 1 429 ? -1.915 35.660 -19.044 1.00 46.44 429 ASP A N 1
ATOM 3147 C CA . ASP A 1 429 ? -2.800 36.507 -19.849 1.00 46.44 429 ASP A CA 1
ATOM 3148 C C . ASP A 1 429 ? -4.029 36.975 -19.052 1.00 46.44 429 ASP A C 1
ATOM 3150 O O . ASP A 1 429 ? -4.440 36.355 -18.070 1.00 46.44 429 ASP A O 1
ATOM 3154 N N . GLY A 1 430 ? -4.631 38.086 -19.487 1.00 43.75 430 GLY A N 1
ATOM 3155 C CA . GLY A 1 430 ? -5.828 38.638 -18.849 1.00 43.75 430 GLY A CA 1
ATOM 3156 C C . GLY A 1 430 ? -7.031 37.676 -18.875 1.00 43.75 430 GLY A C 1
ATOM 3157 O O . GLY A 1 430 ? -7.115 36.817 -19.755 1.00 43.75 430 GLY A O 1
ATOM 3158 N N . PRO A 1 431 ? -7.995 37.831 -17.945 1.00 46.69 431 PRO A N 1
ATOM 3159 C CA . PRO A 1 431 ? -9.094 36.885 -17.763 1.00 46.69 431 PRO A CA 1
ATOM 3160 C C . PRO A 1 431 ? -9.986 36.819 -19.008 1.00 46.69 431 PRO A C 1
ATOM 3162 O O . PRO A 1 431 ? -10.766 37.731 -19.291 1.00 46.69 431 PRO A O 1
ATOM 3165 N N . ASN A 1 432 ? -9.870 35.717 -19.746 1.00 52.91 432 ASN A N 1
ATOM 3166 C CA . ASN A 1 432 ? -10.582 35.486 -20.995 1.00 52.91 432 ASN A CA 1
ATOM 3167 C C . ASN A 1 432 ? -11.889 34.713 -20.700 1.00 52.91 432 ASN A C 1
ATOM 3169 O O . ASN A 1 432 ? -11.810 33.564 -20.248 1.00 52.91 432 ASN A O 1
ATOM 3173 N N . PRO A 1 433 ? -13.094 35.291 -20.902 1.00 49.94 433 PRO A N 1
ATOM 3174 C CA . PRO A 1 433 ? -14.345 34.662 -20.475 1.00 49.94 433 PRO A CA 1
ATOM 3175 C C . PRO A 1 433 ? -14.633 33.369 -21.253 1.00 49.94 433 PRO A C 1
ATOM 3177 O O . PRO A 1 433 ? -15.103 33.405 -22.388 1.00 49.94 433 PRO A O 1
ATOM 3180 N N . GLY A 1 434 ? -14.362 32.218 -20.633 1.00 60.50 434 GLY A N 1
ATOM 3181 C CA . GLY A 1 434 ? -14.587 30.897 -21.232 1.00 60.50 434 GLY A CA 1
ATOM 3182 C C . GLY A 1 434 ? -13.531 29.844 -20.890 1.00 60.50 434 GLY A C 1
ATOM 3183 O O . GLY A 1 434 ? -13.817 28.655 -21.023 1.00 60.50 434 GLY A O 1
ATOM 3184 N N . HIS A 1 435 ? -12.347 30.239 -20.411 1.00 55.69 435 HIS A N 1
ATOM 3185 C CA . HIS A 1 435 ? -11.360 29.279 -19.912 1.00 55.69 435 HIS A CA 1
ATOM 3186 C C . HIS A 1 435 ? -11.724 28.768 -18.512 1.00 55.69 435 HIS A C 1
ATOM 3188 O O . HIS A 1 435 ? -12.095 29.538 -17.628 1.00 55.69 435 HIS A O 1
ATOM 3194 N N . ARG A 1 436 ? -11.589 27.453 -18.309 1.00 73.75 436 ARG A N 1
ATOM 3195 C CA . ARG A 1 436 ? -11.507 26.857 -16.971 1.00 73.75 436 ARG A CA 1
ATOM 3196 C C . ARG A 1 436 ? -10.058 26.986 -16.516 1.00 73.75 436 ARG A C 1
ATOM 3198 O O . ARG A 1 436 ? -9.163 26.548 -17.232 1.00 73.75 436 ARG A O 1
ATOM 3205 N N . GLU A 1 437 ? -9.832 27.607 -15.367 1.00 78.00 437 GLU A N 1
ATOM 3206 C CA . GLU A 1 437 ? -8.487 27.760 -14.816 1.00 78.00 437 GLU A CA 1
ATOM 3207 C C . GLU A 1 437 ? -8.038 26.455 -14.147 1.00 78.00 437 GLU A C 1
ATOM 3209 O O . GLU A 1 437 ? -8.696 25.948 -13.239 1.00 78.00 437 GLU A O 1
ATOM 3214 N N . GLU A 1 438 ? -6.901 25.922 -14.591 1.00 79.00 438 GLU A N 1
ATOM 3215 C CA . GLU A 1 438 ? -6.194 24.821 -13.939 1.00 79.00 438 GLU A CA 1
ATOM 3216 C C . GLU A 1 438 ? -4.884 25.349 -13.354 1.00 79.00 438 GLU A C 1
ATOM 3218 O O . GLU A 1 438 ? -4.085 25.964 -14.061 1.00 79.00 438 GLU A O 1
ATOM 3223 N N . TYR A 1 439 ? -4.628 25.075 -12.075 1.00 84.75 439 TYR A N 1
ATOM 3224 C CA . TYR A 1 439 ? -3.361 25.402 -11.424 1.00 84.75 439 TYR A CA 1
ATOM 3225 C C . TYR A 1 439 ? -2.646 24.122 -10.980 1.00 84.75 439 TYR A C 1
ATOM 3227 O O . TYR A 1 439 ? -3.252 23.199 -10.436 1.00 84.75 439 TYR A O 1
ATOM 3235 N N . ARG A 1 440 ? -1.331 24.058 -11.216 1.00 88.19 440 ARG A N 1
ATOM 3236 C CA . ARG A 1 440 ? -0.490 22.900 -10.878 1.00 88.19 440 ARG A CA 1
ATOM 3237 C C . ARG A 1 440 ? 0.425 23.259 -9.711 1.00 88.19 440 ARG A C 1
ATOM 3239 O O . ARG A 1 440 ? 1.210 24.196 -9.810 1.00 88.19 440 ARG A O 1
ATOM 3246 N N . LEU A 1 441 ? 0.343 22.500 -8.619 1.00 88.81 441 LEU A N 1
ATOM 3247 C CA . LEU A 1 441 ? 1.216 22.640 -7.450 1.00 88.81 441 LEU A CA 1
ATOM 3248 C C . LEU A 1 441 ? 2.068 21.379 -7.288 1.00 88.81 441 LEU A C 1
ATOM 3250 O O . LEU A 1 441 ? 1.542 20.267 -7.251 1.00 88.81 441 LEU A O 1
ATOM 3254 N N . LYS A 1 442 ? 3.387 21.553 -7.165 1.00 90.44 442 LYS A N 1
ATOM 3255 C CA . LYS A 1 442 ? 4.313 20.463 -6.833 1.00 90.44 442 LYS A CA 1
ATOM 3256 C C . LYS A 1 442 ? 4.078 20.027 -5.381 1.00 90.44 442 LYS A C 1
ATOM 3258 O O . LYS A 1 442 ? 3.939 20.872 -4.501 1.00 90.44 442 LYS A O 1
ATOM 3263 N N . MET A 1 443 ? 4.048 18.720 -5.117 1.00 88.31 443 MET A N 1
ATOM 3264 C CA . MET A 1 443 ? 3.992 18.212 -3.739 1.00 88.31 443 MET A CA 1
ATOM 3265 C C . MET A 1 443 ? 5.302 18.515 -2.996 1.00 88.31 443 MET A C 1
ATOM 3267 O O . MET A 1 443 ? 6.381 18.387 -3.575 1.00 88.31 443 MET A O 1
ATOM 3271 N N . ASN A 1 444 ? 5.212 18.873 -1.711 1.00 87.44 444 ASN A N 1
ATOM 3272 C CA . ASN A 1 444 ? 6.390 19.041 -0.854 1.00 87.44 444 ASN A CA 1
ATOM 3273 C C . ASN A 1 444 ? 7.043 17.689 -0.501 1.00 87.44 444 ASN A C 1
ATOM 3275 O O . ASN A 1 444 ? 6.423 16.625 -0.641 1.00 87.44 444 ASN A O 1
ATOM 3279 N N . ARG A 1 445 ? 8.300 17.725 -0.028 1.00 81.25 445 ARG A N 1
ATOM 3280 C CA . ARG A 1 445 ? 9.099 16.517 0.274 1.00 81.25 445 ARG A CA 1
ATOM 3281 C C . ARG A 1 445 ? 8.379 15.606 1.277 1.00 81.25 445 ARG A C 1
ATOM 3283 O O . ARG A 1 445 ? 8.295 14.397 1.059 1.00 81.25 445 ARG A O 1
ATOM 3290 N N . MET A 1 446 ? 7.778 16.188 2.319 1.00 80.62 446 MET A N 1
ATOM 3291 C CA . MET A 1 446 ? 7.006 15.454 3.330 1.00 80.62 446 MET A CA 1
ATOM 3292 C C . MET A 1 446 ? 5.821 14.681 2.723 1.00 80.62 446 MET A C 1
ATOM 3294 O O . MET A 1 446 ? 5.651 13.494 3.009 1.00 80.62 446 MET A O 1
ATOM 3298 N N . ARG A 1 447 ? 5.005 15.309 1.861 1.00 85.94 447 ARG A N 1
ATOM 3299 C CA . ARG A 1 447 ? 3.842 14.643 1.248 1.00 85.94 447 ARG A CA 1
ATOM 3300 C C . ARG A 1 447 ? 4.251 13.533 0.280 1.00 85.94 447 ARG A C 1
ATOM 3302 O O . ARG A 1 447 ? 3.578 12.505 0.262 1.00 85.94 447 ARG A O 1
ATOM 3309 N N . LEU A 1 448 ? 5.355 13.698 -0.452 1.00 86.94 448 LEU A N 1
ATOM 3310 C CA . LEU A 1 448 ? 5.921 12.629 -1.284 1.00 86.94 448 LEU A CA 1
ATOM 3311 C C . LEU A 1 448 ? 6.317 11.413 -0.429 1.00 86.94 448 LEU A C 1
ATOM 3313 O O . LEU A 1 448 ? 5.866 10.306 -0.713 1.00 86.94 448 LEU A O 1
ATOM 3317 N N . ARG A 1 449 ? 7.040 11.613 0.684 1.00 84.81 449 ARG A N 1
ATOM 3318 C CA . ARG A 1 449 ? 7.402 10.521 1.614 1.00 84.81 449 ARG A CA 1
ATOM 3319 C C . ARG A 1 449 ? 6.194 9.827 2.249 1.00 84.81 449 ARG A C 1
ATOM 3321 O O . ARG A 1 449 ? 6.211 8.610 2.434 1.00 84.81 449 ARG A O 1
ATOM 3328 N N . ILE A 1 450 ? 5.142 10.577 2.581 1.00 85.06 450 ILE A N 1
ATOM 3329 C CA . ILE A 1 450 ? 3.888 10.002 3.092 1.00 85.06 450 ILE A CA 1
ATOM 3330 C C . ILE A 1 450 ? 3.206 9.158 2.005 1.00 85.06 450 ILE A C 1
ATOM 3332 O O . ILE A 1 450 ? 2.789 8.036 2.288 1.00 85.06 450 ILE A O 1
ATOM 3336 N N . ALA A 1 451 ? 3.136 9.649 0.763 1.00 88.94 451 ALA A N 1
ATOM 3337 C CA . ALA A 1 451 ? 2.558 8.910 -0.359 1.00 88.94 451 ALA A CA 1
ATOM 3338 C C . ALA A 1 451 ? 3.332 7.612 -0.664 1.00 88.94 451 ALA A C 1
ATOM 3340 O O . ALA A 1 451 ? 2.710 6.558 -0.805 1.00 88.94 451 ALA A O 1
ATOM 3341 N N . GLU A 1 452 ? 4.670 7.663 -0.675 1.00 90.25 452 GLU A N 1
ATOM 3342 C CA . GLU A 1 452 ? 5.544 6.486 -0.795 1.00 90.25 452 GLU A CA 1
ATOM 3343 C C . GLU A 1 452 ? 5.224 5.435 0.280 1.00 90.25 452 GLU A C 1
ATOM 3345 O O . GLU A 1 452 ? 4.961 4.278 -0.050 1.00 90.25 452 GLU A O 1
ATOM 3350 N N . ARG A 1 453 ? 5.171 5.829 1.563 1.00 88.19 453 ARG A N 1
ATOM 3351 C CA . ARG A 1 453 ? 4.869 4.910 2.679 1.00 88.19 453 ARG A CA 1
ATOM 3352 C C . ARG A 1 453 ? 3.453 4.337 2.627 1.00 88.19 453 ARG A C 1
ATOM 3354 O O . ARG A 1 453 ? 3.271 3.144 2.870 1.00 88.19 453 ARG A O 1
ATOM 3361 N N . LEU A 1 454 ? 2.451 5.154 2.299 1.00 90.00 454 LEU A N 1
ATOM 3362 C CA . LEU A 1 454 ? 1.068 4.688 2.151 1.00 90.00 454 LEU A CA 1
ATOM 3363 C C . LEU A 1 454 ? 0.950 3.674 1.008 1.00 90.00 454 LEU A C 1
ATOM 3365 O O . LEU A 1 454 ? 0.306 2.635 1.175 1.00 90.00 454 LEU A O 1
ATOM 3369 N N . LYS A 1 455 ? 1.616 3.926 -0.126 1.00 91.75 455 LYS A N 1
ATOM 3370 C CA . LYS A 1 455 ? 1.614 2.994 -1.256 1.00 91.75 455 LYS A CA 1
ATOM 3371 C C . LYS A 1 455 ? 2.421 1.728 -0.962 1.00 91.75 455 LYS A C 1
ATOM 3373 O O . LYS A 1 455 ? 1.984 0.641 -1.328 1.00 91.75 455 LYS A O 1
ATOM 3378 N N . GLN A 1 456 ? 3.529 1.836 -0.229 1.00 90.19 456 GLN A N 1
ATOM 3379 C CA . GLN A 1 456 ? 4.279 0.684 0.276 1.00 90.19 456 GLN A CA 1
ATOM 3380 C C . GLN A 1 456 ? 3.408 -0.200 1.180 1.00 90.19 456 GLN A C 1
ATOM 3382 O O . GLN A 1 456 ? 3.428 -1.417 1.017 1.00 90.19 456 GLN A O 1
ATOM 3387 N N . SER A 1 457 ? 2.609 0.389 2.078 1.00 91.12 457 SER A N 1
ATOM 3388 C CA . SER A 1 457 ? 1.644 -0.348 2.910 1.00 91.12 457 SER A CA 1
ATOM 3389 C C . SER A 1 457 ? 0.626 -1.116 2.061 1.00 91.12 457 SER A C 1
ATOM 3391 O O . SER A 1 457 ? 0.518 -2.334 2.205 1.00 91.12 457 SER A O 1
ATOM 3393 N N . GLN A 1 458 ? -0.026 -0.445 1.101 1.00 90.06 458 GLN A N 1
ATOM 3394 C CA . GLN A 1 458 ? -0.975 -1.080 0.170 1.00 90.06 458 GLN A CA 1
ATOM 3395 C C . GLN A 1 458 ? -0.366 -2.218 -0.655 1.00 90.06 458 GLN A C 1
ATOM 3397 O O . GLN A 1 458 ? -1.045 -3.202 -0.920 1.00 90.06 458 GLN A O 1
ATOM 3402 N N . ASN A 1 459 ? 0.881 -2.062 -1.102 1.00 90.62 459 ASN A N 1
ATOM 3403 C CA . ASN A 1 459 ? 1.544 -3.038 -1.964 1.00 90.62 459 ASN A CA 1
ATOM 3404 C C . ASN A 1 459 ? 2.160 -4.212 -1.177 1.00 90.62 459 ASN A C 1
ATOM 3406 O O . ASN A 1 459 ? 2.450 -5.245 -1.774 1.00 90.62 459 ASN A O 1
ATOM 3410 N N . SER A 1 460 ? 2.418 -4.046 0.128 1.00 89.75 460 SER A N 1
ATOM 3411 C CA . SER A 1 460 ? 3.076 -5.071 0.957 1.00 89.75 460 SER A CA 1
ATOM 3412 C C . SER A 1 460 ? 2.078 -5.918 1.742 1.00 89.75 460 SER A C 1
ATOM 3414 O O . SER A 1 460 ? 2.228 -7.135 1.795 1.00 89.75 460 SER A O 1
ATOM 3416 N N . ALA A 1 461 ? 1.087 -5.286 2.376 1.00 91.94 461 ALA A N 1
ATOM 3417 C CA . ALA A 1 461 ? 0.048 -5.990 3.116 1.00 91.94 461 ALA A CA 1
ATOM 3418 C C . ALA A 1 461 ? -1.024 -6.545 2.165 1.00 91.94 461 ALA A C 1
ATOM 3420 O O . ALA A 1 461 ? -1.236 -6.007 1.080 1.00 91.94 461 ALA A O 1
ATOM 3421 N N . ALA A 1 462 ? -1.766 -7.561 2.606 1.00 94.56 462 ALA A N 1
ATOM 3422 C CA . ALA A 1 462 ? -3.053 -7.926 2.016 1.00 94.56 462 ALA A CA 1
ATOM 3423 C C . ALA A 1 462 ? -4.183 -7.375 2.910 1.00 94.56 462 ALA A C 1
ATOM 3425 O O . ALA A 1 462 ? -4.726 -8.125 3.724 1.00 94.56 462 ALA A O 1
ATOM 3426 N N . PRO A 1 463 ? -4.501 -6.065 2.863 1.00 95.19 463 PRO A N 1
ATOM 3427 C CA . PRO A 1 463 ? -5.422 -5.457 3.814 1.00 95.19 463 PRO A CA 1
ATOM 3428 C C . PRO A 1 463 ? -6.851 -5.976 3.628 1.00 95.19 463 PRO A C 1
ATOM 3430 O O . PRO A 1 463 ? -7.439 -5.836 2.555 1.00 95.19 463 PRO A O 1
ATOM 3433 N N . LEU A 1 464 ? -7.444 -6.494 4.704 1.00 96.06 464 LEU A N 1
ATOM 3434 C CA . LEU A 1 464 ? -8.883 -6.718 4.809 1.00 96.06 464 LEU A CA 1
ATOM 3435 C C . LEU A 1 464 ? -9.437 -5.915 5.988 1.00 96.06 464 LEU A C 1
ATOM 3437 O O . LEU A 1 464 ? -8.846 -5.903 7.066 1.00 96.06 464 LEU A O 1
ATOM 3441 N N . THR A 1 465 ? -10.582 -5.256 5.796 1.00 97.38 465 THR A N 1
ATOM 3442 C CA . THR A 1 465 ? -11.286 -4.549 6.874 1.00 97.38 465 THR A CA 1
ATOM 3443 C C . THR A 1 465 ? -12.554 -5.292 7.278 1.00 97.38 465 THR A C 1
ATOM 3445 O O . THR A 1 465 ? -13.394 -5.606 6.437 1.00 97.38 465 THR A O 1
ATOM 3448 N N . THR A 1 466 ? -12.714 -5.535 8.579 1.00 96.31 466 THR A N 1
ATOM 3449 C CA . THR A 1 466 ? -13.972 -6.001 9.186 1.00 96.31 466 THR A CA 1
ATOM 3450 C C . THR A 1 466 ? -14.578 -4.905 10.066 1.00 96.31 466 THR A C 1
ATOM 3452 O O . THR A 1 466 ? -13.862 -4.012 10.524 1.00 96.31 466 THR A O 1
ATOM 3455 N N . PHE A 1 467 ? -15.895 -4.946 10.279 1.00 96.88 467 PHE A N 1
ATOM 3456 C CA . PHE A 1 467 ? -16.659 -3.881 10.934 1.00 96.88 467 PHE A CA 1
ATOM 3457 C C . PHE A 1 467 ? -17.617 -4.430 11.994 1.00 96.88 467 PHE A C 1
ATOM 3459 O O . PHE A 1 467 ? -18.297 -5.433 11.774 1.00 96.88 467 PHE A O 1
ATOM 3466 N N . ASN A 1 468 ? -17.753 -3.709 13.107 1.00 96.00 468 ASN A N 1
ATOM 3467 C CA . ASN A 1 468 ? -18.776 -3.960 14.122 1.00 96.00 468 ASN A CA 1
ATOM 3468 C C . ASN A 1 468 ? -19.378 -2.641 14.626 1.00 96.00 468 ASN A C 1
ATOM 3470 O O . ASN A 1 468 ? -18.682 -1.637 14.745 1.00 96.00 468 ASN A O 1
ATOM 3474 N N . GLU A 1 469 ? -20.666 -2.651 14.976 1.00 95.12 469 GLU A N 1
ATOM 3475 C CA . GLU A 1 469 ? -21.283 -1.576 15.763 1.00 95.12 469 GLU A CA 1
ATOM 3476 C C . GLU A 1 469 ? -21.254 -1.891 17.267 1.00 95.12 469 GLU A C 1
ATOM 3478 O O . GLU A 1 469 ? -21.303 -3.057 17.674 1.00 95.12 469 GLU A O 1
ATOM 3483 N N . VAL A 1 470 ? -21.179 -0.844 18.089 1.00 97.19 470 VAL A N 1
ATOM 3484 C CA . VAL A 1 470 ? -21.017 -0.889 19.551 1.00 97.19 470 VAL A CA 1
ATOM 3485 C C . VAL A 1 470 ? -22.009 0.077 20.206 1.00 97.19 470 VAL A C 1
ATOM 3487 O O . VAL A 1 470 ? -22.092 1.234 19.785 1.00 97.19 470 VAL A O 1
ATOM 3490 N N . ASP A 1 471 ? -22.747 -0.374 21.225 1.00 97.44 471 ASP A N 1
ATOM 3491 C CA . ASP A 1 471 ? -23.565 0.487 22.092 1.00 97.44 471 ASP A CA 1
ATOM 3492 C C . ASP A 1 471 ? -22.678 1.161 23.153 1.00 97.44 471 ASP A C 1
ATOM 3494 O O . ASP A 1 471 ? -22.146 0.519 24.058 1.00 97.44 471 ASP A O 1
ATOM 3498 N N . MET A 1 472 ? -22.521 2.482 23.057 1.00 97.56 472 MET A N 1
ATOM 3499 C CA . MET A 1 472 ? -21.661 3.264 23.950 1.00 97.56 472 MET A CA 1
ATOM 3500 C C . MET A 1 472 ? -22.366 3.682 25.252 1.00 97.56 472 MET A C 1
ATOM 3502 O O . MET A 1 472 ? -21.791 4.426 26.049 1.00 97.56 472 MET A O 1
ATOM 3506 N N . SER A 1 473 ? -23.602 3.236 25.507 1.00 97.19 473 SER A N 1
ATOM 3507 C CA . SER A 1 473 ? -24.399 3.685 26.662 1.00 97.19 473 SER A CA 1
ATOM 3508 C C . SER A 1 473 ? -23.677 3.505 27.994 1.00 97.19 473 SER A C 1
ATOM 3510 O O . SER A 1 473 ? -23.551 4.464 28.758 1.00 97.19 473 SER A O 1
ATOM 3512 N N . SER A 1 474 ? -23.165 2.302 28.262 1.00 96.19 474 SER A N 1
ATOM 3513 C CA . SER A 1 474 ? -22.554 1.965 29.552 1.00 96.19 474 SER A CA 1
ATOM 3514 C C . SER A 1 474 ? -21.214 2.666 29.781 1.00 96.19 474 SER A C 1
ATOM 3516 O O . SER A 1 474 ? -20.907 3.048 30.911 1.00 96.19 474 SER A O 1
ATOM 3518 N N . ILE A 1 475 ? -20.435 2.912 28.724 1.00 96.06 475 ILE A N 1
ATOM 3519 C CA . ILE A 1 475 ? -19.163 3.635 28.844 1.00 96.06 475 ILE A CA 1
ATOM 3520 C C . ILE A 1 475 ? -19.375 5.149 28.983 1.00 96.06 475 ILE A C 1
ATOM 3522 O O . ILE A 1 475 ? -18.669 5.807 29.749 1.00 96.06 475 ILE A O 1
ATOM 3526 N N . ILE A 1 476 ? -20.412 5.697 28.337 1.00 97.06 476 ILE A N 1
ATOM 3527 C CA . ILE A 1 476 ? -20.853 7.087 28.520 1.00 97.06 476 ILE A CA 1
ATOM 3528 C C . ILE A 1 476 ? -21.417 7.304 29.932 1.00 97.06 476 ILE A C 1
ATOM 3530 O O . ILE A 1 476 ? -21.199 8.368 30.514 1.00 97.06 476 ILE A O 1
ATOM 3534 N N . GLU A 1 477 ? -22.126 6.326 30.499 1.00 96.69 477 GLU A N 1
ATOM 3535 C CA . GLU A 1 477 ? -22.608 6.362 31.885 1.00 96.69 477 GLU A CA 1
ATOM 3536 C C . GLU A 1 477 ? -21.443 6.369 32.888 1.00 96.69 477 GLU A C 1
ATOM 3538 O O . GLU A 1 477 ? -21.364 7.275 33.721 1.00 96.69 477 GLU A O 1
ATOM 3543 N N . LEU A 1 478 ? -20.488 5.442 32.745 1.00 93.94 478 LEU A N 1
ATOM 3544 C CA . LEU A 1 478 ? -19.270 5.390 33.564 1.00 93.94 478 LEU A CA 1
ATOM 3545 C C . LEU A 1 478 ? -18.474 6.702 33.479 1.00 93.94 478 LEU A C 1
ATOM 3547 O O . LEU A 1 478 ? -18.068 7.257 34.504 1.00 93.94 478 LEU A O 1
ATOM 3551 N N . TRP A 1 479 ? -18.301 7.244 32.271 1.00 94.69 479 TRP A N 1
ATOM 3552 C CA . TRP A 1 479 ? -17.645 8.535 32.063 1.00 94.69 479 TRP A CA 1
ATOM 3553 C C . TRP A 1 479 ? -18.391 9.682 32.759 1.00 94.69 479 TRP A C 1
ATOM 3555 O O . TRP A 1 479 ? -17.772 10.470 33.475 1.00 94.69 479 TRP A O 1
ATOM 3565 N N . LYS A 1 480 ? -19.722 9.771 32.607 1.00 96.88 480 LYS A N 1
ATOM 3566 C CA . LYS A 1 480 ? -20.545 10.800 33.273 1.00 96.88 480 LYS A CA 1
ATOM 3567 C C . LYS A 1 480 ? -20.401 10.751 34.794 1.00 96.88 480 LYS A C 1
ATOM 3569 O O . LYS A 1 480 ? -20.358 11.818 35.404 1.00 96.88 480 LYS A O 1
ATOM 3574 N N . LEU A 1 481 ? -20.318 9.551 35.372 1.00 95.50 481 LEU A N 1
ATOM 3575 C CA . LEU A 1 481 ? -20.219 9.332 36.815 1.00 95.50 481 LEU A CA 1
ATOM 3576 C C . LEU A 1 481 ? -18.860 9.759 37.397 1.00 95.50 481 LEU A C 1
ATOM 3578 O O . LEU A 1 481 ? -18.825 10.325 38.487 1.00 95.50 481 LEU A O 1
ATOM 3582 N N . HIS A 1 482 ? -17.754 9.522 36.681 1.00 94.50 482 HIS A N 1
ATOM 3583 C CA . HIS A 1 482 ? -16.401 9.666 37.244 1.00 94.50 482 HIS A CA 1
ATOM 3584 C C . HIS A 1 482 ? -15.556 10.820 36.686 1.00 94.50 482 HIS A C 1
ATOM 3586 O O . HIS A 1 482 ? -14.566 11.190 37.315 1.00 94.50 482 HIS A O 1
ATOM 3592 N N . LYS A 1 483 ? -15.917 11.431 35.549 1.00 93.88 483 LYS A N 1
ATOM 3593 C CA . LYS A 1 483 ? -15.076 12.443 34.871 1.00 93.88 483 LYS A CA 1
ATOM 3594 C C . LYS A 1 483 ? -14.631 13.626 35.747 1.00 93.88 483 LYS A C 1
ATOM 3596 O O . LYS A 1 483 ? -13.514 14.100 35.570 1.00 93.88 483 LYS A O 1
ATOM 3601 N N . ASN A 1 484 ? -15.481 14.101 36.664 1.00 95.81 484 ASN A N 1
ATOM 3602 C CA . ASN A 1 484 ? -15.169 15.245 37.529 1.00 95.81 484 ASN A CA 1
ATOM 3603 C C . ASN A 1 484 ? -14.229 14.814 38.666 1.00 95.81 484 ASN A C 1
ATOM 3605 O O . ASN A 1 484 ? -13.186 15.421 38.858 1.00 95.81 484 ASN A O 1
ATOM 3609 N N . ASP A 1 485 ? -14.553 13.709 39.343 1.00 95.56 485 ASP A N 1
ATOM 3610 C CA . ASP A 1 485 ? -13.764 13.135 40.441 1.00 95.56 485 ASP A CA 1
ATOM 3611 C C . ASP A 1 485 ? -12.341 12.740 39.996 1.00 95.56 485 ASP A C 1
ATOM 3613 O O . ASP A 1 485 ? -11.360 13.003 40.692 1.00 95.56 485 ASP A O 1
ATOM 3617 N N . VAL A 1 486 ? -12.209 12.166 38.794 1.00 93.81 486 VAL A N 1
ATOM 3618 C CA . VAL A 1 486 ? -10.902 11.860 38.188 1.00 93.81 486 VAL A CA 1
ATOM 3619 C C . VAL A 1 486 ? -10.130 13.144 37.875 1.00 93.81 486 VAL A C 1
ATOM 3621 O O . VAL A 1 486 ? -8.947 13.225 38.208 1.00 93.81 486 VAL A O 1
ATOM 3624 N N . LEU A 1 487 ? -10.781 14.157 37.292 1.00 95.06 487 LEU A N 1
ATOM 3625 C CA . LEU A 1 487 ? -10.143 15.438 36.975 1.00 95.06 487 LEU A CA 1
ATOM 3626 C C . LEU A 1 487 ? -9.648 16.156 38.240 1.00 95.06 487 LEU A C 1
ATOM 3628 O O . LEU A 1 487 ? -8.503 16.599 38.271 1.00 95.06 487 LEU A O 1
ATOM 3632 N N . GLU A 1 488 ? -10.469 16.215 39.290 1.00 96.25 488 GLU A N 1
ATOM 3633 C CA . GLU A 1 488 ? -10.130 16.843 40.573 1.00 96.25 488 GLU A CA 1
ATOM 3634 C C . GLU A 1 488 ? -8.968 16.133 41.285 1.00 96.25 488 GLU A C 1
ATOM 3636 O O . GLU A 1 488 ? -8.073 16.795 41.811 1.00 96.25 488 GLU A O 1
ATOM 3641 N N . ARG A 1 489 ? -8.936 14.792 41.280 1.00 95.31 489 ARG A N 1
ATOM 3642 C CA . ARG A 1 489 ? -7.883 14.021 41.968 1.00 95.31 489 ARG A CA 1
ATOM 3643 C C . ARG A 1 489 ? -6.570 13.910 41.199 1.00 95.31 489 ARG A C 1
ATOM 3645 O O . ARG A 1 489 ? -5.525 13.753 41.825 1.00 95.31 489 ARG A O 1
ATOM 3652 N N . THR A 1 490 ? -6.615 13.902 39.867 1.00 93.81 490 THR A N 1
ATOM 3653 C CA . THR A 1 490 ? -5.461 13.512 39.028 1.00 93.81 490 THR A CA 1
ATOM 3654 C C . THR A 1 490 ? -5.003 14.595 38.054 1.00 93.81 490 THR A C 1
ATOM 3656 O O . THR A 1 490 ? -4.002 14.405 37.361 1.00 93.81 490 THR A O 1
ATOM 3659 N N . GLY A 1 491 ? -5.747 15.700 37.938 1.00 93.69 491 GLY A N 1
ATOM 3660 C CA . GLY A 1 491 ? -5.536 16.732 36.917 1.00 93.69 491 GLY A CA 1
ATOM 3661 C C . GLY A 1 491 ? -5.803 16.262 35.480 1.00 93.69 491 GLY A C 1
ATOM 3662 O O . GLY A 1 491 ? -5.640 17.040 34.544 1.00 93.69 491 GLY A O 1
ATOM 3663 N N . THR A 1 492 ? -6.213 15.004 35.283 1.00 94.12 492 THR A N 1
ATOM 3664 C CA . THR A 1 492 ? -6.371 14.385 33.963 1.00 94.12 492 THR A CA 1
ATOM 3665 C C . THR A 1 492 ? -7.843 14.364 33.568 1.00 94.12 492 THR A C 1
ATOM 3667 O O . THR A 1 492 ? -8.693 13.844 34.290 1.00 94.12 492 THR A O 1
ATOM 3670 N N . LYS A 1 493 ? -8.164 14.917 32.395 1.00 93.88 493 LYS A N 1
ATOM 3671 C CA . LYS A 1 493 ? -9.522 14.868 31.846 1.00 93.88 493 LYS A CA 1
ATOM 3672 C C . LYS A 1 493 ? -9.806 13.462 31.318 1.00 93.88 493 LYS A C 1
ATOM 3674 O O . LYS A 1 493 ? -9.224 13.057 30.321 1.00 93.88 493 LYS A O 1
ATOM 3679 N N . LEU A 1 494 ? -10.739 12.754 31.951 1.00 93.00 494 LEU A N 1
ATOM 3680 C CA . LEU A 1 494 ? -11.205 11.452 31.473 1.00 93.00 494 LEU A CA 1
ATOM 3681 C C . LEU A 1 494 ? -11.906 11.594 30.107 1.00 93.00 494 LEU A C 1
ATOM 3683 O O . LEU A 1 494 ? -12.785 12.451 29.946 1.00 93.00 494 LEU A O 1
ATOM 3687 N N . GLY A 1 495 ? -11.541 10.748 29.147 1.00 92.38 495 GLY A N 1
ATOM 3688 C CA . GLY A 1 495 ? -12.167 10.613 27.833 1.00 92.38 495 GLY A CA 1
ATOM 3689 C C . GLY A 1 495 ? -12.755 9.212 27.631 1.00 92.38 495 GLY A C 1
ATOM 3690 O O . GLY A 1 495 ? -13.079 8.513 28.593 1.00 92.38 495 GLY A O 1
ATOM 3691 N N . PHE A 1 496 ? -12.920 8.818 26.366 1.00 93.56 496 PHE A N 1
ATOM 3692 C CA . PHE A 1 496 ? -13.246 7.437 25.984 1.00 93.56 496 PHE A CA 1
ATOM 3693 C C . PHE A 1 496 ? -12.015 6.667 25.492 1.00 93.56 496 PHE A C 1
ATOM 3695 O O . PHE A 1 496 ? -11.992 5.438 25.568 1.00 93.56 496 PHE A O 1
ATOM 3702 N N . MET A 1 497 ? -10.980 7.368 25.017 1.00 94.00 497 MET A N 1
ATOM 3703 C CA . MET A 1 497 ? -9.813 6.751 24.390 1.00 94.00 497 MET A CA 1
ATOM 3704 C C . MET A 1 497 ? -8.983 5.933 25.377 1.00 94.00 497 MET A C 1
ATOM 3706 O O . MET A 1 497 ? -8.490 4.875 24.996 1.00 94.00 497 MET A O 1
ATOM 3710 N N . GLY A 1 498 ? -8.903 6.317 26.652 1.00 94.56 498 GLY A N 1
ATOM 3711 C CA . GLY A 1 498 ? -8.274 5.495 27.690 1.00 94.56 498 GLY A CA 1
ATOM 3712 C C . GLY A 1 498 ? -8.982 4.156 27.898 1.00 94.56 498 GLY A C 1
ATOM 3713 O O . GLY A 1 498 ? -8.329 3.132 28.091 1.00 94.56 498 GLY A O 1
ATOM 3714 N N . ALA A 1 499 ? -10.312 4.134 27.786 1.00 95.38 499 ALA A N 1
ATOM 3715 C CA . ALA A 1 499 ? -11.096 2.909 27.901 1.00 95.38 499 ALA A CA 1
ATOM 3716 C C . ALA A 1 499 ? -10.991 2.037 26.636 1.00 95.38 499 ALA A C 1
ATOM 3718 O O . ALA A 1 499 ? -10.734 0.839 26.746 1.00 95.38 499 ALA A O 1
ATOM 3719 N N . ILE A 1 500 ? -11.106 2.637 25.443 1.00 96.69 500 ILE A N 1
ATOM 3720 C CA . ILE A 1 500 ? -10.942 1.950 24.147 1.00 96.69 500 ILE A CA 1
ATOM 3721 C C . ILE A 1 500 ? -9.535 1.347 24.036 1.00 96.69 500 ILE A C 1
ATOM 3723 O O . ILE A 1 500 ? -9.383 0.170 23.712 1.00 96.69 500 ILE A O 1
ATOM 3727 N N . THR A 1 501 ? -8.502 2.117 24.379 1.00 97.69 501 THR A N 1
ATOM 3728 C CA . THR A 1 501 ? -7.106 1.659 24.388 1.00 97.69 501 THR A CA 1
ATOM 3729 C C . THR A 1 501 ? -6.909 0.525 25.395 1.00 97.69 501 THR A C 1
ATOM 3731 O O . THR A 1 501 ? -6.277 -0.478 25.066 1.00 97.69 501 THR A O 1
ATOM 3734 N N . ARG A 1 502 ? -7.507 0.611 26.594 1.00 96.81 502 ARG A N 1
ATOM 3735 C CA . ARG A 1 502 ? -7.457 -0.481 27.581 1.00 96.81 502 ARG A CA 1
ATOM 3736 C C . ARG A 1 502 ? -8.165 -1.749 27.086 1.00 96.81 502 ARG A C 1
ATOM 3738 O O . ARG A 1 502 ? -7.643 -2.840 27.301 1.00 96.81 502 ARG A O 1
ATOM 3745 N N . ALA A 1 503 ? -9.294 -1.628 26.389 1.00 97.62 503 ALA A N 1
ATOM 3746 C CA . ALA A 1 503 ? -9.960 -2.765 25.749 1.00 97.62 503 ALA A CA 1
ATOM 3747 C C . ALA A 1 503 ? -9.103 -3.395 24.643 1.00 97.62 503 ALA A C 1
ATOM 3749 O O . ALA A 1 503 ? -9.021 -4.620 24.568 1.00 97.62 503 ALA A O 1
ATOM 3750 N N . CYS A 1 504 ? -8.416 -2.578 23.836 1.00 97.94 504 CYS A N 1
ATOM 3751 C CA . CYS A 1 504 ? -7.452 -3.065 22.848 1.00 97.94 504 CYS A CA 1
ATOM 3752 C C . CYS A 1 504 ? -6.317 -3.835 23.531 1.00 97.94 504 CYS A C 1
ATOM 3754 O O . CYS A 1 504 ? -6.050 -4.963 23.147 1.00 97.94 504 CYS A O 1
ATOM 3756 N N . VAL A 1 505 ? -5.708 -3.289 24.590 1.00 97.50 505 VAL A N 1
ATOM 3757 C CA . VAL A 1 505 ? -4.667 -3.971 25.386 1.00 97.50 505 VAL A CA 1
ATOM 3758 C C . VAL A 1 505 ? -5.120 -5.353 25.873 1.00 97.50 505 VAL A C 1
ATOM 3760 O O . VAL A 1 505 ? -4.363 -6.317 25.759 1.00 97.50 505 VAL A O 1
ATOM 3763 N N . LEU A 1 506 ? -6.339 -5.475 26.408 1.00 96.69 506 LEU A N 1
ATOM 3764 C CA . LEU A 1 506 ? -6.867 -6.762 26.877 1.00 96.69 506 LEU A CA 1
ATOM 3765 C C . LEU A 1 506 ? -7.138 -7.724 25.705 1.00 96.69 506 LEU A C 1
ATOM 3767 O O . LEU A 1 506 ? -6.718 -8.878 25.749 1.00 96.69 506 LEU A O 1
ATOM 3771 N N . ALA A 1 507 ? -7.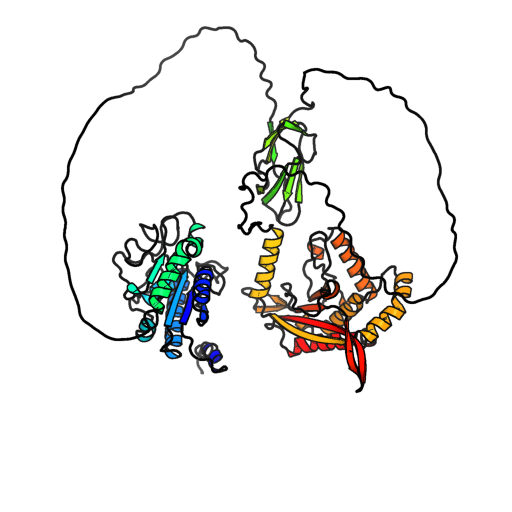738 -7.242 24.615 1.00 97.44 507 ALA A N 1
ATOM 3772 C CA . ALA A 1 507 ? -7.977 -8.050 23.419 1.00 97.44 507 ALA A CA 1
ATOM 3773 C C . ALA A 1 507 ? -6.675 -8.504 22.722 1.00 97.44 507 ALA A C 1
ATOM 3775 O O . ALA A 1 507 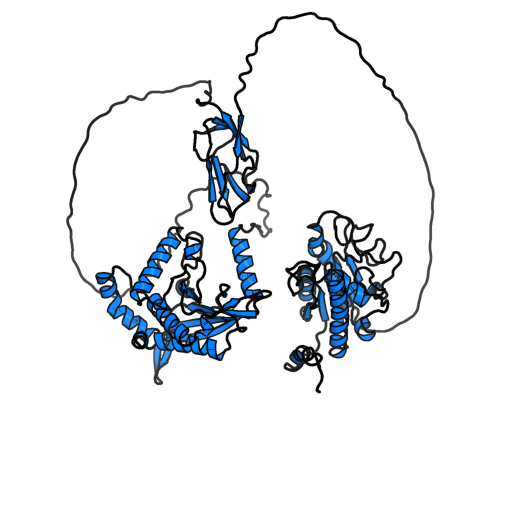? -6.613 -9.632 22.236 1.00 97.44 507 ALA A O 1
ATOM 3776 N N . LEU A 1 508 ? -5.623 -7.674 22.715 1.00 97.62 508 LEU A N 1
ATOM 3777 C CA . LEU A 1 508 ? -4.289 -8.002 22.192 1.00 97.62 508 LEU A CA 1
ATOM 3778 C C . LEU A 1 508 ? -3.562 -9.037 23.067 1.00 97.62 508 LEU A C 1
ATOM 3780 O O . LEU A 1 508 ? -2.812 -9.850 22.536 1.00 97.62 508 LEU A O 1
ATOM 3784 N N . ARG A 1 509 ? -3.789 -9.049 24.389 1.00 95.50 509 ARG A N 1
ATOM 3785 C CA . ARG A 1 509 ? -3.268 -10.104 25.283 1.00 95.50 509 ARG A CA 1
ATOM 3786 C C . ARG A 1 509 ? -3.905 -11.464 25.004 1.00 95.50 509 ARG A C 1
ATOM 3788 O O . ARG A 1 509 ? -3.201 -12.469 25.006 1.00 95.50 509 ARG A O 1
ATOM 3795 N N . ASP A 1 510 ? -5.209 -11.483 24.736 1.00 95.12 510 ASP A N 1
ATOM 3796 C CA . ASP A 1 510 ? -5.942 -12.707 24.391 1.00 95.12 510 ASP A CA 1
ATOM 3797 C C . ASP A 1 510 ? -5.650 -13.197 22.961 1.00 95.12 510 ASP A C 1
ATOM 3799 O O . ASP A 1 510 ? -5.719 -14.395 22.688 1.00 95.12 510 ASP A O 1
ATOM 3803 N N . LEU A 1 511 ? -5.342 -12.277 22.040 1.00 96.81 511 LEU A N 1
ATOM 3804 C CA . LEU A 1 511 ? -5.051 -12.544 20.628 1.00 96.81 511 LEU A CA 1
ATOM 3805 C C . LEU A 1 511 ? -3.683 -11.947 20.234 1.00 96.81 511 LEU A C 1
ATOM 3807 O O . LEU A 1 511 ? -3.626 -11.018 19.424 1.00 96.81 511 LEU A O 1
ATOM 3811 N N . PRO A 1 512 ? -2.558 -12.484 20.752 1.00 96.50 512 PRO A N 1
ATOM 3812 C CA . PRO A 1 512 ? -1.222 -11.897 20.579 1.00 96.50 512 PRO A CA 1
ATOM 3813 C C . PRO A 1 512 ? -0.739 -11.853 19.123 1.00 96.50 512 PRO A C 1
ATOM 3815 O O . PRO A 1 512 ? 0.142 -11.063 18.792 1.00 96.50 512 PRO A O 1
ATOM 3818 N N . ILE A 1 513 ? -1.338 -12.653 18.236 1.00 97.12 513 ILE A N 1
ATOM 3819 C CA . ILE A 1 513 ? -1.102 -12.601 16.787 1.00 97.12 513 ILE A CA 1
ATOM 3820 C C . ILE A 1 513 ? -1.537 -11.264 16.159 1.00 97.12 513 ILE A C 1
ATOM 3822 O O . ILE A 1 513 ? -0.937 -10.831 15.181 1.00 97.12 513 ILE A O 1
ATOM 3826 N N . VAL A 1 514 ? -2.498 -10.547 16.757 1.00 97.69 514 VAL A N 1
ATOM 3827 C CA . VAL A 1 514 ? -2.909 -9.202 16.303 1.00 97.69 514 VAL A CA 1
ATOM 3828 C C . VAL A 1 514 ? -1.837 -8.142 16.614 1.00 97.69 514 VAL A C 1
ATOM 3830 O O . VAL A 1 514 ? -1.745 -7.136 15.917 1.00 97.69 514 VAL A O 1
ATOM 3833 N N . ASN A 1 515 ? -0.984 -8.394 17.616 1.00 97.56 515 ASN A N 1
ATOM 3834 C CA . ASN A 1 515 ? 0.148 -7.544 18.015 1.00 97.56 515 ASN A CA 1
ATOM 3835 C C . ASN A 1 515 ? 1.480 -7.929 17.324 1.00 97.56 515 ASN A C 1
ATOM 3837 O O . ASN A 1 515 ? 2.533 -7.346 17.606 1.00 97.56 515 ASN A O 1
ATOM 3841 N N . ALA A 1 516 ? 1.469 -8.958 16.471 1.00 97.12 516 ALA A N 1
ATOM 3842 C CA . ALA A 1 516 ? 2.648 -9.418 15.746 1.00 97.12 516 ALA A CA 1
ATOM 3843 C C . ALA A 1 516 ? 2.920 -8.561 14.492 1.00 97.12 516 ALA A C 1
ATOM 3845 O O . ALA A 1 516 ? 2.106 -7.722 14.103 1.00 97.12 516 ALA A O 1
ATOM 3846 N N . SER A 1 517 ? 4.069 -8.773 13.849 1.00 95.69 517 SER A N 1
ATOM 3847 C CA . SER A 1 517 ? 4.392 -8.254 12.509 1.00 95.69 517 SER A CA 1
ATOM 3848 C C . SER A 1 517 ? 4.939 -9.349 11.604 1.00 95.69 517 SER A C 1
ATOM 3850 O O . SER A 1 517 ? 5.396 -10.387 12.083 1.00 95.69 517 SER A O 1
ATOM 3852 N N . ILE A 1 518 ? 4.955 -9.075 10.302 1.00 94.50 518 ILE A N 1
ATOM 3853 C CA . ILE A 1 518 ? 5.723 -9.842 9.320 1.00 94.50 518 ILE A CA 1
ATOM 3854 C C . ILE A 1 518 ? 7.017 -9.067 9.030 1.00 94.50 518 ILE A C 1
ATOM 3856 O O . ILE A 1 518 ? 6.977 -7.874 8.730 1.00 94.50 518 ILE A O 1
ATOM 3860 N N . GLU A 1 519 ? 8.163 -9.734 9.141 1.00 91.38 519 GLU A N 1
ATOM 3861 C CA . GLU A 1 519 ? 9.499 -9.188 8.883 1.00 91.38 519 GLU A CA 1
ATOM 3862 C C . GLU A 1 519 ? 10.280 -10.097 7.916 1.00 91.38 519 GLU A C 1
ATOM 3864 O O . GLU A 1 519 ? 9.928 -11.258 7.708 1.00 91.38 519 GLU A O 1
ATOM 3869 N N . GLY A 1 520 ? 11.332 -9.555 7.297 1.00 84.38 520 GLY A N 1
ATOM 3870 C CA . GLY A 1 520 ? 12.151 -10.237 6.287 1.00 84.38 520 GLY A CA 1
ATOM 3871 C C . GLY A 1 520 ? 12.098 -9.571 4.900 1.00 84.38 520 GLY A C 1
ATOM 3872 O O . GLY A 1 520 ? 11.377 -8.588 4.703 1.00 84.38 520 GLY A O 1
ATOM 3873 N N . PRO A 1 521 ? 12.886 -10.062 3.926 1.00 77.44 521 PRO A N 1
ATOM 3874 C CA . PRO A 1 521 ? 12.911 -9.526 2.565 1.00 77.44 521 PRO A CA 1
ATOM 3875 C C . PRO A 1 521 ? 11.601 -9.798 1.802 1.00 77.44 521 PRO A C 1
ATOM 3877 O O . PRO A 1 521 ? 10.838 -10.694 2.149 1.00 77.44 521 PRO A O 1
ATOM 3880 N N . ASN A 1 522 ? 11.356 -9.045 0.723 1.00 75.56 522 ASN A N 1
ATOM 3881 C CA . ASN A 1 522 ? 10.257 -9.271 -0.235 1.00 75.56 522 ASN A CA 1
ATOM 3882 C C . ASN A 1 522 ? 8.842 -9.340 0.385 1.00 75.56 522 ASN A C 1
ATOM 3884 O O . ASN A 1 522 ? 8.011 -10.140 -0.035 1.00 75.56 522 ASN A O 1
ATOM 3888 N N . GLY A 1 523 ? 8.568 -8.503 1.390 1.00 72.06 523 GLY A N 1
ATOM 3889 C CA . GLY A 1 523 ? 7.295 -8.493 2.124 1.00 72.06 523 GLY A CA 1
ATOM 3890 C C . GLY A 1 523 ? 7.297 -9.345 3.398 1.00 72.06 523 GLY A C 1
ATOM 3891 O O . GLY A 1 523 ? 6.355 -9.231 4.182 1.00 72.06 523 GLY A O 1
ATOM 3892 N N . GLY A 1 524 ? 8.361 -10.117 3.627 1.00 81.38 524 GLY A N 1
ATOM 3893 C CA . GLY A 1 524 ? 8.650 -10.827 4.867 1.00 81.38 524 GLY A CA 1
ATOM 3894 C C . GLY A 1 524 ? 8.174 -12.280 4.904 1.00 81.38 524 GLY A C 1
ATOM 3895 O O . GLY A 1 524 ? 7.108 -12.627 4.399 1.00 81.38 524 GLY A O 1
ATOM 3896 N N . ASP A 1 525 ? 9.000 -13.124 5.518 1.00 88.69 525 ASP A N 1
ATOM 3897 C CA . ASP A 1 525 ? 8.828 -14.573 5.685 1.00 88.69 525 ASP A CA 1
ATOM 3898 C C . ASP A 1 525 ? 8.785 -15.000 7.166 1.00 88.69 525 ASP A C 1
ATOM 3900 O O . ASP A 1 525 ? 8.521 -16.162 7.482 1.00 88.69 525 ASP A O 1
ATOM 3904 N N . THR A 1 526 ? 9.026 -14.056 8.080 1.00 93.31 526 THR A N 1
ATOM 3905 C CA . THR A 1 526 ? 9.230 -14.297 9.507 1.00 93.31 526 THR A CA 1
ATOM 3906 C C . THR A 1 526 ? 8.174 -13.556 10.322 1.00 93.31 526 THR A C 1
ATOM 3908 O O . THR A 1 526 ? 8.061 -12.335 10.251 1.00 93.31 526 THR A O 1
ATOM 3911 N N . ILE A 1 527 ? 7.407 -14.283 11.139 1.00 96.12 527 ILE A N 1
ATOM 3912 C CA . ILE A 1 527 ? 6.418 -13.687 12.048 1.00 96.12 527 ILE A CA 1
ATOM 3913 C C . ILE A 1 527 ? 7.105 -13.303 13.362 1.00 96.12 527 ILE A C 1
ATOM 3915 O O . ILE A 1 527 ? 7.636 -14.165 14.067 1.00 96.12 527 ILE A O 1
ATOM 3919 N N . VAL A 1 528 ? 7.051 -12.021 13.721 1.00 96.19 528 VAL A N 1
ATOM 3920 C CA . VAL A 1 528 ? 7.633 -11.480 14.955 1.00 96.19 528 VAL A CA 1
ATOM 3921 C C . VAL A 1 528 ? 6.528 -11.162 15.957 1.00 96.19 528 VAL A C 1
ATOM 3923 O O . VAL A 1 528 ? 5.780 -10.195 15.812 1.00 96.19 528 VAL A O 1
ATOM 3926 N N . TYR A 1 529 ? 6.442 -11.986 17.001 1.00 96.44 529 TYR A N 1
ATOM 3927 C CA . TYR A 1 529 ? 5.558 -11.775 18.147 1.00 96.44 529 TYR A CA 1
ATOM 3928 C C . TYR A 1 529 ? 6.195 -10.822 19.161 1.00 96.44 529 TYR A C 1
ATOM 3930 O O . TYR A 1 529 ? 7.397 -10.892 19.426 1.00 96.44 529 TYR A O 1
ATOM 3938 N N . ARG A 1 530 ? 5.378 -9.957 19.771 1.00 94.06 530 ARG A N 1
ATOM 3939 C CA . ARG A 1 530 ? 5.814 -8.978 20.776 1.00 94.06 530 ARG A CA 1
ATOM 3940 C C . ARG A 1 530 ? 5.051 -9.168 22.080 1.00 94.06 530 ARG A C 1
ATOM 3942 O O . ARG A 1 530 ? 3.824 -9.188 22.087 1.00 94.06 530 ARG A O 1
ATOM 3949 N N . ASN A 1 531 ? 5.802 -9.263 23.177 1.00 93.44 531 ASN A N 1
ATOM 3950 C CA . ASN A 1 531 ? 5.280 -9.441 24.540 1.00 93.44 531 ASN A CA 1
ATOM 3951 C C . ASN A 1 531 ? 4.987 -8.106 25.260 1.00 93.44 531 ASN A C 1
ATOM 3953 O O . ASN A 1 531 ? 4.669 -8.110 26.446 1.00 93.44 531 ASN A O 1
ATOM 3957 N N . TYR A 1 532 ? 5.119 -6.986 24.550 1.00 97.00 532 TYR A N 1
ATOM 3958 C CA . TYR A 1 532 ? 4.808 -5.622 24.981 1.00 97.00 532 TYR A CA 1
ATOM 3959 C C . TYR A 1 532 ? 3.820 -5.006 23.982 1.00 97.00 532 TYR A C 1
ATOM 3961 O O . TYR A 1 532 ? 3.763 -5.439 22.823 1.00 97.00 532 TYR A O 1
ATOM 3969 N N . ILE A 1 533 ? 3.023 -4.033 24.420 1.00 98.25 533 ILE A N 1
ATOM 3970 C CA . ILE A 1 533 ? 1.975 -3.410 23.608 1.00 98.25 533 ILE A CA 1
ATOM 3971 C C . ILE A 1 533 ? 2.246 -1.904 23.551 1.00 98.25 533 ILE A C 1
ATOM 3973 O O . ILE A 1 533 ? 1.956 -1.170 24.497 1.00 98.25 533 ILE A O 1
ATOM 3977 N N . ASP A 1 534 ? 2.777 -1.446 22.417 1.00 98.06 534 ASP A N 1
ATOM 3978 C CA . ASP A 1 534 ? 2.997 -0.025 22.139 1.00 98.06 534 ASP A CA 1
ATOM 3979 C C . ASP A 1 534 ? 1.925 0.458 21.154 1.00 98.06 534 ASP A C 1
ATOM 3981 O O . ASP A 1 534 ? 1.870 -0.010 20.016 1.00 98.06 534 ASP A O 1
ATOM 3985 N N . ILE A 1 535 ? 1.066 1.394 21.559 1.00 98.19 535 ILE A N 1
ATOM 3986 C CA . ILE A 1 535 ? -0.090 1.807 20.748 1.00 98.19 535 ILE A CA 1
ATOM 3987 C C . ILE A 1 535 ? 0.156 3.189 20.151 1.00 98.19 535 ILE A C 1
ATOM 3989 O O . ILE A 1 535 ? 0.250 4.185 20.869 1.00 98.19 535 ILE A O 1
ATOM 3993 N N . GLY A 1 536 ? 0.225 3.249 18.822 1.00 97.25 536 GLY A N 1
ATOM 3994 C CA . GLY A 1 536 ? 0.147 4.497 18.072 1.00 97.25 536 GLY A CA 1
ATOM 3995 C C . GLY A 1 536 ? -1.263 5.074 18.160 1.00 97.25 536 GLY A C 1
ATOM 3996 O O . GLY A 1 536 ? -2.216 4.389 17.797 1.00 97.25 536 GLY A O 1
ATOM 3997 N N . ILE A 1 537 ? -1.416 6.313 18.618 1.00 95.50 537 ILE A N 1
ATOM 3998 C CA . ILE A 1 537 ? -2.714 6.996 18.687 1.00 95.50 537 ILE A CA 1
ATOM 3999 C C . ILE A 1 537 ? -2.644 8.246 17.827 1.00 95.50 537 ILE A C 1
ATOM 4001 O O . ILE A 1 537 ? -1.744 9.070 17.967 1.00 95.50 537 ILE A O 1
ATOM 4005 N N . THR A 1 538 ? -3.586 8.359 16.902 1.00 90.50 538 THR A N 1
ATOM 4006 C CA . THR A 1 538 ? -3.599 9.428 15.904 1.00 90.50 538 THR A CA 1
ATOM 4007 C C . THR A 1 538 ? -4.100 10.735 16.524 1.00 90.50 538 THR A C 1
ATOM 4009 O O . THR A 1 538 ? -5.191 10.780 17.084 1.00 90.50 538 THR A O 1
ATOM 4012 N N . VAL A 1 539 ? -3.303 11.804 16.434 1.00 87.94 539 VAL A N 1
ATOM 4013 C CA . VAL A 1 539 ? -3.586 13.128 17.013 1.00 87.94 539 VAL A CA 1
ATOM 4014 C C . VAL A 1 539 ? -3.410 14.247 15.985 1.00 87.94 539 VAL A C 1
ATOM 4016 O O . VAL A 1 539 ? -2.626 14.147 15.038 1.00 87.94 539 VAL A O 1
ATOM 4019 N N . ALA A 1 540 ? -4.110 15.360 16.206 1.00 81.12 540 ALA A N 1
ATOM 4020 C CA . ALA A 1 540 ? -3.891 16.589 15.452 1.00 81.12 540 ALA A CA 1
ATOM 4021 C C . ALA A 1 540 ? -2.524 17.218 15.788 1.00 81.12 540 ALA A C 1
ATOM 4023 O O . ALA A 1 540 ? -2.131 17.321 16.954 1.00 81.12 540 ALA A O 1
ATOM 4024 N N . SER A 1 541 ? -1.828 17.672 14.750 1.00 85.12 541 SER A N 1
ATOM 4025 C CA . SER A 1 541 ? -0.510 18.306 14.781 1.00 85.12 541 SER A CA 1
ATOM 4026 C C . SER A 1 541 ? -0.540 19.618 13.991 1.00 85.12 541 SER A C 1
ATOM 4028 O O . SER A 1 541 ? -1.412 19.807 13.144 1.00 85.12 541 SER A O 1
ATOM 4030 N N . ALA A 1 542 ? 0.420 20.516 14.229 1.00 79.81 542 ALA A N 1
ATOM 4031 C CA . ALA A 1 542 ? 0.543 21.772 13.476 1.00 79.81 542 ALA A CA 1
ATOM 4032 C C . ALA A 1 542 ? 0.593 21.543 11.948 1.00 79.81 542 ALA A C 1
ATOM 4034 O O . ALA A 1 542 ? -0.045 22.267 11.189 1.00 79.81 542 ALA A O 1
ATOM 4035 N N . ASN A 1 543 ? 1.259 20.465 11.515 1.00 75.88 543 ASN A N 1
ATOM 4036 C CA . ASN A 1 543 ? 1.444 20.116 10.102 1.00 75.88 543 ASN A CA 1
ATOM 4037 C C . ASN A 1 543 ? 0.404 19.093 9.586 1.00 75.88 543 ASN A C 1
ATOM 4039 O O . ASN A 1 543 ? 0.616 18.454 8.553 1.00 75.88 543 ASN A O 1
ATOM 4043 N N . GLY A 1 544 ? -0.715 18.909 10.301 1.00 79.75 544 GLY A N 1
ATOM 4044 C CA . GLY A 1 544 ? -1.805 18.003 9.925 1.00 79.75 544 GLY A CA 1
ATOM 4045 C C . GLY A 1 544 ? -2.036 16.882 10.939 1.00 79.75 544 GLY A C 1
ATOM 4046 O O . GLY A 1 544 ? -2.489 17.129 12.054 1.00 79.75 544 GLY A O 1
ATOM 4047 N N . LEU A 1 545 ? -1.774 15.637 10.541 1.00 81.06 545 LEU A N 1
ATOM 4048 C CA . LEU A 1 545 ? -2.072 14.439 11.330 1.00 81.06 545 LEU A CA 1
ATOM 4049 C C . LEU A 1 545 ? -0.771 13.714 11.699 1.00 81.06 545 LEU A C 1
ATOM 4051 O O . LEU A 1 545 ? 0.072 13.493 10.832 1.00 81.06 545 LEU A O 1
ATOM 4055 N N . ALA A 1 546 ? -0.609 13.352 12.971 1.00 88.19 546 ALA A N 1
ATOM 4056 C CA . ALA A 1 546 ? 0.552 12.619 13.478 1.00 88.19 546 ALA A CA 1
ATOM 4057 C C . ALA A 1 546 ? 0.101 11.426 14.329 1.00 88.19 546 ALA A C 1
ATOM 4059 O O . ALA A 1 546 ? -0.978 11.459 14.915 1.00 88.19 546 ALA A O 1
ATOM 4060 N N . THR A 1 547 ? 0.935 10.393 14.446 1.00 93.56 547 THR A N 1
ATOM 4061 C CA . THR A 1 547 ? 0.601 9.171 15.201 1.00 93.56 547 THR A CA 1
ATOM 4062 C C . THR A 1 547 ? 1.703 8.869 16.225 1.00 93.56 547 THR A C 1
ATOM 4064 O O . THR A 1 547 ? 2.537 7.992 15.993 1.00 93.56 547 THR A O 1
ATOM 4067 N N . PRO A 1 548 ? 1.766 9.623 17.341 1.00 95.38 548 PRO A N 1
ATOM 4068 C CA . PRO A 1 548 ? 2.629 9.304 18.473 1.00 95.38 548 PRO A CA 1
ATOM 4069 C C . PRO A 1 548 ? 2.295 7.941 19.092 1.00 95.38 548 PRO A C 1
ATOM 4071 O O . PRO A 1 548 ? 1.153 7.484 19.061 1.00 95.38 548 PRO A O 1
ATOM 4074 N N . VAL A 1 549 ? 3.302 7.310 19.688 1.00 97.19 549 VAL A N 1
ATOM 4075 C CA . VAL A 1 549 ? 3.284 5.952 20.230 1.00 97.19 549 VAL A CA 1
ATOM 4076 C C . VAL A 1 549 ? 3.337 6.000 21.753 1.00 97.19 549 VAL A C 1
ATOM 4078 O O . VAL A 1 549 ? 4.329 6.426 22.348 1.00 97.19 549 VAL A O 1
ATOM 4081 N N . LEU A 1 550 ? 2.284 5.506 22.401 1.00 97.38 550 LEU A N 1
ATOM 4082 C CA . LEU A 1 550 ? 2.292 5.236 23.834 1.00 97.38 550 LEU A CA 1
ATOM 4083 C C . LEU A 1 550 ? 3.031 3.912 24.072 1.00 97.38 550 LEU A C 1
ATOM 4085 O O . LEU A 1 550 ? 2.721 2.909 23.433 1.00 97.38 550 LEU A O 1
ATOM 4089 N N . ARG A 1 551 ? 4.013 3.916 24.980 1.00 96.38 551 ARG A N 1
ATOM 4090 C CA . ARG A 1 551 ? 4.898 2.774 25.270 1.00 96.38 551 ARG A CA 1
ATOM 4091 C C . ARG A 1 551 ? 4.388 1.914 26.423 1.00 96.38 551 ARG A C 1
ATOM 4093 O O . ARG A 1 551 ? 3.971 2.475 27.433 1.00 96.38 551 ARG A O 1
ATOM 4100 N N . ASN A 1 552 ? 4.544 0.592 26.334 1.00 96.56 552 ASN A N 1
ATOM 4101 C CA . ASN A 1 552 ? 4.224 -0.384 27.390 1.00 96.56 552 ASN A CA 1
ATOM 4102 C C . ASN A 1 552 ? 2.815 -0.179 27.984 1.00 96.56 552 ASN A C 1
ATOM 4104 O O . ASN A 1 552 ? 2.616 -0.172 29.207 1.00 96.56 552 ASN A O 1
ATOM 4108 N N . VAL A 1 553 ? 1.829 0.054 27.114 1.00 97.25 553 VAL A N 1
ATOM 4109 C CA . VAL A 1 553 ? 0.461 0.457 27.486 1.00 97.25 553 VAL A CA 1
ATOM 4110 C C . VAL A 1 553 ? -0.230 -0.625 28.321 1.00 97.25 553 VAL A C 1
ATOM 4112 O O . VAL A 1 553 ? -1.128 -0.345 29.116 1.00 97.25 553 VAL A O 1
ATOM 4115 N N . GLU A 1 554 ? 0.240 -1.868 28.228 1.00 95.19 554 GLU A N 1
ATOM 4116 C CA . GLU A 1 554 ? -0.235 -2.984 29.035 1.00 95.19 554 GLU A CA 1
ATOM 4117 C C . GLU A 1 554 ? 0.046 -2.844 30.544 1.00 95.19 554 GLU A C 1
ATOM 4119 O O . GLU A 1 554 ? -0.636 -3.484 31.358 1.00 95.19 554 GLU A O 1
ATOM 4124 N N . THR A 1 555 ? 1.002 -1.987 30.920 1.00 95.75 555 THR A N 1
ATOM 4125 C CA . THR A 1 555 ? 1.320 -1.633 32.316 1.00 95.75 555 THR A CA 1
ATOM 4126 C C . THR A 1 555 ? 0.490 -0.467 32.860 1.00 95.75 555 THR A C 1
ATOM 4128 O O . THR A 1 555 ? 0.438 -0.275 34.074 1.00 95.75 555 THR A O 1
ATOM 4131 N N . MET A 1 556 ? -0.185 0.293 31.991 1.00 95.31 556 MET A N 1
ATOM 4132 C CA . MET A 1 556 ? -0.918 1.505 32.362 1.00 95.31 556 MET A CA 1
ATOM 4133 C C . MET A 1 556 ? -2.367 1.212 32.773 1.00 95.31 556 MET A C 1
ATOM 4135 O O . MET A 1 556 ? -3.029 0.316 32.235 1.00 95.31 556 MET A O 1
ATOM 4139 N N . ASP A 1 557 ? -2.885 2.013 33.705 1.00 93.44 557 ASP A N 1
ATOM 4140 C CA . ASP A 1 557 ? -4.317 2.111 33.978 1.00 93.44 557 ASP A CA 1
ATOM 4141 C C . ASP A 1 557 ? -4.994 3.117 33.026 1.00 93.44 557 ASP A C 1
ATOM 4143 O O . ASP A 1 557 ? -4.342 3.825 32.259 1.00 93.44 557 ASP A O 1
ATOM 4147 N N . MET A 1 558 ? -6.328 3.188 33.051 1.00 92.38 558 MET A N 1
ATOM 4148 C CA . MET A 1 558 ? -7.077 4.062 32.137 1.00 92.38 558 MET A CA 1
ATOM 4149 C C . MET A 1 558 ? -6.713 5.548 32.279 1.00 92.38 558 MET A C 1
ATOM 4151 O O . MET A 1 558 ? -6.748 6.272 31.287 1.00 92.38 558 MET A O 1
ATOM 4155 N N . VAL A 1 559 ? -6.356 6.011 33.483 1.00 94.62 559 VAL A N 1
ATOM 4156 C CA . VAL A 1 559 ? -6.022 7.424 33.728 1.00 94.62 559 VAL A CA 1
ATOM 4157 C C . VAL A 1 559 ? -4.610 7.743 33.239 1.00 94.62 559 VAL A C 1
ATOM 4159 O O . VAL A 1 559 ? -4.409 8.775 32.601 1.00 94.62 559 VAL A O 1
ATOM 4162 N N . GLY A 1 560 ? -3.645 6.847 33.461 1.00 96.25 560 GLY A N 1
ATOM 4163 C CA . GLY A 1 560 ? -2.299 6.953 32.901 1.00 96.25 560 GLY A CA 1
ATOM 4164 C C . GLY A 1 560 ? -2.300 6.941 31.372 1.00 96.25 560 GLY A C 1
ATOM 4165 O O . GLY A 1 560 ? -1.543 7.701 30.764 1.00 96.25 560 GLY A O 1
ATOM 4166 N N . ILE A 1 561 ? -3.200 6.173 30.745 1.00 96.88 561 ILE A N 1
ATOM 4167 C CA . ILE A 1 561 ? -3.399 6.217 29.290 1.00 96.88 561 ILE A CA 1
ATOM 4168 C C . ILE A 1 561 ? -3.932 7.591 28.859 1.00 96.88 561 ILE A C 1
ATOM 4170 O O . ILE A 1 561 ? -3.295 8.234 28.030 1.00 96.88 561 ILE A O 1
ATOM 4174 N N . GLU A 1 562 ? -5.041 8.081 29.431 1.00 95.62 562 GLU A N 1
ATOM 4175 C CA . GLU A 1 562 ? -5.605 9.401 29.069 1.00 95.62 562 GLU A CA 1
ATOM 4176 C C . GLU A 1 562 ? -4.595 10.539 29.253 1.00 95.62 562 GLU A C 1
ATOM 4178 O O . GLU A 1 562 ? -4.480 11.417 28.398 1.00 95.62 562 GLU A O 1
ATOM 4183 N N . LYS A 1 563 ? -3.810 10.505 30.337 1.00 96.50 563 LYS A N 1
ATOM 4184 C CA . LYS A 1 563 ? -2.734 11.471 30.563 1.00 96.50 563 LYS A CA 1
ATOM 4185 C C . LYS A 1 563 ? -1.677 11.400 29.460 1.00 96.50 563 LYS A C 1
ATOM 4187 O O . LYS A 1 563 ? -1.318 12.429 28.898 1.00 96.50 563 LYS A O 1
ATOM 4192 N N . SER A 1 564 ? -1.233 10.195 29.105 1.00 96.12 564 SER A N 1
ATOM 4193 C CA . SER A 1 564 ? -0.246 9.993 28.036 1.00 96.12 564 SER A CA 1
ATOM 4194 C C . SER A 1 564 ? -0.763 10.477 26.673 1.00 96.12 564 SER A C 1
ATOM 4196 O O . SER A 1 564 ? -0.014 11.096 25.918 1.00 96.12 564 SER A O 1
ATOM 4198 N N . ILE A 1 565 ? -2.052 10.264 26.373 1.00 95.25 565 ILE A N 1
ATOM 4199 C CA . ILE A 1 565 ? -2.713 10.800 25.169 1.00 95.25 565 ILE A CA 1
ATOM 4200 C C . ILE A 1 565 ? -2.740 12.333 25.208 1.00 95.25 565 ILE A C 1
ATOM 4202 O O . ILE A 1 565 ? -2.405 12.978 24.213 1.00 95.25 565 ILE A O 1
ATOM 4206 N N . ALA A 1 566 ? -3.111 12.930 26.344 1.00 94.06 566 ALA A N 1
ATOM 4207 C CA . ALA A 1 566 ? -3.175 14.381 26.505 1.00 94.06 566 ALA A CA 1
ATOM 4208 C C . ALA A 1 566 ? -1.798 15.045 26.330 1.00 94.06 566 ALA A C 1
ATOM 4210 O O . ALA A 1 566 ? -1.692 16.027 25.587 1.00 94.06 566 ALA A O 1
ATOM 4211 N N . ASP A 1 567 ? -0.753 14.476 26.938 1.00 94.69 567 ASP A N 1
ATOM 4212 C CA . ASP A 1 567 ? 0.632 14.948 26.835 1.00 94.69 567 ASP A CA 1
ATOM 4213 C C . ASP A 1 567 ? 1.131 14.879 25.375 1.00 94.69 567 ASP A C 1
ATOM 4215 O O . ASP A 1 567 ? 1.663 15.860 24.844 1.00 94.69 567 ASP A O 1
ATOM 4219 N N . MET A 1 568 ? 0.884 13.765 24.671 1.00 94.75 568 MET A N 1
ATOM 4220 C CA . MET A 1 568 ? 1.250 13.610 23.253 1.00 94.75 568 MET A CA 1
ATOM 4221 C C . MET A 1 568 ? 0.435 14.521 22.324 1.00 94.75 568 MET A C 1
ATOM 4223 O O . MET A 1 568 ? 0.989 15.134 21.409 1.00 94.75 568 MET A O 1
ATOM 4227 N N . GLY A 1 569 ? -0.861 14.699 22.585 1.00 92.19 569 GLY A N 1
ATOM 4228 C CA . GLY A 1 569 ? -1.709 15.649 21.861 1.00 92.19 569 GLY A CA 1
ATOM 4229 C C . GLY A 1 569 ? -1.339 17.114 22.127 1.00 92.19 569 GLY A C 1
ATOM 4230 O O . GLY A 1 569 ? -1.582 17.981 21.284 1.00 92.19 569 GLY A O 1
ATOM 4231 N N . GLN A 1 570 ? -0.745 17.435 23.280 1.00 93.19 570 GLN A N 1
ATOM 4232 C CA . GLN A 1 570 ? -0.164 18.755 23.541 1.00 93.19 570 GLN A CA 1
ATOM 4233 C C . GLN A 1 570 ? 1.177 18.929 22.814 1.00 93.19 570 GLN A C 1
ATOM 4235 O O . GLN A 1 570 ? 1.375 19.966 22.180 1.00 93.19 570 GLN A O 1
ATOM 4240 N N . LYS A 1 571 ? 2.065 17.921 22.820 1.00 93.94 571 LYS A N 1
ATOM 4241 C CA . LYS A 1 571 ? 3.287 17.930 21.993 1.00 93.94 571 LYS A CA 1
ATOM 4242 C C . LYS A 1 571 ? 2.967 18.140 20.509 1.00 93.94 571 LYS A C 1
ATOM 4244 O O . LYS A 1 571 ? 3.588 19.000 19.890 1.00 93.94 571 LYS A O 1
ATOM 4249 N N . GLY A 1 572 ? 1.990 17.411 19.961 1.00 92.25 572 GLY A N 1
ATOM 4250 C CA . GLY A 1 572 ? 1.593 17.488 18.548 1.00 92.25 572 GLY A CA 1
ATOM 4251 C C . GLY A 1 572 ? 1.120 18.880 18.136 1.00 92.25 572 GLY A C 1
ATOM 4252 O O . GLY A 1 572 ? 1.664 19.469 17.203 1.00 92.25 572 GLY A O 1
ATOM 4253 N N . ARG A 1 573 ? 0.177 19.461 18.888 1.00 90.75 573 ARG A N 1
ATOM 4254 C CA . ARG A 1 573 ? -0.301 20.838 18.651 1.00 90.75 573 ARG A CA 1
ATOM 4255 C C . ARG A 1 573 ? 0.797 21.896 18.786 1.00 90.75 573 ARG A C 1
ATOM 4257 O O . ARG A 1 573 ? 0.741 22.904 18.096 1.00 90.75 573 ARG A O 1
ATOM 4264 N N . ASN A 1 574 ? 1.798 21.650 19.629 1.00 93.12 574 ASN A N 1
ATOM 4265 C CA . ASN A 1 574 ? 2.938 22.545 19.821 1.00 93.12 574 ASN A CA 1
ATOM 4266 C C . ASN A 1 574 ? 4.085 22.325 18.811 1.00 93.12 574 ASN A C 1
ATOM 4268 O O . ASN A 1 574 ? 5.110 22.990 18.943 1.00 93.12 574 ASN A O 1
ATOM 4272 N N . GLY A 1 575 ? 3.973 21.374 17.873 1.00 90.31 575 GLY A N 1
ATOM 4273 C CA . GLY A 1 575 ? 5.055 21.029 16.938 1.00 90.31 575 GLY A CA 1
ATOM 4274 C C . GLY A 1 575 ? 6.273 20.354 17.592 1.00 90.31 575 GLY A C 1
ATOM 4275 O O . GLY A 1 575 ? 7.372 20.423 17.056 1.00 90.31 575 GLY A O 1
ATOM 4276 N N . LYS A 1 576 ? 6.104 19.724 18.765 1.00 93.06 576 LYS A N 1
ATOM 4277 C CA . LYS A 1 576 ? 7.189 19.161 19.603 1.00 93.06 576 LYS A CA 1
ATOM 4278 C C 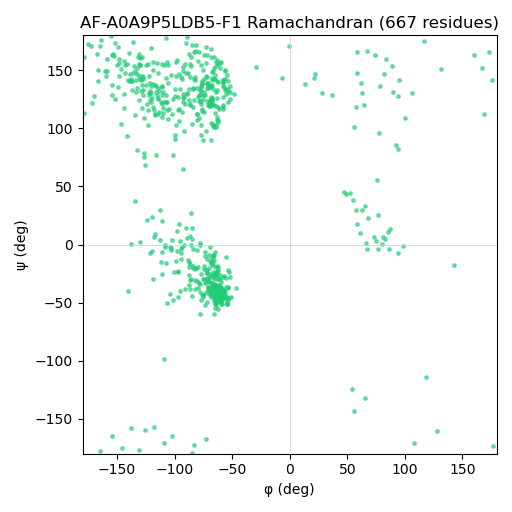. LYS A 1 576 ? 7.213 17.627 19.668 1.00 93.06 576 LYS A C 1
ATOM 4280 O O . LYS A 1 576 ? 7.752 17.071 20.622 1.00 93.06 576 LYS A O 1
ATOM 4285 N N . LEU A 1 577 ? 6.591 16.940 18.709 1.00 91.88 577 LEU A N 1
ATOM 4286 C CA . LEU A 1 577 ? 6.720 15.483 18.576 1.00 91.88 577 LEU A CA 1
ATOM 4287 C C . LEU A 1 577 ? 8.061 15.145 17.925 1.00 91.88 577 LEU A C 1
ATOM 4289 O O . LEU A 1 577 ? 8.377 15.683 16.866 1.00 91.88 577 LEU A O 1
ATOM 4293 N N . THR A 1 578 ? 8.830 14.249 18.541 1.00 91.12 578 THR A N 1
ATOM 4294 C CA . THR A 1 578 ? 10.090 13.767 17.958 1.00 91.12 578 THR A CA 1
ATOM 4295 C C . THR A 1 578 ? 9.869 12.525 17.086 1.00 91.12 578 THR A C 1
ATOM 4297 O O . THR A 1 578 ? 8.773 11.962 17.028 1.00 91.12 578 THR A O 1
ATOM 4300 N N . ILE A 1 579 ? 10.912 12.064 16.392 1.00 85.88 579 ILE A N 1
ATOM 4301 C CA . ILE A 1 579 ? 10.843 10.836 15.581 1.00 85.88 579 ILE A CA 1
ATOM 4302 C C . ILE A 1 579 ? 10.660 9.607 16.488 1.00 85.88 579 ILE A C 1
ATOM 4304 O O . ILE A 1 579 ? 9.918 8.682 16.149 1.00 85.88 579 ILE A O 1
ATOM 4308 N N . GLU A 1 580 ? 11.274 9.620 17.670 1.00 90.31 580 GLU A N 1
ATOM 4309 C CA . GLU A 1 580 ? 11.187 8.576 18.697 1.00 90.31 580 GLU A CA 1
ATOM 4310 C C . GLU A 1 580 ? 9.779 8.484 19.302 1.00 90.31 580 GLU A C 1
ATOM 4312 O O . GLU A 1 580 ? 9.307 7.374 19.573 1.00 90.31 580 GLU A O 1
ATOM 4317 N N . ASP A 1 581 ? 9.095 9.629 19.454 1.00 93.12 581 ASP A N 1
ATOM 4318 C CA . ASP A 1 581 ? 7.685 9.688 19.861 1.00 93.12 581 ASP A CA 1
ATOM 4319 C C . ASP A 1 581 ? 6.764 9.008 18.827 1.00 93.12 581 ASP A C 1
ATOM 4321 O O . ASP A 1 581 ? 5.693 8.555 19.205 1.00 93.12 581 ASP A O 1
ATOM 4325 N N . MET A 1 582 ? 7.140 8.917 17.543 1.00 90.38 582 MET A N 1
ATOM 4326 C CA . MET A 1 582 ? 6.282 8.407 16.451 1.00 90.38 582 MET A CA 1
ATOM 4327 C C . MET A 1 582 ? 6.684 7.026 15.896 1.00 90.38 582 MET A C 1
ATOM 4329 O O . MET A 1 582 ? 6.024 6.502 14.997 1.00 90.38 582 MET A O 1
ATOM 4333 N N . THR A 1 583 ? 7.769 6.421 16.386 1.00 90.25 583 THR A N 1
ATOM 4334 C CA . THR A 1 583 ? 8.363 5.212 15.781 1.00 90.25 583 THR A CA 1
ATOM 4335 C C . THR A 1 583 ? 8.119 3.957 16.619 1.00 90.25 583 THR A C 1
ATOM 4337 O O . THR A 1 583 ? 8.213 3.988 17.838 1.00 90.25 583 THR A O 1
ATOM 4340 N N . GLY A 1 584 ? 7.892 2.804 15.984 1.00 89.62 584 GLY A N 1
ATOM 4341 C CA . GLY A 1 584 ? 7.962 1.501 16.660 1.00 89.62 584 GLY A CA 1
ATOM 4342 C C . GLY A 1 584 ? 6.768 1.140 17.549 1.00 89.62 584 GLY A C 1
ATOM 4343 O O . GLY A 1 584 ? 6.942 0.355 18.476 1.00 89.62 584 GLY A O 1
ATOM 4344 N N . GLY A 1 585 ? 5.581 1.695 17.286 1.00 95.50 585 GLY A N 1
ATOM 4345 C CA . GLY A 1 585 ? 4.331 1.144 17.819 1.00 95.50 585 GLY A CA 1
ATOM 4346 C C . GLY A 1 585 ? 4.027 -0.229 17.212 1.00 95.50 585 GLY A C 1
ATOM 4347 O O . GLY A 1 585 ? 4.387 -0.481 16.061 1.00 95.50 585 GLY A O 1
ATOM 4348 N N . THR A 1 586 ? 3.356 -1.096 17.965 1.00 97.25 586 THR A N 1
ATOM 4349 C CA . THR A 1 586 ? 2.986 -2.470 17.583 1.00 97.25 586 THR A CA 1
ATOM 4350 C C . THR A 1 586 ? 1.556 -2.579 17.049 1.00 97.25 586 THR A C 1
ATOM 4352 O O . THR A 1 586 ? 1.261 -3.476 16.263 1.00 97.25 586 THR A O 1
ATOM 4355 N N . PHE A 1 587 ? 0.694 -1.633 17.425 1.00 98.00 587 PHE A N 1
ATOM 4356 C CA . PHE A 1 587 ? -0.693 -1.496 16.978 1.00 98.00 587 PHE A CA 1
ATOM 4357 C C . PHE A 1 587 ? -1.040 -0.004 16.840 1.00 98.00 587 PHE A C 1
ATOM 4359 O O . PHE A 1 587 ? -0.413 0.830 17.499 1.00 98.00 587 PHE A O 1
ATOM 4366 N N . THR A 1 588 ? -2.048 0.355 16.041 1.00 97.75 588 THR A N 1
ATOM 4367 C CA . THR A 1 588 ? -2.515 1.749 15.919 1.00 97.75 588 THR A CA 1
ATOM 4368 C C . THR A 1 588 ? -4.023 1.872 16.136 1.00 97.75 588 THR A C 1
ATOM 4370 O O . THR A 1 588 ? -4.802 1.027 15.697 1.00 97.75 588 THR A O 1
ATOM 4373 N N . ILE A 1 589 ? -4.434 2.959 16.795 1.00 97.44 589 ILE A N 1
ATOM 4374 C CA . ILE A 1 589 ? -5.821 3.419 16.883 1.00 97.44 589 ILE A CA 1
ATOM 4375 C C . ILE A 1 589 ? -5.936 4.767 16.152 1.00 97.44 589 ILE A C 1
ATOM 4377 O O . ILE A 1 589 ? -5.205 5.723 16.433 1.00 97.44 589 ILE A O 1
ATOM 4381 N N . ASP A 1 590 ? -6.858 4.832 15.199 1.00 94.50 590 ASP A N 1
ATOM 4382 C CA . ASP A 1 590 ? -7.169 6.001 14.379 1.00 94.50 590 ASP A CA 1
ATOM 4383 C C . ASP A 1 590 ? -8.549 6.558 14.748 1.00 94.50 590 ASP A C 1
ATOM 4385 O O . ASP A 1 590 ? -9.580 5.914 14.546 1.00 94.50 590 ASP A O 1
ATOM 4389 N N . GLU A 1 591 ? -8.573 7.759 15.325 1.00 88.19 591 GLU A N 1
ATOM 4390 C CA . GLU A 1 591 ? -9.788 8.412 15.816 1.00 88.19 591 GLU A CA 1
ATOM 4391 C C . GLU A 1 591 ? -10.403 9.322 14.737 1.00 88.19 591 GLU A C 1
ATOM 4393 O O . GLU A 1 591 ? -10.498 10.539 14.890 1.00 88.19 591 GLU A O 1
ATOM 4398 N N . SER A 1 592 ? -10.865 8.743 13.624 1.00 82.75 592 SER A N 1
ATOM 4399 C CA . SER A 1 592 ? -11.538 9.519 12.564 1.00 82.75 592 SER A CA 1
ATOM 4400 C C . SER A 1 592 ? -12.891 10.114 13.008 1.00 82.75 592 SER A C 1
ATOM 4402 O O . SER A 1 592 ? -13.418 11.045 12.385 1.00 82.75 592 SER A O 1
ATOM 4404 N N . GLY A 1 593 ? -13.454 9.617 14.116 1.00 79.62 593 GLY A N 1
ATOM 4405 C CA . GLY A 1 593 ? -14.727 10.056 14.683 1.00 79.62 593 GLY A CA 1
ATOM 4406 C C . GLY A 1 593 ? -14.794 11.530 15.091 1.00 79.62 593 GLY A C 1
ATOM 4407 O O . GLY A 1 593 ? -15.872 12.121 14.977 1.00 79.62 593 GLY A O 1
ATOM 4408 N N . VAL A 1 594 ? -13.675 12.158 15.481 1.00 82.50 594 VAL A N 1
ATOM 4409 C CA . VAL A 1 594 ? -13.645 13.597 15.830 1.00 82.50 594 VAL A CA 1
ATOM 4410 C C . VAL A 1 594 ? -13.931 14.504 14.631 1.00 82.50 594 VAL A C 1
ATOM 4412 O O . VAL A 1 594 ? -14.463 15.598 14.801 1.00 82.50 594 VAL A O 1
ATOM 4415 N N . PHE A 1 595 ? -13.663 14.024 13.413 1.00 82.81 595 PHE A N 1
ATOM 4416 C CA . PHE A 1 595 ? -13.989 14.711 12.158 1.00 82.81 595 PHE A CA 1
ATOM 4417 C C . PHE A 1 595 ? -15.415 14.404 11.665 1.00 82.81 595 PHE A C 1
ATOM 4419 O O . PHE A 1 595 ? -15.796 14.779 10.559 1.00 82.81 595 PHE A O 1
ATOM 4426 N N . GLY A 1 596 ? -16.224 13.709 12.474 1.00 84.81 596 GLY A N 1
ATOM 4427 C CA . GLY A 1 596 ? -17.606 13.360 12.149 1.00 84.81 596 GLY A CA 1
ATOM 4428 C C . GLY A 1 596 ? -17.766 12.144 11.233 1.00 84.81 596 GLY A C 1
ATOM 4429 O O . GLY A 1 596 ? -18.904 11.850 10.853 1.00 84.81 596 GLY A O 1
ATOM 4430 N N . SER A 1 597 ? -16.673 11.431 10.919 1.00 88.25 597 SER A N 1
ATOM 4431 C CA . SER A 1 597 ? -16.680 10.199 10.120 1.00 88.25 597 SER A CA 1
ATOM 4432 C C . SER A 1 597 ? -17.649 9.170 10.709 1.00 88.25 597 SER A C 1
ATOM 4434 O O . SER A 1 597 ? -17.649 8.928 11.918 1.00 88.25 597 SER A O 1
ATOM 4436 N N . LEU A 1 598 ? -18.513 8.582 9.878 1.00 90.25 598 LEU A N 1
ATOM 4437 C CA . LEU A 1 598 ? -19.471 7.562 10.321 1.00 90.25 598 LEU A CA 1
ATOM 4438 C C . LEU A 1 598 ? -18.839 6.166 10.336 1.00 90.25 598 LEU A C 1
ATOM 4440 O O . LEU A 1 598 ? -19.060 5.410 11.274 1.00 90.25 598 LEU A O 1
ATOM 4444 N N . MET A 1 599 ? -18.098 5.835 9.280 1.00 91.44 599 MET A N 1
ATOM 4445 C CA . MET A 1 599 ? -17.447 4.549 9.051 1.00 91.44 599 MET A CA 1
ATOM 4446 C C . MET A 1 599 ? -16.437 4.724 7.908 1.00 91.44 599 MET A C 1
ATOM 4448 O O . MET A 1 599 ? -16.741 5.410 6.931 1.00 91.44 599 MET A O 1
ATOM 4452 N N . GLY A 1 600 ? -15.267 4.100 8.007 1.00 91.06 600 GLY A N 1
ATOM 4453 C CA . GLY A 1 600 ? -14.210 4.147 7.001 1.00 91.06 600 GLY A CA 1
ATOM 4454 C C . GLY A 1 600 ? -13.174 3.042 7.210 1.00 91.06 600 GLY A C 1
ATOM 4455 O O . GLY A 1 600 ? -13.260 2.271 8.162 1.00 91.06 600 GLY A O 1
ATOM 4456 N N . THR A 1 601 ? -12.209 2.953 6.297 1.00 94.00 601 THR A N 1
ATOM 4457 C CA . THR A 1 601 ? -11.112 1.974 6.327 1.00 94.00 601 THR A CA 1
ATOM 4458 C C . THR A 1 601 ? -9.783 2.697 6.538 1.00 94.00 601 THR A C 1
ATOM 4460 O O . THR A 1 601 ? -9.342 3.438 5.657 1.00 94.00 601 THR A O 1
ATOM 4463 N N . THR A 1 602 ? -9.120 2.480 7.671 1.00 91.50 602 THR A N 1
ATOM 4464 C CA . THR A 1 602 ? -7.789 3.057 7.925 1.00 91.50 602 THR A CA 1
ATOM 4465 C C . THR A 1 602 ? -6.693 2.201 7.279 1.00 91.50 602 THR A C 1
ATOM 4467 O O . THR A 1 602 ? -6.793 0.973 7.255 1.00 91.50 602 THR A O 1
ATOM 4470 N N . MET A 1 603 ? -5.641 2.845 6.763 1.00 92.31 603 MET A N 1
ATOM 4471 C CA . MET A 1 603 ? -4.442 2.183 6.233 1.00 92.31 603 MET A CA 1
ATOM 4472 C C . MET A 1 603 ? -3.527 1.673 7.354 1.00 92.31 603 MET A C 1
ATOM 4474 O O . MET A 1 603 ? -3.289 2.374 8.335 1.00 92.31 603 MET A O 1
ATOM 4478 N N . ILE A 1 604 ? -2.968 0.473 7.185 1.00 94.81 604 ILE A N 1
ATOM 4479 C CA . ILE A 1 604 ? -2.042 -0.139 8.150 1.00 94.81 604 ILE A CA 1
ATOM 4480 C C . ILE A 1 604 ? -0.707 0.626 8.162 1.00 94.81 604 ILE A C 1
ATOM 4482 O O . ILE A 1 604 ? -0.147 0.929 7.105 1.00 94.81 604 ILE A O 1
ATOM 4486 N N . ASN A 1 605 ? -0.167 0.908 9.349 1.00 91.62 605 ASN A N 1
ATOM 4487 C CA . ASN A 1 605 ? 1.137 1.548 9.515 1.00 91.62 605 ASN A CA 1
ATOM 4488 C C . ASN A 1 605 ? 2.248 0.487 9.635 1.00 91.62 605 ASN A C 1
ATOM 4490 O O . ASN A 1 605 ? 2.458 -0.074 10.709 1.00 91.62 605 ASN A O 1
ATOM 4494 N N . LEU A 1 606 ? 2.951 0.181 8.540 1.00 90.62 606 LEU A N 1
ATOM 4495 C CA . LEU A 1 606 ? 4.022 -0.827 8.548 1.00 90.62 606 LEU A CA 1
ATOM 4496 C C . LEU A 1 606 ? 5.128 -0.485 9.575 1.00 90.62 606 LEU A C 1
ATOM 4498 O O . LEU A 1 606 ? 5.502 0.683 9.697 1.00 90.62 606 LEU A O 1
ATOM 4502 N N . PRO A 1 607 ? 5.705 -1.479 10.283 1.00 91.81 607 PRO A N 1
ATOM 4503 C CA . PRO A 1 607 ? 5.546 -2.926 10.096 1.00 91.81 607 PRO A CA 1
ATOM 4504 C C . PRO A 1 607 ? 4.389 -3.556 10.897 1.00 91.81 607 PRO A C 1
ATOM 4506 O O . PRO A 1 607 ? 4.358 -4.773 11.050 1.00 91.81 607 PRO A O 1
ATOM 4509 N N . GLN A 1 608 ? 3.457 -2.772 11.448 1.00 95.12 608 GLN A N 1
ATOM 4510 C CA . GLN A 1 608 ? 2.312 -3.323 12.182 1.00 95.12 608 GLN A CA 1
ATOM 4511 C C . GLN A 1 608 ? 1.404 -4.148 11.261 1.00 95.12 608 GLN A C 1
ATOM 4513 O O . GLN A 1 608 ? 1.364 -3.925 10.052 1.00 95.12 608 GLN A O 1
ATOM 4518 N N . THR A 1 609 ? 0.632 -5.061 11.852 1.00 94.94 609 THR A N 1
ATOM 4519 C CA . THR A 1 609 ? -0.298 -5.933 11.112 1.00 94.94 609 THR A CA 1
ATOM 4520 C C . THR A 1 609 ? -1.732 -5.403 11.115 1.00 94.94 609 THR A C 1
ATOM 4522 O O . THR A 1 609 ? -2.504 -5.758 10.231 1.00 94.94 609 THR A O 1
ATOM 4525 N N . ALA A 1 610 ? -2.122 -4.562 12.081 1.00 97.44 610 ALA A N 1
ATOM 4526 C CA . ALA A 1 610 ? -3.512 -4.141 12.247 1.00 97.44 610 ALA A CA 1
ATOM 4527 C C . ALA A 1 610 ? -3.671 -2.705 12.773 1.00 97.44 610 ALA A C 1
ATOM 4529 O O . ALA A 1 610 ? -2.836 -2.202 13.527 1.00 97.44 610 ALA A O 1
ATOM 4530 N N . VAL A 1 611 ? -4.781 -2.070 12.389 1.00 97.69 611 VAL A N 1
ATOM 4531 C CA . VAL A 1 611 ? -5.198 -0.732 12.831 1.00 97.69 611 VAL A CA 1
ATOM 4532 C C . VAL A 1 611 ? -6.697 -0.704 13.142 1.00 97.69 611 VAL A C 1
ATOM 4534 O O . VAL A 1 611 ? -7.517 -1.196 12.360 1.00 97.69 611 VAL A O 1
ATOM 4537 N N . LEU A 1 612 ? -7.059 -0.122 14.289 1.00 98.06 612 LEU A N 1
ATOM 4538 C CA . LEU A 1 612 ? -8.445 0.091 14.712 1.00 98.06 612 LEU A CA 1
ATOM 4539 C C . LEU A 1 612 ? -8.909 1.509 14.356 1.00 98.06 612 LEU A C 1
ATOM 4541 O O . LEU A 1 612 ? -8.417 2.480 14.922 1.00 98.06 612 LEU A O 1
ATOM 4545 N N . GLY A 1 613 ? -9.904 1.621 13.481 1.00 96.81 613 GLY A N 1
ATOM 4546 C CA . GLY A 1 613 ? -10.627 2.863 13.210 1.00 96.81 613 GLY A CA 1
ATOM 4547 C C . GLY A 1 613 ? -11.800 3.051 14.176 1.00 96.81 613 GLY A C 1
ATOM 4548 O O . GLY A 1 613 ? -12.683 2.190 14.273 1.00 96.81 613 GLY A O 1
ATOM 4549 N N . VAL A 1 614 ? -11.817 4.187 14.875 1.00 95.94 614 VAL A N 1
ATOM 4550 C CA . VAL A 1 614 ? -12.847 4.598 15.842 1.00 95.94 614 VAL A CA 1
ATOM 4551 C C . VAL A 1 614 ? 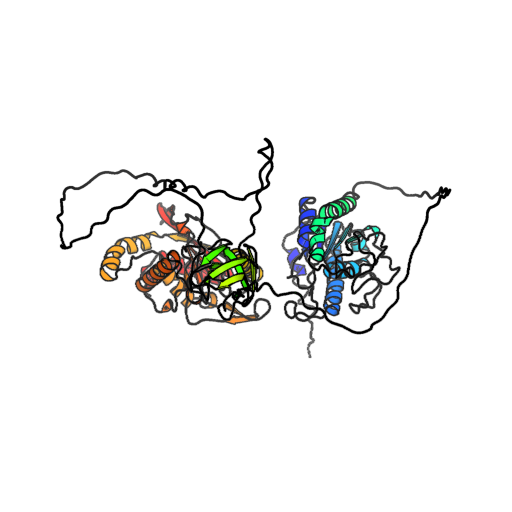-13.634 5.777 15.266 1.00 95.94 614 VAL A C 1
ATOM 4553 O O . VAL A 1 614 ? -13.068 6.828 14.957 1.00 95.94 614 VAL A O 1
ATOM 4556 N N . HIS A 1 615 ? -14.948 5.604 15.111 1.00 95.75 615 HIS A N 1
ATOM 4557 C CA . HIS A 1 615 ? -15.811 6.531 14.371 1.00 95.75 615 HIS A CA 1
ATOM 4558 C C . HIS A 1 615 ? -16.732 7.369 15.268 1.00 95.75 615 HIS A C 1
ATOM 4560 O O . HIS A 1 615 ? -16.742 7.238 16.490 1.00 95.75 615 HIS A O 1
ATOM 4566 N N . SER A 1 616 ? -17.508 8.274 14.664 1.00 95.19 616 SER A N 1
ATOM 4567 C CA . SER A 1 616 ? -18.388 9.179 15.407 1.00 95.19 616 SER A CA 1
ATOM 4568 C C . SER A 1 616 ? -19.521 8.428 16.112 1.00 95.19 616 SER A C 1
ATOM 4570 O O . SER A 1 616 ? -20.206 7.589 15.526 1.00 95.19 616 SER A O 1
ATOM 4572 N N . ILE A 1 617 ? -19.744 8.776 17.380 1.00 95.88 617 ILE A N 1
ATOM 4573 C CA . ILE A 1 617 ? -20.877 8.284 18.165 1.00 95.88 617 ILE A CA 1
ATOM 4574 C C . ILE A 1 617 ? -22.139 9.021 17.702 1.00 95.88 617 ILE A C 1
ATOM 4576 O O . ILE A 1 617 ? -22.179 10.256 17.698 1.00 95.88 617 ILE A O 1
ATOM 4580 N N . ARG A 1 618 ? -23.179 8.281 17.309 1.00 95.31 618 ARG A N 1
ATOM 4581 C CA . ARG A 1 618 ? -24.454 8.830 16.820 1.00 95.31 618 ARG A CA 1
ATOM 4582 C C . ARG A 1 618 ? -25.631 8.139 17.498 1.00 95.31 618 ARG A C 1
ATOM 4584 O O . ARG A 1 618 ? -25.679 6.915 17.570 1.00 95.31 618 ARG A O 1
ATOM 4591 N N . GLU A 1 619 ? -26.612 8.922 17.934 1.00 97.00 619 GLU A N 1
ATOM 4592 C CA . GLU A 1 619 ? -27.886 8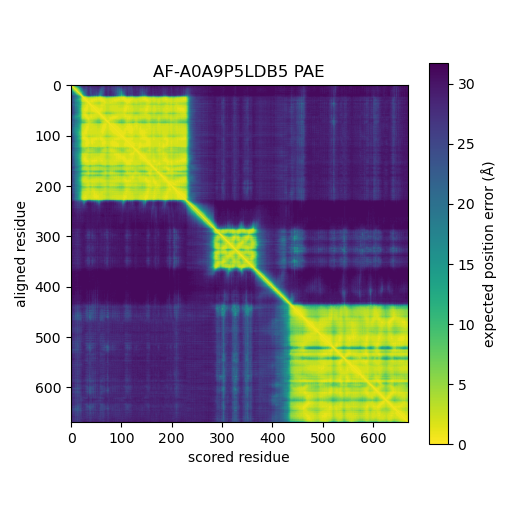.391 18.426 1.00 97.00 619 GLU A CA 1
ATOM 4593 C C . GLU A 1 619 ? -28.631 7.674 17.289 1.00 97.00 619 GLU A C 1
ATOM 4595 O O . GLU A 1 619 ? -28.951 8.282 16.263 1.00 97.00 619 GLU A O 1
ATOM 4600 N N . ARG A 1 620 ? -28.895 6.373 17.451 1.00 96.56 620 ARG A N 1
ATOM 4601 C CA . ARG A 1 620 ? -29.574 5.521 16.461 1.00 96.56 620 ARG A CA 1
ATOM 4602 C C . ARG A 1 620 ? -30.704 4.715 17.116 1.00 96.56 620 ARG A C 1
ATOM 4604 O O . ARG A 1 620 ? -30.568 4.307 18.269 1.00 96.56 620 ARG A O 1
ATOM 4611 N N . PRO A 1 621 ? -31.824 4.463 16.412 1.00 96.94 621 PRO A N 1
ATOM 4612 C CA . PRO A 1 621 ? -32.867 3.559 16.885 1.00 96.94 621 PRO A CA 1
ATOM 4613 C C . PRO A 1 621 ? -32.420 2.099 16.715 1.00 96.94 621 PRO A C 1
ATOM 4615 O O . PRO A 1 621 ? -32.253 1.627 15.592 1.00 96.94 621 PRO A O 1
ATOM 4618 N N . ILE A 1 622 ? -32.250 1.380 17.825 1.00 96.31 622 ILE A N 1
ATOM 4619 C CA . ILE A 1 622 ? -31.795 -0.018 17.871 1.00 96.31 622 ILE A CA 1
ATOM 4620 C C . ILE A 1 622 ? -32.836 -0.883 18.593 1.00 96.31 622 ILE A C 1
ATOM 4622 O O . ILE A 1 622 ? -33.497 -0.439 19.535 1.00 96.31 622 ILE A O 1
ATOM 4626 N N . ALA A 1 623 ? -33.002 -2.132 18.157 1.00 95.06 623 ALA A N 1
ATOM 4627 C CA . ALA A 1 623 ? -33.878 -3.095 18.816 1.00 95.06 623 ALA A CA 1
ATOM 4628 C C . ALA A 1 623 ? -33.176 -3.720 20.035 1.00 95.06 623 ALA A C 1
ATOM 4630 O O . ALA A 1 623 ? -32.300 -4.568 19.893 1.00 95.06 623 ALA A O 1
ATOM 4631 N N . VAL A 1 624 ? -33.596 -3.338 21.242 1.00 92.00 624 VAL A N 1
ATOM 4632 C CA . VAL A 1 624 ? -33.069 -3.858 22.512 1.00 92.00 624 VAL A CA 1
ATOM 4633 C C . VAL A 1 624 ? -34.207 -4.536 23.274 1.00 92.00 624 VAL A C 1
ATOM 4635 O O . VAL A 1 624 ? -35.198 -3.890 23.626 1.00 92.00 624 VAL A O 1
ATOM 4638 N N . ASN A 1 625 ? -34.078 -5.844 23.522 1.00 91.94 625 ASN A N 1
ATOM 4639 C CA . ASN A 1 625 ? -35.104 -6.687 24.159 1.00 91.94 625 ASN A CA 1
ATOM 4640 C C . ASN A 1 625 ? -36.490 -6.578 23.484 1.00 91.94 625 ASN A C 1
ATOM 4642 O O . ASN A 1 625 ? -37.515 -6.423 24.148 1.00 91.94 625 ASN A O 1
ATOM 4646 N N . GLY A 1 626 ? -36.512 -6.602 22.146 1.00 93.62 626 GLY A N 1
ATOM 4647 C CA . GLY A 1 626 ? -37.739 -6.516 21.342 1.00 93.62 626 GLY A CA 1
ATOM 4648 C C . GLY A 1 626 ? -38.398 -5.130 21.296 1.00 93.62 626 GLY A C 1
ATOM 4649 O O . GLY A 1 626 ? -39.485 -4.999 20.741 1.00 93.62 626 GLY A O 1
ATOM 4650 N N . LYS A 1 627 ? -37.766 -4.092 21.860 1.00 94.38 627 LYS A N 1
ATOM 4651 C CA . LYS A 1 627 ? -38.247 -2.702 21.822 1.00 94.38 627 LYS A CA 1
ATOM 4652 C C . LYS A 1 627 ? -37.258 -1.822 21.071 1.00 94.38 627 LYS A C 1
ATOM 4654 O O . LYS A 1 627 ? -36.057 -1.915 21.311 1.00 94.38 627 LYS A O 1
ATOM 4659 N N . VAL A 1 628 ? -37.756 -0.930 20.217 1.00 96.88 628 VAL A N 1
ATOM 4660 C CA . VAL A 1 628 ? -36.925 0.126 19.626 1.00 96.88 628 VAL A CA 1
ATOM 4661 C C . VAL A 1 628 ? -36.557 1.119 20.726 1.00 96.88 628 VAL A C 1
ATOM 4663 O O . VAL A 1 628 ? -37.435 1.671 21.389 1.00 96.88 628 VAL A O 1
ATOM 4666 N N . GLN A 1 629 ? -35.262 1.325 20.933 1.00 96.62 629 GLN A N 1
ATOM 4667 C CA . GLN A 1 629 ? -34.710 2.295 21.870 1.00 96.62 629 GLN A CA 1
ATOM 4668 C C . GLN A 1 629 ? -33.656 3.130 21.146 1.00 96.62 629 GLN A C 1
ATOM 4670 O O . GLN A 1 629 ? -32.913 2.612 20.317 1.00 96.62 629 GLN A O 1
ATOM 4675 N N . VAL A 1 630 ? -33.593 4.424 21.450 1.00 97.44 630 VAL A N 1
ATOM 4676 C CA . VAL A 1 630 ? -32.512 5.282 20.954 1.00 97.44 630 VAL A CA 1
ATOM 4677 C C . VAL A 1 630 ? -31.260 5.009 21.793 1.00 97.44 630 VAL A C 1
ATOM 4679 O O . VAL A 1 630 ? -31.351 4.872 23.023 1.00 97.44 630 VAL A O 1
ATOM 4682 N N . ARG A 1 631 ? -30.125 4.833 21.114 1.00 97.56 631 ARG A N 1
ATOM 4683 C CA . ARG A 1 631 ? -28.832 4.483 21.707 1.00 97.56 631 ARG A CA 1
ATOM 4684 C C . ARG A 1 631 ? -27.676 5.233 21.036 1.00 97.56 631 ARG A C 1
ATOM 4686 O O . ARG A 1 631 ? -27.680 5.327 19.805 1.00 97.56 631 ARG A O 1
ATOM 4693 N N . PRO A 1 632 ? -26.661 5.681 21.798 1.00 97.44 632 PRO A N 1
ATOM 4694 C CA . PRO A 1 632 ? -25.422 6.223 21.258 1.00 97.44 632 PRO A CA 1
ATOM 4695 C C . PRO A 1 632 ? -24.586 5.082 20.668 1.00 97.44 632 PRO A C 1
ATOM 4697 O O . PRO A 1 632 ? -23.881 4.374 21.383 1.00 97.44 632 PRO A O 1
ATOM 4700 N N . MET A 1 633 ? -24.670 4.896 19.355 1.00 97.25 633 MET A N 1
ATOM 4701 C CA . MET A 1 633 ? -23.970 3.827 18.645 1.00 97.25 633 MET A CA 1
ATOM 4702 C C . MET A 1 633 ? -22.689 4.342 17.993 1.00 97.25 633 MET A C 1
ATOM 4704 O O . MET A 1 633 ? -22.660 5.455 17.466 1.00 97.25 633 MET A O 1
ATOM 4708 N N . MET A 1 634 ? -21.659 3.503 17.965 1.00 97.12 634 MET A N 1
ATOM 4709 C CA . MET A 1 634 ? -20.375 3.770 17.314 1.00 97.12 634 MET A CA 1
ATOM 4710 C C . MET A 1 634 ? -20.004 2.617 16.378 1.00 97.12 634 MET A C 1
ATOM 4712 O O . MET A 1 634 ? -20.275 1.462 16.701 1.00 97.12 634 MET A O 1
ATOM 4716 N N . TYR A 1 635 ? -19.363 2.911 15.246 1.00 96.81 635 TYR A N 1
ATOM 4717 C CA . TYR A 1 635 ? -18.746 1.885 14.401 1.00 96.81 635 TYR A CA 1
ATOM 4718 C C . TYR A 1 635 ? -17.255 1.735 14.723 1.00 96.81 635 TYR A C 1
ATOM 4720 O O . TYR A 1 635 ? -16.515 2.718 14.798 1.00 96.81 635 TYR A O 1
ATOM 4728 N N . LEU A 1 636 ? -16.814 0.488 14.860 1.00 97.06 636 LEU A N 1
ATOM 4729 C CA . LEU A 1 636 ? -15.412 0.091 14.863 1.00 97.06 636 LEU A CA 1
ATOM 4730 C C . LEU A 1 636 ? -15.079 -0.583 13.533 1.00 97.06 636 LEU A C 1
ATOM 4732 O O . LEU A 1 636 ? -15.854 -1.409 13.047 1.00 97.06 636 LEU A O 1
ATOM 4736 N N . SER A 1 637 ? -13.909 -0.269 12.983 1.00 97.31 637 SER A N 1
ATOM 4737 C CA . SER A 1 637 ? -13.321 -0.984 11.849 1.00 97.31 637 SER A CA 1
ATOM 4738 C C . SER A 1 637 ? -11.954 -1.529 12.240 1.00 97.31 637 SER A C 1
ATOM 4740 O O . SER A 1 637 ? -11.133 -0.772 12.750 1.00 97.31 637 SER A O 1
ATOM 4742 N N . LEU A 1 638 ? -11.660 -2.792 11.955 1.00 98.12 638 LEU A N 1
ATOM 4743 C CA . LEU A 1 638 ? -10.300 -3.321 12.056 1.00 98.12 638 LEU A CA 1
ATOM 4744 C C . LEU A 1 638 ? -9.804 -3.618 10.648 1.00 98.12 638 LEU A C 1
ATOM 4746 O O . LEU A 1 638 ? -10.298 -4.562 10.031 1.00 98.12 638 LEU A O 1
ATOM 4750 N N . THR A 1 639 ? -8.848 -2.830 10.156 1.00 98.06 639 THR A N 1
ATOM 4751 C CA . THR A 1 639 ? -8.077 -3.192 8.959 1.00 98.06 639 THR A CA 1
ATOM 4752 C C . THR A 1 639 ? -6.869 -3.996 9.406 1.00 98.06 639 THR A C 1
ATOM 4754 O O . THR A 1 639 ? -6.142 -3.561 10.301 1.00 98.06 639 THR A O 1
ATOM 4757 N N . TYR A 1 640 ? -6.646 -5.153 8.792 1.00 97.50 640 TYR A N 1
ATOM 4758 C CA . TYR A 1 640 ? -5.545 -6.044 9.134 1.00 97.50 640 TYR A CA 1
ATOM 4759 C C . TYR A 1 640 ? -4.938 -6.727 7.908 1.00 97.50 640 TYR A C 1
ATOM 4761 O O . TYR A 1 640 ? -5.598 -6.891 6.885 1.00 97.50 640 TYR A O 1
ATOM 4769 N N . ASP A 1 641 ? -3.671 -7.119 8.013 1.00 96.94 641 ASP A N 1
ATOM 4770 C CA . ASP A 1 641 ? -2.958 -7.849 6.969 1.00 96.94 641 ASP A CA 1
ATOM 4771 C C . ASP A 1 641 ? -3.355 -9.334 6.984 1.00 96.94 641 ASP A C 1
ATOM 4773 O O . ASP A 1 641 ? -2.982 -10.102 7.880 1.00 96.94 641 ASP A O 1
ATOM 4777 N N . HIS A 1 642 ? -4.109 -9.747 5.965 1.00 96.00 642 HIS A N 1
ATOM 4778 C CA . HIS A 1 642 ? -4.635 -11.104 5.823 1.00 96.00 642 HIS A CA 1
ATOM 4779 C C . HIS A 1 642 ? -3.543 -12.155 5.527 1.00 96.00 642 HIS A C 1
ATOM 4781 O O . HIS A 1 642 ? -3.817 -13.354 5.469 1.00 96.00 642 HIS A O 1
ATOM 4787 N N . ARG A 1 643 ? -2.277 -11.741 5.380 1.00 94.94 643 ARG A N 1
ATOM 4788 C CA . ARG A 1 643 ? -1.126 -12.661 5.359 1.00 94.94 643 ARG A CA 1
ATOM 4789 C C . ARG A 1 643 ? -0.809 -13.251 6.741 1.00 94.94 643 ARG A C 1
ATOM 4791 O O . ARG A 1 643 ? -0.162 -14.292 6.807 1.00 94.94 643 ARG A O 1
ATOM 4798 N N . LEU A 1 644 ? -1.245 -12.598 7.826 1.00 95.25 644 LEU A N 1
ATOM 4799 C CA . LEU A 1 644 ? -1.009 -13.029 9.215 1.00 95.25 644 LEU A CA 1
ATOM 4800 C C . LEU A 1 644 ? -2.300 -13.322 9.993 1.00 95.25 644 LEU A C 1
ATOM 4802 O O . LEU A 1 644 ? -2.288 -14.149 10.903 1.00 95.25 644 LEU A O 1
ATOM 4806 N N . LEU A 1 645 ? -3.401 -12.644 9.667 1.00 96.88 645 LEU A N 1
ATOM 4807 C CA . LEU A 1 645 ? -4.659 -12.717 10.411 1.00 96.88 645 LEU A CA 1
ATOM 4808 C C . LEU A 1 645 ? -5.803 -13.181 9.506 1.00 96.88 645 LEU A C 1
ATOM 4810 O O . LEU A 1 645 ? -6.097 -12.532 8.510 1.00 96.88 645 LEU A O 1
ATOM 4814 N N . ASP A 1 646 ? -6.493 -14.259 9.881 1.00 95.69 646 ASP A N 1
ATOM 4815 C CA . ASP A 1 646 ? -7.737 -14.657 9.216 1.00 95.69 646 ASP A CA 1
ATOM 4816 C C . ASP A 1 646 ? -8.938 -13.852 9.746 1.00 95.69 646 ASP A C 1
ATOM 4818 O O . ASP A 1 646 ? -8.922 -13.274 10.840 1.00 95.69 646 ASP A O 1
ATOM 4822 N N . GLY A 1 647 ? -10.064 -13.932 9.027 1.00 92.25 647 GLY A N 1
ATOM 4823 C CA . GLY A 1 647 ? -11.353 -13.371 9.452 1.00 92.25 647 GLY A CA 1
ATOM 4824 C C . GLY A 1 647 ? -11.834 -13.786 10.849 1.00 92.25 647 GLY A C 1
ATOM 4825 O O . GLY A 1 647 ? -12.599 -13.046 11.471 1.00 92.25 647 GLY A O 1
ATOM 4826 N N . ARG A 1 648 ? -11.372 -14.926 11.375 1.00 95.06 648 ARG A N 1
ATOM 4827 C CA . ARG A 1 648 ? -11.667 -15.413 12.734 1.00 95.06 648 ARG A CA 1
ATOM 4828 C C . ARG A 1 648 ? -10.953 -14.580 13.798 1.00 95.06 648 ARG A C 1
ATOM 4830 O O . ARG A 1 648 ? -11.604 -14.114 14.730 1.00 95.06 648 ARG A O 1
ATOM 4837 N N . GLU A 1 649 ? -9.655 -14.359 13.644 1.00 96.56 649 GLU A N 1
ATOM 4838 C CA . GLU A 1 649 ? -8.828 -13.532 14.522 1.00 96.56 649 GLU A CA 1
ATOM 4839 C C . GLU A 1 649 ? -9.267 -12.064 14.459 1.00 96.56 649 GLU A C 1
ATOM 4841 O O . GLU A 1 649 ? -9.519 -11.457 15.502 1.00 96.56 649 GLU A O 1
ATOM 4846 N N . GLY A 1 650 ? -9.445 -11.515 13.251 1.00 95.88 650 GLY A N 1
ATOM 4847 C CA . GLY A 1 650 ? -9.861 -10.121 13.063 1.00 95.88 650 GLY A CA 1
ATOM 4848 C C . GLY A 1 650 ? -11.252 -9.822 13.639 1.00 95.88 650 GLY A C 1
ATOM 4849 O O . GLY A 1 650 ? -11.437 -8.841 14.362 1.00 95.88 650 GLY A O 1
ATOM 4850 N N . THR A 1 651 ? -12.233 -10.698 13.391 1.00 95.75 651 THR A N 1
ATOM 4851 C CA . THR A 1 651 ? -13.584 -10.548 13.967 1.00 95.75 651 THR A CA 1
ATOM 4852 C C . THR A 1 651 ? -13.581 -10.821 15.472 1.00 95.75 651 THR A C 1
ATOM 4854 O O . THR A 1 651 ? -14.221 -10.092 16.227 1.00 95.75 651 THR A O 1
ATOM 4857 N N . GLY A 1 652 ? -12.831 -11.825 15.937 1.00 97.12 652 GLY A N 1
ATOM 4858 C CA . GLY A 1 652 ? -12.689 -12.134 17.362 1.00 97.12 652 GLY A CA 1
ATOM 4859 C C . GLY A 1 652 ? -12.101 -10.971 18.165 1.00 97.12 652 GLY A C 1
ATOM 4860 O O . GLY A 1 652 ? -12.557 -10.705 19.278 1.00 97.12 652 GLY A O 1
ATOM 4861 N N . PHE A 1 653 ? -11.153 -10.232 17.583 1.00 98.06 653 PHE A N 1
ATOM 4862 C CA . PHE A 1 653 ? -10.606 -9.015 18.176 1.00 98.06 653 PHE A CA 1
ATOM 4863 C C . PHE A 1 653 ? -11.662 -7.910 18.312 1.00 98.06 653 PHE A C 1
ATOM 4865 O O . PHE A 1 653 ? -11.867 -7.404 19.417 1.00 98.06 653 PHE A O 1
ATOM 4872 N N . LEU A 1 654 ? -12.384 -7.567 17.234 1.00 96.81 654 LEU A N 1
ATOM 4873 C CA . LEU A 1 654 ? -13.434 -6.540 17.310 1.00 96.81 654 LEU A CA 1
ATOM 4874 C C . LEU A 1 654 ? -14.564 -6.918 18.269 1.00 96.81 654 LEU A C 1
ATOM 4876 O O . LEU A 1 654 ? -15.035 -6.055 19.010 1.00 96.81 654 LEU A O 1
ATOM 4880 N N . VAL A 1 655 ? -14.983 -8.186 18.294 1.00 97.31 655 VAL A N 1
ATOM 4881 C CA . VAL A 1 655 ? -16.016 -8.664 19.226 1.00 97.31 655 VAL A CA 1
ATOM 4882 C C . VAL A 1 655 ? -15.543 -8.536 20.676 1.00 97.31 655 VAL A C 1
ATOM 4884 O O . VAL A 1 655 ? -16.302 -8.037 21.503 1.00 97.31 655 VAL A O 1
ATOM 4887 N N . LYS A 1 656 ? -14.281 -8.867 20.989 1.00 97.12 656 LYS A N 1
ATOM 4888 C CA . LYS A 1 656 ? -13.709 -8.621 22.326 1.00 97.12 656 LYS A CA 1
ATOM 4889 C C . LYS A 1 656 ? -13.723 -7.137 22.694 1.00 97.12 656 LYS A C 1
ATOM 4891 O O . LYS A 1 656 ? -14.203 -6.791 23.770 1.00 97.12 656 LYS A O 1
ATOM 4896 N N . VAL A 1 657 ? -13.251 -6.254 21.808 1.00 97.75 657 VAL A N 1
ATOM 4897 C CA . VAL A 1 657 ? -13.265 -4.800 22.059 1.00 97.75 657 VAL A CA 1
ATOM 4898 C C . VAL A 1 657 ? -14.700 -4.300 22.278 1.00 97.75 657 VAL A C 1
ATOM 4900 O O . VAL A 1 657 ? -14.950 -3.614 23.266 1.00 97.75 657 VAL A O 1
ATOM 4903 N N . LYS A 1 658 ? -15.660 -4.711 21.438 1.00 97.44 658 LYS A N 1
ATOM 4904 C CA . LYS A 1 658 ? -17.098 -4.432 21.609 1.00 97.44 658 LYS A CA 1
ATOM 4905 C C . LYS A 1 658 ? -17.611 -4.885 22.979 1.00 97.44 658 LYS A C 1
ATOM 4907 O O . LYS A 1 658 ? -18.216 -4.082 23.682 1.00 97.44 658 LYS A O 1
ATOM 4912 N N . GLU A 1 659 ? -17.338 -6.125 23.386 1.00 97.00 659 GLU A N 1
ATOM 4913 C CA . GLU A 1 659 ? -17.772 -6.666 24.682 1.00 97.00 659 GLU A CA 1
ATOM 4914 C C . GLU A 1 659 ? -17.213 -5.876 25.878 1.00 97.00 659 GLU A C 1
ATOM 4916 O O . GLU A 1 659 ? -17.917 -5.697 26.872 1.00 97.00 659 GLU A O 1
ATOM 4921 N N . TYR A 1 660 ? -15.979 -5.367 25.790 1.00 96.94 660 TYR A N 1
ATOM 4922 C CA . TYR A 1 660 ? -15.407 -4.481 26.811 1.00 96.94 660 TYR A CA 1
ATOM 4923 C C . TYR A 1 660 ? -16.025 -3.073 26.816 1.00 96.94 660 TYR A C 1
ATOM 4925 O O . TYR A 1 660 ? -16.060 -2.439 27.868 1.00 96.94 660 TYR A O 1
ATOM 4933 N N . MET A 1 661 ? -16.496 -2.559 25.676 1.00 96.12 661 MET A N 1
ATOM 4934 C CA . MET A 1 661 ? -17.158 -1.245 25.606 1.00 96.12 661 MET A CA 1
ATOM 4935 C C . MET A 1 661 ? -18.619 -1.301 26.066 1.00 96.12 661 MET A C 1
ATOM 4937 O O . MET A 1 661 ? -19.084 -0.385 26.746 1.00 96.12 661 MET A O 1
ATOM 4941 N N . GLU A 1 662 ? -19.321 -2.389 25.744 1.00 96.88 662 GLU A N 1
ATOM 4942 C CA . GLU A 1 662 ? -20.714 -2.623 26.148 1.00 96.88 662 GLU A CA 1
ATOM 4943 C C . GLU A 1 662 ? -20.826 -3.066 27.618 1.00 96.88 662 GLU A C 1
ATOM 4945 O O . GLU A 1 662 ? -21.836 -2.793 28.266 1.00 96.88 662 GLU A O 1
ATOM 4950 N N . ASP A 1 663 ? -19.779 -3.678 28.186 1.00 96.19 663 ASP A N 1
ATOM 4951 C CA . ASP A 1 663 ? -19.668 -3.948 29.623 1.00 96.19 663 ASP A CA 1
ATOM 4952 C C . ASP A 1 663 ? -18.290 -3.536 30.188 1.00 96.19 663 ASP A C 1
ATOM 4954 O O . ASP A 1 663 ? -17.420 -4.386 30.417 1.00 96.19 663 ASP A O 1
ATOM 4958 N N . PRO A 1 664 ? -18.077 -2.239 30.495 1.00 93.81 664 PRO A N 1
ATOM 4959 C CA . PRO A 1 664 ? -16.778 -1.732 30.940 1.00 93.81 664 PRO A CA 1
ATOM 4960 C C . PRO A 1 664 ? -16.335 -2.252 32.314 1.00 93.81 664 PRO A C 1
ATOM 4962 O O . PRO A 1 664 ? -15.173 -2.090 32.680 1.00 93.81 664 PRO A O 1
ATOM 4965 N N . ARG A 1 665 ? -17.200 -2.948 33.069 1.00 93.38 665 ARG A N 1
ATOM 4966 C CA . ARG A 1 665 ? -16.792 -3.650 34.304 1.00 93.38 665 ARG A CA 1
ATOM 4967 C C . ARG A 1 665 ? -15.800 -4.775 34.000 1.00 93.38 665 ARG A C 1
ATOM 4969 O O . ARG A 1 665 ? -14.976 -5.105 34.848 1.00 93.38 665 ARG A O 1
ATOM 4976 N N . ARG A 1 666 ? -15.845 -5.331 32.783 1.00 92.94 666 ARG A N 1
ATOM 4977 C CA . ARG A 1 666 ? -14.909 -6.355 32.300 1.00 92.94 666 ARG A CA 1
ATOM 4978 C C . ARG A 1 666 ? -13.482 -5.837 32.102 1.00 92.94 666 ARG A C 1
ATOM 4980 O O . ARG A 1 666 ? -12.577 -6.653 32.041 1.00 92.94 666 ARG A O 1
ATOM 4987 N N . LEU A 1 667 ? -13.262 -4.518 32.047 1.00 91.12 667 LEU A N 1
ATOM 4988 C CA . LEU A 1 667 ? -11.917 -3.919 31.977 1.00 91.12 667 LEU A CA 1
ATOM 4989 C C . LEU A 1 667 ? -11.095 -4.110 33.271 1.00 91.12 667 LEU A C 1
ATOM 4991 O O . LEU A 1 667 ? -9.897 -3.818 33.285 1.00 91.12 667 LEU A O 1
ATOM 4995 N N . LEU A 1 668 ? -11.751 -4.554 34.353 1.00 87.06 668 LEU A N 1
ATOM 4996 C CA . LEU A 1 668 ? -11.161 -4.855 35.662 1.00 87.06 668 LEU A CA 1
ATOM 4997 C C . LEU A 1 668 ? -10.778 -6.338 35.835 1.00 87.06 668 LEU A C 1
ATOM 4999 O O . LEU A 1 668 ? -10.199 -6.680 36.867 1.00 87.06 668 LEU A O 1
ATOM 5003 N N . LEU A 1 669 ? -11.155 -7.197 34.879 1.00 79.94 669 LEU A N 1
ATOM 5004 C CA . LEU A 1 669 ? -10.851 -8.632 34.850 1.00 79.94 669 LEU A CA 1
ATOM 5005 C C . LEU A 1 669 ? -9.551 -8.893 34.072 1.00 79.94 669 LEU A C 1
ATOM 5007 O O . LEU A 1 669 ? -8.828 -9.819 34.496 1.00 79.94 669 LEU A O 1
#

Mean predicted aligned error: 21.91 Å

Secondary structure (DSSP, 8-state):
-----GGGSSHHHHGGGGGS-PPPPSEEEEEEPPTTPPSS-TTHHHHHHHHHHH-TT-EEEE--S---SS-GGGTT--HHHHHHHHHHHHHHHHHHHHHH-TT-EEEEEEETHHHHHHHHHHH-S-BTTTTB---S-SS-HHHHHHEEEEEEES-TT-BTT-TTEESS-SSB-TTPPPTT---TTGGGEEEE--TT-TTTSS-S-TTGGG-HHHHHHHHHHHHHHHHHGGGS-------------------------------------------PPP------PPEEEEEPPP--TT--EEEEEEESS-TT-EE-TT-EEEEEE-SSSEEEEE-SS-EEEEEESS-TT-EEETT-EEEEEEE-SSPPP------------------------------------PPPP---PPPPPP--------------TTPPP----PPPHHHHHHHHHHHHHHHHS-EEEEEEEEE-HHHHHHHHHHHHHHHHHHS----SHHHHHHHHHHHHHH-GGGG-EEESSTT-SEEE--SS--EEE-EEETTEEE--EESSGGG--HHHHHHHHHHHHHHHHTT---HHHHS--SEEEE-GGGGT--S--PPP-TT-SEEEEE---EEEEEEETTEEEEEEEEEEEEEEETTT--HHHHHHHHHHHHHHHH-GGGGG-

pLDDT: mean 79.14, std 25.37, range [21.53, 98.81]

Radius of gyration: 36.91 Å; Cα contacts (8 Å, |Δi|>4): 1139; chains: 1; bounding box: 102×112×108 Å

Organism: NCBI:txid595255

Nearest PDB structures (foldseek):
  7q5q-assembly1_B  TM=9.864E-01  e=3.069E-34  Thermochaetoides thermophila DSM 1495
  1qoz-assembly2_B  TM=9.952E-01  e=9.151E-32  Trichoderma reesei
  2axe-assembly1_A  TM=9.930E-01  e=8.629E-32  Talaromyces purpureogenus
  1g66-assembly1_A  TM=9.914E-01  e=8.041E-31  Talaromyces purpureogenus
  3l60-assembly1_A  TM=9.056E-01  e=1.185E-23  Mycobacterium tuberculosis

Sequence (669 aa):
MWSNDKSLFLILSALALRANGQSCPEVYIFGARETTASAGFGSAGAMIDMIIADHPNATSEAIVYPACGGQSSCGSISYADSAKAGTSAVATVVNDFNTECPDTQIVLVGYSQGGQIMDNALCGGGDSGAGITDTTVPISTSALKMIKATILMGDPRYVSGLAYGVGTCTSGGFDARASGFVCPSASKVQLYCDAEDPYCCNGSDAAHHQQYVSLYGDEALAFVNSKLATSTDSSDDATTVATTVADDTTETSAVATAAGASIPLRHLRAWSRRLPQIAITRRTYADIIVKVPQMAESISEGTLEQFSKRLGQFVEQDEEIATVETDKIDVAVNAPEAGTIREFLVSEKDTVIVGQGLVRLELGDTPPSIDNEVPQESRPENEKSYPITEDPEPIRNIKEQPDLAVPPPVVVMHTEPESISTSSIASADGPNPGHREEYRLKMNRMRLRIAERLKQSQNSAAPLTTFNEVDMSSIIELWKLHKNDVLERTGTKLGFMGAITRACVLALRDLPIVNASIEGPNGGDTIVYRNYIDIGITVASANGLATPVLRNVETMDMVGIEKSIADMGQKGRNGKLTIEDMTGGTFTIDESGVFGSLMGTTMINLPQTAVLGVHSIRERPIAVNGKVQVRPMMYLSLTYDHRLLDGREGTGFLVKVKEYMEDPRRLLL

Solvent-accessible surface area (backbone atoms only — not comparable to full-atom values): 39504 Å² total; per-residue (Å²): 146,80,77,92,71,83,72,68,74,69,55,63,69,70,53,64,67,75,76,70,83,72,76,75,46,68,32,39,34,44,23,18,22,25,63,67,43,66,93,48,26,45,79,25,36,65,49,50,53,54,50,35,72,77,36,77,67,41,48,72,50,50,57,81,52,54,32,17,69,41,46,73,93,38,73,46,38,42,42,29,58,19,39,42,50,24,20,52,39,49,20,46,54,50,38,53,48,30,70,78,34,71,84,31,34,28,35,42,32,15,16,26,55,17,10,36,14,47,50,41,15,61,35,14,66,41,36,78,75,35,69,38,83,62,48,63,53,60,41,43,78,68,35,58,68,28,44,42,29,31,43,24,34,31,19,24,41,35,46,48,88,45,96,34,57,42,75,66,32,77,61,30,18,87,54,37,52,64,89,88,72,74,50,85,49,45,97,31,42,41,38,37,32,37,44,50,16,50,48,16,9,79,27,79,35,75,70,56,54,76,37,52,54,84,75,40,36,70,61,54,47,53,50,41,50,64,41,64,69,74,76,74,85,88,85,84,86,83,89,88,82,90,81,90,88,88,85,88,83,87,88,89,81,89,88,84,89,79,88,86,82,84,88,91,89,86,89,87,84,89,86,91,84,90,79,86,82,78,83,76,81,77,79,79,68,58,72,46,70,46,47,40,60,88,60,62,99,90,50,65,54,34,29,32,62,46,65,72,60,56,83,71,36,72,46,51,57,68,36,71,42,33,37,29,42,43,93,85,56,75,45,78,37,55,31,91,56,37,19,31,32,70,45,73,71,61,58,74,68,38,80,46,42,58,66,39,60,42,37,36,30,39,54,47,99,65,82,86,83,82,92,75,90,87,87,87,84,86,85,89,86,89,87,86,87,88,84,93,88,84,91,82,89,87,90,87,83,93,86,83,88,89,85,96,75,85,78,76,83,80,74,78,73,78,76,79,80,77,83,77,80,89,76,84,91,80,88,76,80,77,94,59,96,82,71,81,90,83,85,89,78,84,78,54,72,64,58,52,55,50,51,52,52,54,50,48,29,65,73,54,44,51,75,47,74,50,76,49,79,34,56,40,56,52,44,52,50,53,42,70,74,40,34,62,64,44,25,75,76,66,76,37,72,67,70,62,62,20,54,53,51,51,27,46,47,54,32,34,68,78,38,43,74,57,38,16,27,59,39,66,73,98,65,32,86,42,81,47,76,49,100,66,44,19,42,18,42,53,35,60,26,72,94,46,80,43,47,41,37,45,71,53,48,74,80,49,53,48,65,58,39,30,41,52,50,50,54,50,42,49,27,22,55,67,68,61,64,52,73,76,42,48,50,86,39,31,34,36,41,37,59,51,18,84,80,64,36,60,74,70,84,62,81,51,63,75,66,28,32,29,26,39,28,39,28,26,73,40,80,41,83,40,80,57,95,92,36,82,42,80,39,42,32,28,34,42,23,44,23,30,26,52,86,81,42,53,74,64,58,57,48,51,41,52,50,45,33,38,51,30,40,52,38,51,75,58,76,78,111